Protein AF-A0A976IFB6-F1 (afdb_monomer)

Foldseek 3Di:
DVVVVVVVVVVVVVVVPPPDDDDDDDDDDDDDDDDDDDDDDDDDDDDDDPDDPPVVVVVVVLVVLVVVLCVQQDVPDDQDPLNVVLSVLLVPPPDQLLVCLQDVSLVVSVVSQVVSCVVVVVRRDQSLVSNCVSHFPVSNVVSLLVDVVPDDCPPSSVSNVVSVCVVLVVLLVVLLVLCVVLVVLVCQLCCLVVCVLVVSLVVSCVVPVGCSLVSSLSSLCVSQVHQLSSLLSLLVNCVVDNDVVSLSNLLSSLQVLLSVLPALVNLCCSQVNDDDDDLVSLQSSLVSSLSRLLSNLQDDPDPPDLRRLDDPVLLVSLVCSCPVNVRVSSQLSQLLSLCVSLDDPPPPCSNPQTSNRDDPLVVLLVLLVVVVVVVVVVPDCPNDPPPADVVNVCVSRHVDLLRVLVSLQVSCVPDPVRVVSSVVVLVSSVVVCVVVVPDLVNSQVVNDDPPDQWGQHDDPSDTDTDRNDPPPPPPDDDD

Nearest PDB structures (foldseek):
  7qik-assembly1_B  TM=2.278E-01  e=1.852E+00  Homo sapiens
  6qzr-assembly3_E-4  TM=2.730E-01  e=4.409E+00  Homo sapiens
  5lu1-assembly1_B  TM=2.322E-01  e=4.060E+00  Homo sapiens
  6yr5-assembly1_B  TM=2.218E-01  e=3.441E+00  Homo sapiens
  6gkf-assembly1_A  TM=2.293E-01  e=4.789E+00  Homo sapiens

Structure (mmCIF, N/CA/C/O backbone):
data_AF-A0A976IFB6-F1
#
_entry.id   AF-A0A976IFB6-F1
#
loop_
_atom_site.group_PDB
_atom_site.id
_atom_site.type_symbol
_atom_site.label_atom_id
_atom_site.label_alt_id
_atom_site.label_comp_id
_atom_site.label_asym_id
_atom_site.label_entity_id
_atom_site.label_seq_id
_atom_site.pdbx_PDB_ins_code
_atom_site.Cartn_x
_atom_site.Cartn_y
_atom_site.Cartn_z
_atom_site.occupancy
_atom_site.B_iso_or_equiv
_atom_site.auth_seq_id
_atom_site.auth_comp_id
_atom_site.auth_asym_id
_atom_site.auth_atom_id
_atom_site.pdbx_PDB_model_num
ATOM 1 N N . MET A 1 1 ? -36.088 15.760 51.140 1.00 42.53 1 MET A N 1
ATOM 2 C CA . MET A 1 1 ? -35.574 15.556 49.765 1.00 42.53 1 MET A CA 1
ATOM 3 C C . MET A 1 1 ? -36.512 16.046 48.660 1.00 42.53 1 MET A C 1
ATOM 5 O O . MET A 1 1 ? -36.001 16.527 47.666 1.00 42.53 1 MET A O 1
ATOM 9 N N . VAL A 1 2 ? -37.844 16.038 48.811 1.00 33.06 2 VAL A N 1
ATOM 10 C CA . VAL A 1 2 ? -38.776 16.482 47.741 1.00 33.06 2 VAL A CA 1
ATOM 11 C C . VAL A 1 2 ? -38.714 17.994 47.432 1.00 33.06 2 VAL A C 1
ATOM 13 O O . VAL A 1 2 ? -38.959 18.407 46.305 1.00 33.06 2 VAL A O 1
ATOM 16 N N . ARG A 1 3 ? -38.305 18.843 48.387 1.00 28.97 3 ARG A N 1
ATOM 17 C CA . ARG A 1 3 ? -38.267 20.309 48.194 1.00 28.97 3 ARG A CA 1
ATOM 18 C C . ARG A 1 3 ? -37.104 20.835 47.337 1.00 28.97 3 ARG A C 1
ATOM 20 O O . ARG A 1 3 ? -37.205 21.955 46.863 1.00 28.97 3 ARG A O 1
ATOM 27 N N . VAL A 1 4 ? -36.047 20.047 47.106 1.00 41.69 4 VAL A N 1
ATOM 28 C CA . VAL A 1 4 ? -34.905 20.453 46.251 1.00 41.69 4 VAL A CA 1
ATOM 29 C C . VAL A 1 4 ? -35.185 20.164 44.767 1.00 41.69 4 VAL A C 1
ATOM 31 O O . VAL A 1 4 ? -34.719 20.886 43.891 1.00 41.69 4 VAL A O 1
ATOM 34 N N . TYR A 1 5 ? -36.026 19.165 44.477 1.00 36.25 5 TYR A N 1
ATOM 35 C CA . TYR A 1 5 ? -36.411 18.805 43.108 1.00 36.25 5 TYR A CA 1
ATOM 36 C C . TYR A 1 5 ? -37.370 19.815 42.466 1.00 36.25 5 TYR A C 1
ATOM 38 O O . TYR A 1 5 ? -37.297 20.051 41.263 1.00 36.25 5 TYR A O 1
ATOM 46 N N . VAL A 1 6 ? -38.232 20.462 43.258 1.00 38.59 6 VAL A N 1
ATOM 47 C CA . VAL A 1 6 ? -39.182 21.455 42.732 1.00 38.59 6 VAL A CA 1
ATOM 48 C C . VAL A 1 6 ? -38.465 22.754 42.355 1.00 38.59 6 VAL A C 1
ATOM 50 O O . VAL A 1 6 ? -38.747 23.317 41.302 1.00 38.59 6 VAL A O 1
ATOM 53 N N . THR A 1 7 ? -37.474 23.208 43.127 1.00 36.41 7 THR A N 1
ATOM 54 C CA . THR A 1 7 ? -36.717 24.433 42.811 1.00 36.41 7 THR A CA 1
ATOM 55 C C . THR A 1 7 ? -35.820 24.284 41.580 1.00 36.41 7 THR A C 1
ATOM 57 O O . THR A 1 7 ? -35.762 25.210 40.774 1.00 36.41 7 THR A O 1
ATOM 60 N N . ALA A 1 8 ? -35.196 23.120 41.368 1.00 38.75 8 ALA A N 1
ATOM 61 C CA . ALA A 1 8 ? -34.388 22.866 40.170 1.00 38.75 8 ALA A CA 1
ATOM 62 C C . ALA A 1 8 ? -35.241 22.758 38.888 1.00 38.75 8 ALA A C 1
ATOM 64 O O . ALA A 1 8 ? -34.876 23.319 37.855 1.00 38.75 8 ALA A O 1
ATOM 65 N N . LEU A 1 9 ? -36.415 22.116 38.959 1.00 35.81 9 LEU A N 1
ATOM 66 C CA . LEU A 1 9 ? -37.335 22.006 37.819 1.00 35.81 9 LEU A CA 1
ATOM 67 C C . LEU A 1 9 ? -37.980 23.358 37.460 1.00 35.81 9 LEU A C 1
ATOM 69 O O . LEU A 1 9 ? -38.169 23.667 36.285 1.00 35.81 9 LEU A O 1
ATOM 73 N N . THR A 1 10 ? -38.250 24.202 38.462 1.00 38.94 10 THR A N 1
ATOM 74 C CA . THR A 1 10 ? -38.805 25.550 38.245 1.00 38.94 10 THR A CA 1
ATOM 75 C C . THR A 1 10 ? -37.765 26.497 37.630 1.00 38.94 10 THR A C 1
ATOM 77 O O . THR A 1 10 ? -38.111 27.308 36.775 1.00 38.94 10 THR A O 1
ATOM 80 N N . ALA A 1 11 ? -36.479 26.356 37.979 1.00 38.81 11 ALA A N 1
ATOM 81 C CA . ALA A 1 11 ? -35.391 27.116 37.355 1.00 38.81 11 ALA A CA 1
ATOM 82 C C . ALA A 1 11 ? -35.159 26.719 35.882 1.00 38.81 11 ALA A C 1
ATOM 84 O O . ALA A 1 11 ? -34.910 27.584 35.044 1.00 38.81 11 ALA A O 1
ATOM 85 N N . PHE A 1 12 ? -35.312 25.432 35.546 1.00 38.12 12 PHE A N 1
ATOM 86 C CA . PHE A 1 12 ? -35.162 24.932 34.175 1.00 38.12 12 PHE A CA 1
ATOM 87 C C . PHE A 1 12 ? -36.312 25.376 33.248 1.00 38.12 12 PHE A C 1
ATOM 89 O O . PHE A 1 12 ? -36.083 25.720 32.087 1.00 38.12 12 PHE A O 1
ATOM 96 N N . LEU A 1 13 ? -37.543 25.452 33.771 1.00 41.00 13 LEU A N 1
ATOM 97 C CA . LEU A 1 13 ? -38.708 25.959 33.029 1.00 41.00 13 LEU A CA 1
ATOM 98 C C . LEU A 1 13 ? -38.727 27.495 32.914 1.00 41.00 13 LEU A C 1
ATOM 100 O O . LEU A 1 13 ? -39.184 28.031 31.906 1.00 41.00 13 LEU A O 1
ATOM 104 N N . ALA A 1 14 ? -38.171 28.220 33.890 1.00 36.41 14 ALA A N 1
ATOM 105 C CA . ALA A 1 14 ? -38.028 29.676 33.804 1.00 36.41 14 ALA A CA 1
ATOM 106 C C . ALA A 1 14 ? -36.994 30.111 32.744 1.00 36.41 14 ALA A C 1
ATOM 108 O O . ALA A 1 14 ? -37.174 31.141 32.096 1.00 36.41 14 ALA A O 1
ATOM 109 N N . PHE A 1 15 ? -35.948 29.309 32.505 1.00 35.94 15 PHE A N 1
ATOM 110 C CA . PHE A 1 15 ? -34.928 29.606 31.490 1.00 35.94 15 PHE A CA 1
ATOM 111 C C . PHE A 1 15 ? -35.408 29.352 30.050 1.00 35.94 15 PHE A C 1
ATOM 113 O O . PHE A 1 15 ? -34.950 30.008 29.118 1.00 35.94 15 PHE A O 1
ATOM 120 N N . SER A 1 16 ? -36.375 28.449 29.864 1.00 37.53 16 SER A N 1
ATOM 121 C CA . SER A 1 16 ? -36.956 28.121 28.553 1.00 37.53 16 SER A CA 1
ATOM 122 C C . SER A 1 16 ? -38.122 29.040 28.149 1.00 37.53 16 SER A C 1
ATOM 124 O O . SER A 1 16 ? -38.458 29.111 26.970 1.00 37.53 16 SER A O 1
ATOM 126 N N . ALA A 1 17 ? -38.679 29.817 29.085 1.00 35.81 17 ALA A N 1
ATOM 127 C CA . ALA A 1 17 ? -39.719 30.816 28.814 1.00 35.81 17 ALA A CA 1
ATOM 128 C C . ALA A 1 17 ? -39.186 32.254 28.619 1.00 35.81 17 ALA A C 1
ATOM 130 O O . ALA A 1 17 ? -39.946 33.135 28.220 1.00 35.81 17 ALA A O 1
ATOM 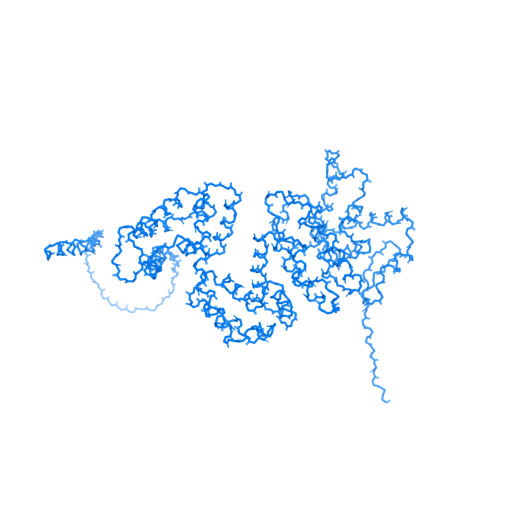131 N N . SER A 1 18 ? -37.893 32.517 28.860 1.00 33.25 18 SER A N 1
ATOM 132 C CA . SER A 1 18 ? -37.331 33.881 28.855 1.00 33.25 18 SER A CA 1
ATOM 133 C C . SER A 1 18 ? -36.704 34.341 27.526 1.00 33.25 18 SER A C 1
ATOM 135 O O . SER A 1 18 ? -36.013 35.359 27.494 1.00 33.25 18 SER A O 1
ATOM 137 N N . VAL A 1 19 ? -36.979 33.664 26.408 1.00 36.88 19 VAL A N 1
ATOM 138 C CA . VAL A 1 19 ? -36.621 34.156 25.062 1.00 36.88 19 VAL A CA 1
ATOM 139 C C . VAL A 1 19 ? -37.887 34.300 24.218 1.00 36.88 19 VAL A C 1
ATOM 141 O O . VAL A 1 19 ? -38.101 33.643 23.206 1.00 36.88 19 VAL A O 1
ATOM 144 N N . SER A 1 20 ? -38.787 35.162 24.679 1.00 38.91 20 SER A N 1
ATOM 145 C CA . SER A 1 20 ? -39.872 35.712 23.866 1.00 38.91 20 SER A CA 1
ATOM 146 C C . SER A 1 20 ? -40.223 37.099 24.369 1.00 38.91 20 SER A C 1
ATOM 148 O O . SER A 1 20 ? -41.057 37.252 25.253 1.00 38.91 20 SER A O 1
ATOM 150 N N . SER A 1 21 ? -39.522 38.101 23.836 1.00 27.42 21 SER A N 1
ATOM 151 C CA . SER A 1 21 ? -39.947 39.499 23.620 1.00 27.42 21 SER A CA 1
ATOM 152 C C . SER A 1 21 ? -38.680 40.339 23.413 1.00 27.42 21 SER A C 1
ATOM 154 O O . SER A 1 21 ? -37.838 40.473 24.289 1.00 27.42 21 SER A O 1
ATOM 156 N N . THR A 1 22 ? -38.425 40.873 22.223 1.00 26.55 22 THR A N 1
ATOM 157 C CA . THR A 1 22 ? -38.910 42.215 21.882 1.00 26.55 22 THR A CA 1
ATOM 158 C C . THR A 1 22 ? -38.734 42.460 20.378 1.00 26.55 22 THR A C 1
ATOM 160 O O . THR A 1 22 ? -37.699 42.940 19.926 1.00 26.55 22 THR A O 1
ATOM 163 N N . SER A 1 23 ? -39.764 42.191 19.576 1.00 28.64 23 SER A N 1
ATOM 164 C CA . SER A 1 23 ? -39.932 42.889 18.301 1.00 28.64 23 SER A CA 1
ATOM 165 C C . SER A 1 23 ? -40.700 44.180 18.585 1.00 28.64 23 SER A C 1
ATOM 167 O O . SER A 1 23 ? -41.852 44.174 19.019 1.00 28.64 23 SER A O 1
ATOM 169 N N . LYS A 1 24 ?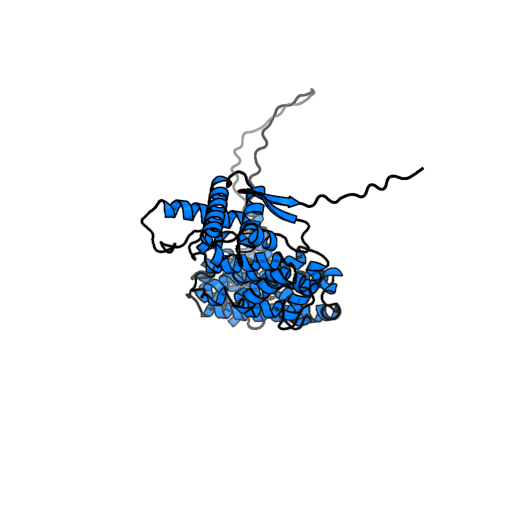 -40.032 45.323 18.405 1.00 28.17 24 LYS A N 1
ATOM 170 C CA . LYS A 1 24 ? -40.681 46.636 18.429 1.00 28.17 24 LYS A CA 1
ATOM 171 C C . LYS A 1 24 ? -41.631 46.718 17.235 1.00 28.17 24 LYS A C 1
ATOM 173 O O . LYS A 1 24 ? -41.197 46.953 16.112 1.00 28.17 24 LYS A O 1
ATOM 178 N N . LEU A 1 25 ? -42.922 46.531 17.485 1.00 26.83 25 LEU A N 1
ATOM 179 C CA . LEU A 1 25 ? -43.979 46.891 16.549 1.00 26.83 25 LEU A CA 1
ATOM 180 C C . LEU A 1 25 ? -44.234 48.400 16.682 1.00 26.83 25 LEU A C 1
ATOM 182 O O . LEU A 1 25 ? -44.786 48.859 17.683 1.00 26.83 25 LEU A O 1
ATOM 186 N N . ALA A 1 26 ? -43.819 49.180 15.683 1.00 29.62 26 ALA A N 1
ATOM 187 C CA . ALA A 1 26 ? -44.329 50.531 15.492 1.00 29.62 26 ALA A CA 1
ATOM 188 C C . ALA A 1 26 ? -45.685 50.437 14.780 1.00 29.62 26 ALA A C 1
ATOM 190 O O . ALA A 1 26 ? -45.819 49.849 13.710 1.00 29.62 26 ALA A O 1
ATOM 191 N N . ARG A 1 27 ? -46.694 50.993 15.442 1.00 26.94 27 ARG A N 1
ATOM 192 C CA . ARG A 1 27 ? -48.101 51.034 15.058 1.00 26.94 27 ARG A CA 1
ATOM 193 C C . ARG A 1 27 ? -48.339 52.262 14.175 1.00 26.94 27 ARG A C 1
ATOM 195 O O . ARG A 1 27 ? -48.081 53.374 14.622 1.00 26.94 27 ARG A O 1
ATOM 202 N N . ALA A 1 28 ? -48.909 52.079 12.989 1.00 28.14 28 ALA A N 1
ATOM 203 C CA . ALA A 1 28 ? -49.728 53.101 12.344 1.00 28.14 28 ALA A CA 1
ATOM 204 C C . ALA A 1 28 ? -50.971 52.432 11.749 1.00 28.14 28 ALA A C 1
ATOM 206 O O . ALA A 1 28 ? -50.927 51.314 11.247 1.00 28.14 28 ALA A O 1
ATOM 207 N N . ASN A 1 29 ? -52.089 53.105 11.968 1.00 30.70 29 ASN A N 1
ATOM 208 C CA . ASN A 1 29 ? -53.445 52.586 12.015 1.00 30.70 29 ASN A CA 1
ATOM 209 C C . ASN A 1 29 ? -54.105 52.426 10.622 1.00 30.70 29 ASN A C 1
ATOM 211 O O . ASN A 1 29 ? -53.551 52.866 9.618 1.00 30.70 29 ASN A O 1
ATOM 215 N N . PRO A 1 30 ? -55.298 51.802 10.576 1.00 43.72 30 PRO A N 1
ATOM 216 C CA . PRO A 1 30 ? -55.919 51.212 9.390 1.00 43.72 30 PRO A CA 1
ATOM 217 C C . PRO A 1 30 ? -56.962 52.128 8.731 1.00 43.72 30 PRO A C 1
ATOM 219 O O . PRO A 1 30 ? -57.479 53.024 9.396 1.00 43.72 30 PRO A O 1
ATOM 222 N N . ARG A 1 31 ? -57.376 51.813 7.490 1.00 30.66 31 ARG A N 1
ATOM 223 C CA . ARG A 1 31 ? -58.761 51.414 7.118 1.00 30.66 31 ARG A CA 1
ATOM 224 C C . ARG A 1 31 ? -58.976 51.287 5.586 1.00 30.66 31 ARG A C 1
ATOM 226 O O . ARG A 1 31 ? -58.107 51.709 4.833 1.00 30.66 31 ARG A O 1
ATOM 233 N N . PRO A 1 32 ? -60.067 50.614 5.152 1.00 49.56 32 PRO A N 1
ATOM 234 C CA . PRO A 1 32 ? -60.131 49.748 3.967 1.00 49.56 32 PRO A CA 1
ATOM 235 C C . PRO A 1 32 ? -60.956 50.353 2.824 1.00 49.56 32 PRO A C 1
ATOM 237 O O . PRO A 1 32 ? -61.786 51.202 3.116 1.00 49.56 32 PRO A O 1
ATOM 240 N N . VAL A 1 33 ? -60.847 49.837 1.591 1.00 32.41 33 VAL A N 1
ATOM 241 C CA . VAL A 1 33 ? -61.953 49.815 0.606 1.00 32.41 33 VAL A CA 1
ATOM 242 C C . VAL A 1 33 ? -61.776 48.655 -0.394 1.00 32.41 33 VAL A C 1
ATOM 244 O O . VAL A 1 33 ? -60.669 48.261 -0.743 1.00 32.41 33 VAL A O 1
ATOM 247 N N . ASN A 1 34 ? -62.944 48.138 -0.763 1.00 30.53 34 ASN A N 1
ATOM 248 C CA . ASN A 1 34 ? -63.387 47.063 -1.643 1.00 30.53 34 ASN A CA 1
ATOM 249 C C . ASN A 1 34 ? -62.916 47.017 -3.119 1.00 30.53 34 ASN A C 1
ATOM 251 O O . ASN A 1 34 ? -62.605 48.036 -3.726 1.00 30.53 34 ASN A O 1
ATOM 255 N N . THR A 1 35 ? -63.103 45.799 -3.660 1.00 35.88 35 THR A N 1
ATOM 256 C CA . THR A 1 35 ? -63.635 45.383 -4.987 1.00 35.88 35 THR A CA 1
ATOM 257 C C . THR A 1 35 ? -62.837 45.534 -6.291 1.00 35.88 35 THR A C 1
ATOM 259 O O . THR A 1 35 ? -62.394 46.611 -6.664 1.00 35.88 35 THR A O 1
ATOM 262 N N . ASP A 1 36 ? -62.890 44.404 -7.010 1.00 32.69 36 ASP A N 1
ATOM 263 C CA . ASP A 1 36 ? -63.059 44.188 -8.454 1.00 32.69 36 ASP A CA 1
ATOM 264 C C . ASP A 1 36 ? -61.875 44.178 -9.437 1.00 32.69 36 ASP A C 1
ATOM 266 O O . ASP A 1 36 ? -61.057 45.084 -9.523 1.00 32.69 36 ASP A O 1
ATOM 270 N N . HIS A 1 37 ? -61.890 43.076 -10.205 1.00 33.59 37 HIS A N 1
ATOM 271 C CA . HIS A 1 37 ? -61.460 42.834 -11.586 1.00 33.59 37 HIS A CA 1
ATOM 272 C C . HIS A 1 37 ? -60.273 43.616 -12.176 1.00 33.59 37 HIS A C 1
ATOM 274 O O . HIS A 1 37 ? -60.355 44.815 -12.416 1.00 33.59 37 HIS A O 1
ATOM 280 N N . SER A 1 38 ? -59.244 42.888 -12.629 1.00 35.12 38 SER A N 1
ATOM 281 C CA . SER A 1 38 ? -58.833 42.844 -14.051 1.00 35.12 38 SER A CA 1
ATOM 282 C C . SER A 1 38 ? -57.491 42.128 -14.260 1.00 35.12 38 SER A C 1
ATOM 284 O O . SER A 1 38 ? -56.666 41.993 -13.357 1.00 35.12 38 SER A O 1
ATOM 286 N N . ASP A 1 39 ? -57.347 41.624 -15.480 1.00 35.66 39 ASP A N 1
ATOM 287 C CA . ASP A 1 39 ? -56.282 40.805 -16.042 1.00 35.66 39 ASP A CA 1
ATOM 288 C C . ASP A 1 39 ? -54.895 41.475 -16.123 1.00 35.66 39 ASP A C 1
ATOM 290 O O . ASP A 1 39 ? -54.797 42.570 -16.658 1.00 35.66 39 ASP A O 1
ATOM 294 N N . ALA A 1 40 ? -53.854 40.723 -15.708 1.00 32.50 40 ALA A N 1
ATOM 295 C CA . ALA A 1 40 ? -52.455 40.633 -16.211 1.00 32.50 40 ALA A CA 1
ATOM 296 C C . ALA A 1 40 ? -51.633 41.933 -16.520 1.00 32.50 40 ALA A C 1
ATOM 298 O O . ALA A 1 40 ? -52.178 43.025 -16.555 1.00 32.50 40 ALA A O 1
ATOM 299 N N . PRO A 1 41 ? -50.303 41.891 -16.813 1.00 39.84 41 PRO A N 1
ATOM 300 C CA . PRO A 1 41 ? -49.307 40.815 -16.738 1.00 39.84 41 PRO A CA 1
ATOM 301 C C . PRO A 1 41 ? -48.018 41.159 -15.931 1.00 39.84 41 PRO A C 1
ATOM 303 O O . PRO A 1 41 ? -47.751 42.287 -15.531 1.00 39.84 41 PRO A O 1
ATOM 306 N N . ALA A 1 42 ? -47.211 40.108 -15.736 1.00 34.44 42 ALA A N 1
ATOM 307 C CA . ALA A 1 42 ? -45.803 40.003 -15.327 1.00 34.44 42 ALA A CA 1
ATOM 308 C C . ALA A 1 42 ? -44.969 41.276 -15.041 1.00 34.44 42 ALA A C 1
ATOM 310 O O . ALA A 1 42 ? -44.641 42.043 -15.945 1.00 34.44 42 ALA A O 1
ATOM 311 N N . GLN A 1 43 ? -44.414 41.351 -13.821 1.00 31.91 43 GLN A N 1
ATOM 312 C CA . GLN A 1 43 ? -43.145 42.039 -13.559 1.00 31.91 43 GLN A CA 1
ATOM 313 C C . GLN A 1 43 ? -42.228 41.235 -12.628 1.00 31.91 43 GLN A C 1
ATOM 315 O O . GLN A 1 43 ? -42.634 40.715 -11.588 1.00 31.91 43 GLN A O 1
ATOM 320 N N . LEU A 1 44 ? -40.967 41.158 -13.059 1.00 33.53 44 LEU A N 1
ATOM 321 C CA . LEU A 1 44 ? -39.810 40.570 -12.398 1.00 33.53 44 LEU A CA 1
ATOM 322 C C . LEU A 1 44 ? -39.690 40.967 -10.921 1.00 33.53 44 LEU A C 1
ATOM 324 O O . LEU A 1 44 ? -39.634 42.152 -10.591 1.00 33.53 44 LEU A O 1
ATOM 328 N N . ARG A 1 45 ? -39.479 39.978 -10.047 1.00 30.38 45 ARG A N 1
ATOM 329 C CA . ARG A 1 45 ? -38.807 40.195 -8.762 1.00 30.38 45 ARG A CA 1
ATOM 330 C C . ARG A 1 45 ? -37.673 39.197 -8.575 1.00 30.38 45 ARG A C 1
ATOM 332 O O . ARG A 1 45 ? -37.854 37.989 -8.703 1.00 30.38 45 ARG A O 1
ATOM 339 N N . LEU A 1 46 ? -36.501 39.770 -8.308 1.00 29.00 46 LEU A N 1
ATOM 340 C CA . LEU A 1 46 ? -35.242 39.120 -7.984 1.00 29.00 46 LEU A CA 1
ATOM 341 C C . LEU A 1 46 ? -35.441 37.998 -6.954 1.00 29.00 46 LEU A C 1
ATOM 343 O O . LEU A 1 46 ? -35.980 38.234 -5.872 1.00 29.00 46 LEU A O 1
ATOM 347 N N . ARG A 1 47 ? -34.922 36.802 -7.256 1.00 30.92 47 ARG A N 1
ATOM 348 C CA . ARG A 1 47 ? -34.624 35.797 -6.230 1.00 30.92 47 ARG A CA 1
ATOM 349 C C . ARG A 1 47 ? -33.472 36.329 -5.380 1.00 30.92 47 ARG A C 1
ATOM 351 O O . ARG A 1 47 ? -32.322 36.309 -5.809 1.00 30.92 47 ARG A O 1
ATOM 358 N N . GLY A 1 48 ? -33.796 36.823 -4.190 1.00 29.11 48 GLY A N 1
ATOM 359 C CA . GLY A 1 48 ? -32.822 36.971 -3.118 1.00 29.11 48 GLY A CA 1
ATOM 360 C C . GLY A 1 48 ? -32.323 35.588 -2.713 1.00 29.11 48 GLY A C 1
ATOM 361 O O . GLY A 1 48 ? -33.124 34.682 -2.485 1.00 29.11 48 GLY A O 1
ATOM 362 N N . TYR A 1 49 ? -31.004 35.426 -2.670 1.00 27.36 49 TYR A N 1
ATOM 363 C CA . TYR A 1 49 ? -30.351 34.256 -2.105 1.00 27.36 49 TYR A CA 1
ATOM 364 C C . TYR A 1 49 ? -30.823 34.071 -0.660 1.00 27.36 49 TYR A C 1
ATOM 366 O O . TYR A 1 49 ? -30.660 34.956 0.179 1.00 27.36 49 TYR A O 1
ATOM 374 N N . THR A 1 50 ? -31.427 32.919 -0.382 1.00 32.28 50 THR A N 1
ATOM 375 C CA . THR A 1 50 ? -31.630 32.411 0.971 1.00 32.28 50 THR A CA 1
ATOM 376 C C . THR A 1 50 ? -30.272 32.299 1.647 1.00 32.28 50 THR A C 1
ATOM 378 O O . THR A 1 50 ? -29.439 31.493 1.234 1.00 32.28 50 THR A O 1
ATOM 381 N N . ALA A 1 51 ? -30.055 33.118 2.674 1.00 30.77 51 ALA A N 1
ATOM 382 C CA . ALA A 1 51 ? -29.004 32.896 3.649 1.00 30.77 51 ALA A CA 1
ATOM 383 C C . ALA A 1 51 ? -29.201 31.493 4.239 1.00 30.77 51 ALA A C 1
ATOM 385 O O . ALA A 1 51 ? -30.240 31.199 4.831 1.00 30.77 51 ALA A O 1
ATOM 386 N N . THR A 1 52 ? -28.232 30.609 4.022 1.00 33.56 52 THR A N 1
ATOM 387 C CA . THR A 1 52 ? -28.141 29.331 4.721 1.00 33.56 52 THR A CA 1
ATOM 388 C C . THR A 1 52 ? -27.966 29.626 6.206 1.00 33.56 52 THR A C 1
ATOM 390 O O . THR A 1 52 ? -26.964 30.215 6.613 1.00 33.56 52 THR A O 1
ATOM 393 N N . ASN A 1 53 ? -28.973 29.264 7.002 1.00 38.53 53 ASN A N 1
ATOM 394 C CA . ASN A 1 53 ? -28.903 29.275 8.457 1.00 38.53 53 ASN A CA 1
ATOM 395 C C . ASN A 1 53 ? -27.758 28.358 8.903 1.00 38.53 53 ASN A C 1
ATOM 397 O O . ASN A 1 53 ? -27.888 27.138 8.897 1.00 38.53 53 ASN A O 1
ATOM 401 N N . VAL A 1 54 ? -26.647 28.956 9.326 1.00 41.91 54 VAL A N 1
ATOM 402 C CA . VAL A 1 54 ? -25.523 28.262 9.979 1.00 41.91 54 VAL A CA 1
ATOM 403 C C . VAL A 1 54 ? -25.981 27.587 11.286 1.00 41.91 54 VAL A C 1
ATOM 405 O O . VAL A 1 54 ? -25.446 26.561 11.688 1.00 41.91 54 VAL A O 1
ATOM 408 N N . GLU A 1 55 ? -27.055 28.086 11.908 1.00 41.81 55 GLU A N 1
ATOM 409 C CA . GLU A 1 55 ? -27.594 27.539 13.160 1.00 41.81 55 GLU A CA 1
ATOM 410 C C . GLU A 1 55 ? -28.272 26.165 13.027 1.00 41.81 55 GLU A C 1
ATOM 412 O O . GLU A 1 55 ? -28.423 25.466 14.031 1.00 41.81 55 GLU A O 1
ATOM 417 N N . THR A 1 56 ? -28.705 25.755 11.827 1.00 45.56 56 THR A N 1
ATOM 418 C CA . THR A 1 56 ? -29.350 24.442 11.645 1.00 45.56 56 THR A CA 1
ATOM 419 C C . THR A 1 56 ? -28.345 23.295 11.574 1.00 45.56 56 THR A C 1
ATOM 421 O O . THR A 1 56 ? -28.621 22.244 12.148 1.00 45.56 56 THR A O 1
ATOM 424 N N . ASP A 1 57 ? -27.164 23.507 10.990 1.00 45.44 57 ASP A N 1
ATOM 425 C CA . ASP A 1 57 ? -26.126 22.468 10.900 1.00 45.44 57 ASP A CA 1
ATOM 426 C C . ASP A 1 57 ? -25.467 22.200 12.261 1.00 45.44 57 ASP A C 1
ATOM 428 O O . ASP A 1 57 ? -25.253 21.047 12.639 1.00 45.44 57 ASP A O 1
ATOM 432 N N . GLU A 1 58 ? -25.237 23.237 13.073 1.00 42.84 58 GLU A N 1
ATOM 433 C CA . GLU A 1 58 ? -24.642 23.061 14.405 1.00 42.84 58 GLU A CA 1
ATOM 434 C C . GLU A 1 58 ? -25.545 22.272 15.367 1.00 42.84 58 GLU A C 1
ATOM 436 O O . GLU A 1 58 ? -25.053 21.535 16.226 1.00 42.84 58 GLU A O 1
ATOM 441 N N . ARG A 1 59 ? -26.874 22.387 15.224 1.00 47.78 59 ARG A N 1
ATOM 442 C CA . ARG A 1 59 ? -27.838 21.634 16.044 1.00 47.78 59 ARG A CA 1
ATOM 443 C C . ARG A 1 59 ? -27.878 20.155 15.674 1.00 47.78 59 ARG A C 1
ATOM 445 O O . ARG A 1 59 ? -28.015 19.328 16.574 1.00 47.78 59 ARG A O 1
ATOM 452 N N . VAL A 1 60 ? -27.731 19.817 14.394 1.00 49.12 60 VAL A N 1
ATOM 453 C CA . VAL A 1 60 ? -27.667 18.419 13.935 1.00 49.12 60 VAL A CA 1
ATOM 454 C C . VAL A 1 60 ? -26.407 17.751 14.486 1.00 49.12 60 VAL A C 1
ATOM 456 O O . VAL A 1 60 ? -26.511 16.734 15.170 1.00 49.12 60 VAL A O 1
ATOM 459 N N . VAL A 1 61 ? -25.251 18.405 14.346 1.00 48.88 61 VAL A N 1
ATOM 460 C CA . VAL A 1 61 ? -23.964 17.910 14.866 1.00 48.88 61 VAL A CA 1
ATOM 461 C C . VAL A 1 61 ? -23.983 17.752 16.391 1.00 48.88 61 VAL A C 1
ATOM 463 O O . VAL A 1 61 ? -23.504 16.752 16.918 1.00 48.88 61 VAL A O 1
ATOM 466 N N . LEU A 1 62 ? -24.583 18.695 17.130 1.00 51.16 62 LEU A N 1
ATOM 467 C CA . LEU A 1 62 ? -24.749 18.569 18.583 1.00 51.16 62 LEU A CA 1
ATOM 468 C C . LEU A 1 62 ? -25.613 17.365 18.957 1.00 51.16 62 LEU A C 1
ATOM 470 O O . LEU A 1 62 ? -25.285 16.645 19.896 1.00 51.16 62 LEU A O 1
ATOM 474 N N . THR A 1 63 ? -26.705 17.136 18.231 1.00 56.53 63 THR A N 1
ATOM 475 C CA . THR A 1 63 ? -27.625 16.028 18.514 1.00 56.53 63 THR A CA 1
ATOM 476 C C . THR A 1 63 ? -26.951 14.680 18.256 1.00 56.53 63 THR A C 1
ATOM 478 O O . THR A 1 63 ? -27.104 13.763 19.061 1.00 56.53 63 THR A O 1
ATOM 481 N N . GLU A 1 64 ? -26.139 14.580 17.203 1.00 58.41 64 GLU A N 1
ATOM 482 C CA . GLU A 1 64 ? -25.338 13.394 16.886 1.00 58.41 64 GLU A CA 1
ATOM 483 C C . GLU A 1 64 ? -24.209 13.165 17.898 1.00 58.41 64 GLU A C 1
ATOM 485 O O . GLU A 1 64 ? -24.044 12.041 18.370 1.00 58.41 64 GLU A O 1
ATOM 490 N N . ILE A 1 65 ? -23.501 14.220 18.324 1.00 53.78 65 ILE A N 1
ATOM 491 C CA . ILE A 1 65 ? -22.483 14.137 19.386 1.00 53.78 65 ILE A CA 1
ATOM 492 C C . ILE A 1 65 ? -23.121 13.698 20.706 1.00 53.78 65 ILE A C 1
ATOM 494 O O . ILE A 1 65 ? -22.593 12.813 21.374 1.00 53.78 65 ILE A O 1
ATOM 498 N N . TYR A 1 66 ? -24.263 14.272 21.095 1.00 59.00 66 TYR A N 1
ATOM 499 C CA . TYR A 1 66 ? -24.963 13.877 22.320 1.00 59.00 66 TYR A CA 1
ATOM 500 C C . TYR A 1 66 ? -25.493 12.443 22.239 1.00 59.00 66 TYR A C 1
ATOM 502 O O . TYR A 1 66 ? -25.405 11.713 23.225 1.00 59.00 66 TYR A O 1
ATOM 510 N N . ALA A 1 67 ? -26.015 12.016 21.087 1.00 60.97 67 ALA A N 1
ATOM 511 C CA . ALA A 1 67 ? -26.467 10.645 20.873 1.00 60.97 67 ALA A CA 1
ATOM 512 C C . ALA A 1 67 ? -25.300 9.646 20.922 1.00 60.97 67 ALA A C 1
ATOM 514 O O . ALA A 1 67 ? -25.407 8.614 21.584 1.00 60.97 67 ALA A O 1
ATOM 515 N N . PHE A 1 68 ? -24.168 9.981 20.299 1.00 59.09 68 PHE A N 1
ATOM 516 C CA . PHE A 1 68 ? -22.938 9.194 20.334 1.00 59.09 68 PHE A CA 1
ATOM 517 C C . PHE A 1 68 ? -22.375 9.105 21.756 1.00 59.09 68 PHE A C 1
ATOM 519 O O . PHE A 1 68 ? -22.172 8.017 22.286 1.00 59.09 68 PHE A O 1
ATOM 526 N N . VAL A 1 69 ? -22.220 10.234 22.443 1.00 56.62 69 VAL A N 1
ATOM 527 C CA . VAL A 1 69 ? -21.701 10.281 23.816 1.00 56.62 69 VAL A CA 1
ATOM 528 C C . VAL A 1 69 ? -22.611 9.528 24.784 1.00 56.62 69 VAL A C 1
ATOM 530 O O . VAL A 1 69 ? -22.119 8.831 25.665 1.00 56.62 69 VAL A O 1
ATOM 533 N N . ARG A 1 70 ? -23.931 9.571 24.586 1.00 59.19 70 ARG A N 1
ATOM 534 C CA . ARG A 1 70 ? -24.890 8.769 25.358 1.00 59.19 70 ARG A CA 1
ATOM 535 C C . ARG A 1 70 ? -24.802 7.270 25.045 1.00 59.19 70 ARG A C 1
ATOM 537 O O . ARG A 1 70 ? -25.009 6.463 25.946 1.00 59.19 70 ARG A O 1
ATOM 544 N N . LYS A 1 71 ? -24.477 6.898 23.800 1.00 59.44 71 LYS A N 1
ATOM 545 C CA . LYS A 1 71 ? -24.238 5.506 23.376 1.00 59.44 71 LYS A CA 1
ATOM 546 C C . LYS A 1 71 ? -22.973 4.927 24.026 1.00 59.44 71 LYS A C 1
ATOM 548 O O . LYS A 1 71 ? -22.965 3.750 24.362 1.00 59.44 71 LYS A O 1
ATOM 553 N N . PHE A 1 72 ? -21.945 5.751 24.246 1.00 52.97 72 PHE A N 1
ATOM 554 C CA . PHE A 1 72 ? -20.645 5.318 24.779 1.00 52.97 72 PHE A CA 1
ATOM 555 C C . PHE A 1 72 ? -20.433 5.565 26.283 1.00 52.97 72 PHE A C 1
ATOM 557 O O . PHE A 1 72 ? -19.626 4.872 26.891 1.00 52.97 72 PHE A O 1
ATOM 564 N N . MET A 1 73 ? -21.145 6.510 26.910 1.00 58.66 73 MET A N 1
ATOM 565 C CA . MET A 1 73 ? -20.927 6.910 28.313 1.00 58.66 73 MET A CA 1
ATOM 566 C C . MET A 1 73 ? -22.076 6.540 29.270 1.00 58.66 73 MET A C 1
ATOM 568 O O . MET A 1 73 ? -22.356 7.262 30.225 1.00 58.66 73 MET A O 1
ATOM 572 N N . ASN A 1 74 ? -22.678 5.365 29.059 1.00 49.31 74 ASN A N 1
ATOM 573 C CA . ASN A 1 74 ? -23.753 4.762 29.861 1.00 49.31 74 ASN A CA 1
ATOM 574 C C . ASN A 1 74 ? -25.167 5.347 29.582 1.00 49.31 74 ASN A C 1
ATOM 576 O O . ASN A 1 74 ? -25.401 6.540 29.793 1.00 49.31 74 ASN A O 1
ATOM 580 N N . PRO A 1 75 ? -26.158 4.529 29.169 1.00 48.06 75 PRO A N 1
ATOM 581 C CA . PRO A 1 75 ? -27.496 5.006 28.790 1.00 48.06 75 PRO A CA 1
ATOM 582 C C . PRO A 1 75 ? -28.393 5.486 29.950 1.00 48.06 75 PRO A C 1
ATOM 584 O O . PRO A 1 75 ? -29.482 6.000 29.692 1.00 48.06 75 PRO A O 1
ATOM 587 N N . LEU A 1 76 ? -27.979 5.331 31.214 1.00 42.44 76 LEU A N 1
ATOM 588 C CA . LEU A 1 76 ? -28.871 5.451 32.381 1.00 42.44 76 LEU A CA 1
ATOM 589 C C . LEU A 1 76 ? -28.591 6.642 33.322 1.00 42.44 76 LEU A C 1
ATOM 591 O O . LEU A 1 76 ? -29.348 6.846 34.272 1.00 42.44 76 LEU A O 1
ATOM 595 N N . SER A 1 77 ? -27.575 7.469 33.056 1.00 53.84 77 SER A N 1
ATOM 596 C CA . SER A 1 77 ? -27.208 8.609 33.919 1.00 53.84 77 SER A CA 1
ATOM 597 C C . SER A 1 77 ? -27.564 9.954 33.276 1.00 53.84 77 SER A C 1
ATOM 599 O O . SER A 1 77 ? -27.326 10.166 32.087 1.00 53.84 77 SER A O 1
ATOM 601 N N . LEU A 1 78 ? -28.092 10.903 34.058 1.00 55.62 78 LEU A N 1
ATOM 602 C CA . LEU A 1 78 ? -28.163 12.315 33.649 1.00 55.62 78 LEU A CA 1
ATOM 603 C C . LEU A 1 78 ? -26.750 12.832 33.302 1.00 55.62 78 LEU A C 1
ATOM 605 O O . LEU A 1 78 ? -25.795 12.402 33.956 1.00 55.62 78 LEU A O 1
ATOM 609 N N . PRO A 1 79 ? -26.595 13.753 32.325 1.00 61.00 79 PRO A N 1
ATOM 610 C CA . PRO A 1 79 ? -25.290 14.305 31.975 1.00 61.00 79 PRO A CA 1
ATOM 611 C C . PRO A 1 79 ? -24.630 14.914 33.213 1.00 61.00 79 PRO A C 1
ATOM 613 O O . PRO A 1 79 ? -25.171 15.844 33.813 1.00 61.00 79 PRO A O 1
ATOM 616 N N . THR A 1 80 ? -23.477 14.384 33.619 1.00 71.69 80 THR A N 1
ATOM 617 C CA . THR A 1 80 ? -22.686 15.008 34.682 1.00 71.69 80 THR A CA 1
ATOM 618 C C . THR A 1 80 ? -22.002 16.260 34.136 1.00 71.69 80 THR A C 1
ATOM 620 O O . THR A 1 80 ? -21.764 16.379 32.933 1.00 71.69 80 THR A O 1
ATOM 623 N N . GLU A 1 81 ? -21.645 17.195 35.016 1.00 78.88 81 GLU A N 1
ATOM 624 C CA . GLU A 1 81 ? -20.887 18.400 34.645 1.00 78.88 81 GLU A CA 1
ATOM 625 C C . GLU A 1 81 ? -19.597 18.051 33.873 1.00 78.88 81 GLU A C 1
ATOM 627 O O . GLU A 1 81 ? -19.238 18.719 32.906 1.00 78.88 81 GLU A O 1
ATOM 632 N N . GLU A 1 82 ? -18.961 16.926 34.217 1.00 78.25 82 GLU A N 1
ATOM 633 C CA . GLU A 1 82 ? -17.787 16.396 33.515 1.00 78.25 82 GLU A CA 1
ATOM 634 C C . GLU A 1 82 ? -18.101 15.896 32.100 1.00 78.25 82 GLU A C 1
ATOM 636 O O . GLU A 1 82 ? -17.315 16.150 31.191 1.00 78.25 82 GLU A O 1
ATOM 641 N N . MET A 1 83 ? -19.240 15.225 31.877 1.00 77.12 83 MET A N 1
ATOM 642 C CA . MET A 1 83 ? -19.645 14.833 30.520 1.00 77.12 83 MET A CA 1
ATOM 643 C C . MET A 1 83 ? -19.863 16.059 29.638 1.00 77.12 83 MET A C 1
ATOM 645 O O . MET A 1 83 ? -19.423 16.076 28.492 1.00 77.12 83 MET A O 1
ATOM 649 N N . VAL A 1 84 ? -20.522 17.090 30.173 1.00 80.94 84 VAL A N 1
ATOM 650 C CA . VAL A 1 84 ? -20.748 18.347 29.450 1.00 80.94 84 VAL A CA 1
ATOM 651 C C . VAL A 1 84 ? -19.412 19.014 29.115 1.00 80.94 84 VAL A C 1
ATOM 653 O O . VAL A 1 84 ? -19.223 19.459 27.985 1.00 80.94 84 VAL A O 1
ATOM 656 N N . ALA A 1 85 ? -18.459 19.016 30.051 1.00 85.44 85 ALA A N 1
ATOM 657 C CA . ALA A 1 85 ? -17.117 19.540 29.813 1.00 85.44 85 ALA A CA 1
ATOM 658 C C . ALA A 1 85 ? -16.363 18.761 28.717 1.00 85.44 85 ALA A C 1
ATOM 660 O O . ALA A 1 85 ? -15.764 19.379 27.839 1.00 85.44 85 ALA A O 1
ATOM 661 N N . ILE A 1 86 ? -16.434 17.423 28.722 1.00 86.50 86 ILE A N 1
ATOM 662 C CA . ILE A 1 86 ? -15.834 16.567 27.683 1.00 86.50 86 ILE A CA 1
ATOM 663 C C . ILE A 1 86 ? -16.451 16.871 26.313 1.00 86.50 86 ILE A C 1
ATOM 665 O O . ILE A 1 86 ? -15.717 17.094 25.353 1.00 86.50 86 ILE A O 1
ATOM 669 N N . VAL A 1 87 ? -17.784 16.919 26.222 1.00 82.31 87 VAL A N 1
ATOM 670 C CA . VAL A 1 87 ? -18.509 17.194 24.969 1.00 82.31 87 VAL A CA 1
ATOM 671 C C . VAL A 1 87 ? -18.131 18.555 24.396 1.00 82.31 87 VAL A C 1
ATOM 673 O O . VAL A 1 87 ? -17.811 18.652 23.212 1.00 82.31 87 VAL A O 1
ATOM 676 N N . ASN A 1 88 ? -18.131 19.596 25.231 1.00 84.62 88 ASN A N 1
ATOM 677 C CA . ASN A 1 88 ? -17.763 20.942 24.801 1.00 84.62 88 ASN A CA 1
ATOM 678 C C . ASN A 1 88 ? -16.303 20.990 24.348 1.00 84.62 88 ASN A C 1
ATOM 680 O O . ASN A 1 88 ? -16.015 21.523 23.284 1.00 84.62 88 ASN A O 1
ATOM 684 N N . CYS A 1 89 ? -15.397 20.341 25.085 1.00 85.62 89 CYS A N 1
ATOM 685 C CA . CYS A 1 89 ? -13.995 20.274 24.698 1.00 85.62 89 CYS A CA 1
ATOM 686 C C . CYS A 1 89 ? -13.823 19.600 23.325 1.00 85.62 89 CYS A C 1
ATOM 688 O O . CYS A 1 89 ? -13.183 20.179 22.457 1.00 85.62 89 CYS A O 1
ATOM 690 N N . VAL A 1 90 ? -14.458 18.446 23.075 1.00 85.06 90 VAL A N 1
ATOM 691 C CA . VAL A 1 90 ? -14.412 17.762 21.763 1.00 85.06 90 VAL A CA 1
ATOM 692 C C . VAL A 1 90 ? -15.035 18.609 20.648 1.00 85.06 90 VAL A C 1
ATOM 694 O O . VAL A 1 90 ? -14.524 18.633 19.526 1.00 85.06 90 VAL A O 1
ATOM 697 N N . LYS A 1 91 ? -16.126 19.327 20.938 1.00 80.75 91 LYS A N 1
ATOM 698 C CA . LYS A 1 91 ? -16.752 20.249 19.985 1.00 80.75 91 LYS A CA 1
ATOM 699 C C . LYS A 1 91 ? -15.780 21.355 19.577 1.00 80.75 91 LYS A C 1
ATOM 701 O O . LYS A 1 91 ? -15.622 21.583 18.378 1.00 80.75 91 LYS A O 1
ATOM 706 N N . ASP A 1 92 ? -15.125 21.972 20.555 1.00 83.69 92 ASP A N 1
ATOM 707 C CA . ASP A 1 92 ? -14.272 23.150 20.384 1.00 83.69 92 ASP A CA 1
ATOM 708 C C . ASP A 1 92 ? -12.905 22.831 19.755 1.00 83.69 92 ASP A C 1
ATOM 710 O O . ASP A 1 92 ? -12.189 23.740 19.328 1.00 83.69 92 ASP A O 1
ATOM 714 N N . LEU A 1 93 ? -12.558 21.545 19.615 1.00 84.50 93 LEU A N 1
ATOM 715 C CA . LEU A 1 93 ? -11.421 21.083 18.819 1.00 84.50 93 LEU A CA 1
ATOM 716 C C . LEU A 1 93 ? -11.667 21.330 17.313 1.00 84.50 93 LEU A C 1
ATOM 718 O O . LEU A 1 93 ? -11.983 20.425 16.545 1.00 84.50 93 LEU A O 1
ATOM 722 N N . ASN A 1 94 ? -11.535 22.579 16.871 1.00 78.69 94 ASN A N 1
ATOM 723 C CA . ASN A 1 94 ? -11.720 22.983 15.469 1.00 78.69 94 ASN A CA 1
ATOM 724 C C . ASN A 1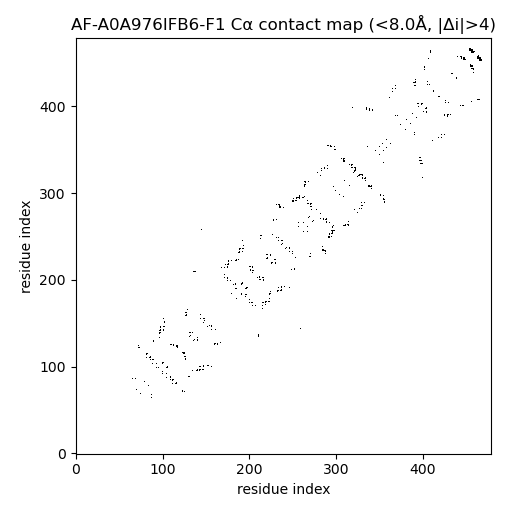 94 ? -10.415 23.026 14.663 1.00 78.69 94 ASN A C 1
ATOM 726 O O . ASN A 1 94 ? -10.423 23.334 13.472 1.00 78.69 94 ASN A O 1
ATOM 730 N N . THR A 1 95 ? -9.286 22.713 15.293 1.00 81.88 95 THR A N 1
ATOM 731 C CA . THR A 1 95 ? -7.985 22.625 14.630 1.00 81.88 95 THR A CA 1
ATOM 732 C C . THR A 1 95 ? -7.792 21.270 13.939 1.00 81.88 95 THR A C 1
ATOM 734 O O . THR A 1 95 ? -8.403 20.269 14.335 1.00 81.88 95 THR A O 1
ATOM 737 N N . PRO A 1 96 ? -6.943 21.197 12.895 1.00 84.44 96 PRO A N 1
ATOM 738 C CA . PRO A 1 96 ? -6.588 19.934 12.258 1.00 84.44 96 PRO A CA 1
ATOM 739 C C . PRO A 1 96 ? -6.009 18.936 13.267 1.00 84.44 96 PRO A C 1
ATOM 741 O O . PRO A 1 96 ? -5.173 19.295 14.097 1.00 84.44 96 PRO A O 1
ATOM 744 N N . VAL A 1 97 ? -6.367 17.654 13.143 1.00 84.19 97 VAL A N 1
ATOM 745 C CA . VAL A 1 97 ? -5.959 16.586 14.080 1.00 84.19 97 VAL A CA 1
ATOM 746 C C . VAL A 1 97 ? -4.445 16.543 14.353 1.00 84.19 97 VAL A C 1
ATOM 748 O O . VAL A 1 97 ? -4.013 16.292 15.474 1.00 84.19 97 VAL A O 1
ATOM 751 N N . LYS A 1 98 ? -3.604 16.875 13.364 1.00 81.56 98 LYS A N 1
ATOM 752 C CA . LYS A 1 98 ? -2.137 16.917 13.522 1.00 81.56 98 LYS A CA 1
ATOM 753 C C . LYS A 1 98 ? -1.662 17.983 14.513 1.00 81.56 98 LYS A C 1
ATOM 755 O O . LYS A 1 98 ? -0.636 17.779 15.163 1.00 81.56 98 LYS A O 1
ATOM 760 N N . GLU A 1 99 ? -2.383 19.095 14.606 1.00 84.00 99 GLU A N 1
ATOM 761 C CA . GLU A 1 99 ? -2.115 20.195 15.535 1.00 84.00 99 GLU A CA 1
ATOM 762 C C . GLU A 1 99 ? -2.697 19.880 16.913 1.00 84.00 99 GLU A C 1
ATOM 764 O O . GLU A 1 99 ? -2.011 20.032 17.921 1.00 84.00 99 GLU A O 1
ATOM 769 N N . VAL A 1 100 ? -3.906 19.312 16.947 1.00 84.94 100 VAL A N 1
ATOM 770 C CA . VAL A 1 100 ? -4.580 18.858 18.175 1.00 84.94 100 VAL A CA 1
ATOM 771 C C . VAL A 1 100 ? -3.721 17.856 18.929 1.00 84.94 100 VAL A C 1
ATOM 773 O O . VAL A 1 100 ? -3.549 17.975 20.140 1.00 84.94 100 VAL A O 1
ATOM 776 N N . LEU A 1 101 ? -3.090 16.915 18.221 1.00 84.12 101 LEU A N 1
ATOM 777 C CA . LEU A 1 101 ? -2.219 15.915 18.839 1.00 84.12 101 LEU A CA 1
ATOM 778 C C . LEU A 1 101 ? -0.963 16.488 19.521 1.00 84.12 101 LEU A C 1
ATOM 780 O O . LEU A 1 101 ? -0.263 15.767 20.234 1.00 84.12 101 LEU A O 1
ATOM 784 N N . ARG A 1 102 ? -0.677 17.778 19.320 1.00 78.81 102 ARG A N 1
ATOM 785 C CA . ARG A 1 102 ? 0.441 18.523 19.926 1.00 78.81 102 ARG A CA 1
ATOM 786 C C . ARG A 1 102 ? -0.024 19.593 20.910 1.00 78.81 102 ARG A C 1
ATOM 788 O O . ARG A 1 102 ? 0.806 20.272 21.506 1.00 78.81 102 ARG A O 1
ATOM 795 N N . SER A 1 103 ? -1.331 19.759 21.029 1.00 81.88 103 SER A N 1
ATOM 796 C CA . SER A 1 103 ? -1.972 20.866 21.718 1.00 81.88 103 SER A CA 1
ATOM 797 C C . SER A 1 103 ? -2.093 20.599 23.224 1.00 81.88 103 SER A C 1
ATOM 799 O O . SER A 1 103 ? -2.086 19.445 23.674 1.00 81.88 103 SER A O 1
ATOM 801 N N . ALA A 1 104 ? -2.206 21.664 24.019 1.00 83.50 104 ALA A N 1
ATOM 802 C CA . ALA A 1 104 ? -2.510 21.542 25.446 1.00 83.50 104 ALA A CA 1
ATOM 803 C C . ALA A 1 104 ? -3.969 21.098 25.664 1.00 83.50 104 ALA A C 1
ATOM 805 O O . ALA A 1 104 ? -4.305 20.494 26.681 1.00 83.50 104 ALA A O 1
ATOM 806 N N . GLU A 1 105 ? -4.814 21.338 24.669 1.00 86.00 105 GLU A N 1
ATOM 807 C CA . GLU A 1 105 ? -6.225 21.003 24.594 1.00 86.00 105 GLU A CA 1
ATOM 808 C C . GLU A 1 105 ? -6.428 19.484 24.608 1.00 86.00 105 GLU A C 1
ATOM 810 O O . GLU A 1 105 ? -7.281 18.988 25.342 1.00 86.00 105 GLU A O 1
ATOM 815 N N . LEU A 1 106 ? -5.580 18.717 23.907 1.00 87.88 106 LEU A N 1
ATOM 816 C CA . LEU A 1 106 ? -5.602 17.254 24.007 1.00 87.88 106 LEU A CA 1
ATOM 817 C C . LEU A 1 106 ? -5.249 16.775 25.421 1.00 87.88 106 LEU A C 1
ATOM 819 O O . LEU A 1 106 ? -5.861 15.832 25.924 1.00 87.88 106 LEU A O 1
ATOM 823 N N . GLN A 1 107 ? -4.253 17.394 26.061 1.00 87.19 107 GLN A N 1
ATOM 824 C CA . GLN A 1 107 ? -3.871 17.033 27.427 1.00 87.19 107 GLN A CA 1
ATOM 825 C C . GLN A 1 107 ? -5.028 17.309 28.393 1.00 87.19 107 GLN A C 1
ATOM 827 O O . GLN A 1 107 ? -5.371 16.442 29.196 1.00 87.19 107 GLN A O 1
ATOM 832 N N . HIS A 1 108 ? -5.673 18.467 28.247 1.00 89.44 108 HIS A N 1
ATOM 833 C CA . HIS A 1 108 ? -6.850 18.834 29.020 1.00 89.44 108 HIS A CA 1
ATOM 834 C C . HIS A 1 108 ? -8.002 17.839 28.820 1.00 89.44 108 HIS A C 1
ATOM 836 O O . HIS A 1 108 ? -8.544 17.332 29.802 1.00 89.44 108 HIS A O 1
ATOM 842 N N . LEU A 1 109 ? -8.313 17.475 27.572 1.00 90.38 109 LEU A N 1
ATOM 843 C CA . LEU A 1 109 ? -9.326 16.465 27.263 1.00 90.38 109 LEU A CA 1
ATOM 844 C C . LEU A 1 109 ? -8.977 15.096 27.869 1.00 90.38 109 LEU A C 1
ATOM 846 O O . LEU A 1 109 ? -9.830 14.456 28.480 1.00 90.38 109 LEU A O 1
ATOM 850 N N . SER A 1 110 ? -7.717 14.661 27.762 1.00 90.62 110 SER A N 1
ATOM 851 C CA . SER A 1 110 ? -7.217 13.438 28.410 1.00 90.62 110 SER A CA 1
ATOM 852 C C . SER A 1 110 ? -7.474 13.459 29.919 1.00 90.62 110 SER A C 1
ATOM 854 O O . SER A 1 110 ? -7.882 12.451 30.499 1.00 90.62 110 SER A O 1
ATOM 856 N N . ASP A 1 111 ? -7.225 14.594 30.570 1.00 90.31 111 ASP A N 1
ATOM 857 C CA . ASP A 1 111 ? -7.365 14.724 32.018 1.00 90.31 111 ASP A CA 1
ATOM 858 C C . ASP A 1 111 ? -8.838 14.764 32.449 1.00 90.31 111 ASP A C 1
ATOM 860 O O . ASP A 1 111 ? -9.192 14.138 33.454 1.00 90.31 111 ASP A O 1
ATOM 864 N N . LEU A 1 112 ? -9.713 15.383 31.647 1.00 90.31 112 LEU A N 1
ATOM 865 C CA . LEU A 1 112 ? -11.167 15.308 31.822 1.00 90.31 112 LEU A CA 1
ATOM 866 C C . LEU A 1 112 ? -11.673 13.864 31.707 1.00 90.31 112 LEU A C 1
ATOM 868 O O . LEU A 1 112 ? -12.361 13.388 32.611 1.00 90.31 112 LEU A O 1
ATOM 872 N N . VAL A 1 113 ? -11.273 13.136 30.657 1.00 89.00 113 VAL A N 1
ATOM 873 C CA . VAL A 1 113 ? -11.631 11.718 30.467 1.00 89.00 113 VAL A CA 1
ATOM 874 C C . VAL A 1 113 ? -11.129 10.866 31.637 1.00 89.00 113 VAL A C 1
ATOM 876 O O . VAL A 1 113 ? -11.866 10.036 32.167 1.00 89.00 113 VAL A O 1
ATOM 879 N N . LYS A 1 114 ? -9.904 11.099 32.125 1.00 90.06 114 LYS A N 1
ATOM 880 C CA . LYS A 1 114 ? -9.375 10.398 33.309 1.00 90.06 114 LYS A CA 1
ATOM 881 C C . LYS A 1 114 ? -10.172 10.704 34.577 1.00 90.06 114 LYS A C 1
ATOM 883 O O . LYS A 1 114 ? -10.400 9.786 35.367 1.00 90.06 114 LYS A O 1
ATOM 888 N N . SER A 1 115 ? -10.572 11.960 34.800 1.00 87.94 115 SER A N 1
ATOM 889 C CA . SER A 1 115 ? -11.412 12.335 35.949 1.00 87.94 115 SER A CA 1
ATOM 890 C C . SER A 1 115 ? -12.762 11.626 35.887 1.00 87.94 115 SER A C 1
ATOM 892 O O . SER A 1 115 ? -13.164 10.984 36.862 1.00 87.94 115 SER A O 1
ATOM 894 N N . TYR A 1 116 ? -13.393 11.643 34.711 1.00 87.12 116 TYR A N 1
ATOM 895 C CA . TYR A 1 116 ? -14.653 10.958 34.460 1.00 87.12 116 TYR A CA 1
ATOM 896 C C . TYR A 1 116 ? -14.534 9.441 34.702 1.00 87.12 116 TYR A C 1
ATOM 898 O O . TYR A 1 116 ? -15.302 8.884 35.488 1.00 87.12 116 TYR A O 1
ATOM 906 N N . ASN A 1 117 ? -13.517 8.777 34.142 1.00 88.06 117 ASN A N 1
ATOM 907 C CA . ASN A 1 117 ? -13.314 7.325 34.274 1.00 88.06 117 ASN A CA 1
ATOM 908 C C . ASN A 1 117 ? -13.006 6.882 35.710 1.00 88.06 117 ASN A C 1
ATOM 910 O O . ASN A 1 117 ? -13.359 5.775 36.113 1.00 88.06 117 ASN A O 1
ATOM 914 N N . ARG A 1 118 ? -12.367 7.736 36.524 1.00 87.75 118 ARG A N 1
ATOM 915 C CA . ARG A 1 118 ? -12.141 7.440 37.953 1.00 87.75 118 ARG A CA 1
ATOM 916 C C . ARG A 1 118 ? -13.450 7.308 38.725 1.00 87.75 118 ARG A C 1
ATOM 918 O O . ARG A 1 118 ? -13.502 6.515 39.667 1.00 87.75 118 ARG A O 1
ATOM 925 N N . ARG A 1 119 ? -14.466 8.086 38.342 1.00 84.81 119 ARG A N 1
ATOM 926 C CA . ARG A 1 119 ? -15.796 8.105 38.968 1.00 84.81 119 ARG A CA 1
ATOM 927 C C . ARG A 1 119 ? -16.762 7.120 38.308 1.00 84.81 119 ARG A C 1
ATOM 929 O O . ARG A 1 119 ? -17.663 6.635 38.979 1.00 84.81 119 ARG A O 1
ATOM 936 N N . ASN A 1 120 ? -16.530 6.775 37.042 1.00 81.31 120 ASN A N 1
ATOM 937 C CA . ASN A 1 120 ? -17.372 5.892 36.234 1.00 81.31 120 ASN A CA 1
ATOM 938 C C . ASN A 1 120 ? -16.576 4.658 35.786 1.00 81.31 120 ASN A C 1
ATOM 940 O O . ASN A 1 120 ? -16.240 4.504 34.617 1.00 81.31 120 ASN A O 1
ATOM 944 N N . ARG A 1 121 ? -16.237 3.780 36.740 1.00 81.56 121 ARG A N 1
ATOM 945 C CA . ARG A 1 121 ? -15.414 2.586 36.461 1.00 81.56 121 ARG A CA 1
ATOM 946 C C . ARG A 1 121 ? -16.125 1.515 35.640 1.00 81.56 121 ARG A C 1
ATOM 948 O O . ARG A 1 121 ? -15.456 0.720 34.997 1.00 81.56 121 ARG A O 1
ATOM 955 N N . GLU A 1 122 ? -17.450 1.471 35.721 1.00 75.50 122 GLU A N 1
ATOM 956 C CA . GLU A 1 122 ? -18.269 0.461 35.047 1.00 75.50 122 GLU A CA 1
ATOM 957 C C . GLU A 1 122 ? -18.366 0.724 33.536 1.00 75.50 122 GLU A C 1
ATOM 959 O O . GLU A 1 122 ? -18.375 -0.218 32.753 1.00 75.50 122 GLU A O 1
ATOM 964 N N . TYR A 1 123 ? -18.343 2.000 33.129 1.00 73.25 123 TYR A N 1
ATOM 965 C CA . TYR A 1 123 ? -18.427 2.432 31.730 1.00 73.25 123 TYR A CA 1
ATOM 966 C C . TYR A 1 123 ? -17.422 3.563 31.473 1.00 73.25 123 TYR A C 1
ATOM 968 O O . TYR A 1 123 ? -17.797 4.740 31.447 1.00 73.25 123 TYR A O 1
ATOM 976 N N . PRO A 1 124 ? -16.125 3.240 31.359 1.00 81.81 124 PRO A N 1
ATOM 977 C CA . PRO A 1 124 ? -15.109 4.241 31.090 1.00 81.81 124 PRO A CA 1
ATOM 978 C C . PRO A 1 124 ? -15.273 4.808 29.674 1.00 81.81 124 PRO A C 1
ATOM 980 O O . PRO A 1 124 ? -15.485 4.081 28.708 1.00 81.81 124 PRO A O 1
ATOM 983 N N . ALA A 1 125 ? -15.107 6.116 29.544 1.00 83.44 125 ALA A N 1
ATOM 984 C CA . ALA A 1 125 ? -14.980 6.794 28.268 1.00 83.44 125 ALA A CA 1
ATOM 985 C C . ALA A 1 125 ? -13.610 6.517 27.633 1.00 83.44 125 ALA A C 1
ATOM 987 O O . ALA A 1 125 ? -12.583 6.523 28.318 1.00 83.44 125 ALA A O 1
ATOM 988 N N . SER A 1 126 ? -13.585 6.346 26.312 1.00 86.69 126 SER A N 1
ATOM 989 C CA . SER A 1 126 ? -12.347 6.281 25.534 1.00 86.69 126 SER A CA 1
ATOM 990 C C . SER A 1 126 ? -12.026 7.650 24.938 1.00 86.69 126 SER A C 1
ATOM 992 O O . SER A 1 126 ? -12.838 8.243 24.229 1.00 86.69 126 SER A O 1
ATOM 994 N N . LEU A 1 127 ? -10.814 8.137 25.200 1.00 89.44 127 LEU A N 1
ATOM 995 C CA . LEU A 1 127 ? -10.261 9.309 24.533 1.00 89.44 127 LEU A CA 1
ATOM 996 C C . LEU A 1 127 ? -10.111 9.060 23.025 1.00 89.44 127 LEU A C 1
ATOM 998 O O . LEU A 1 127 ? -10.373 9.964 22.236 1.00 89.44 127 LEU A O 1
ATOM 1002 N N . TYR A 1 128 ? -9.713 7.846 22.629 1.00 86.94 128 TYR A N 1
ATOM 1003 C CA . TYR A 1 128 ? -9.614 7.463 21.221 1.00 86.94 128 TYR A CA 1
ATOM 1004 C C . TYR A 1 128 ? -10.967 7.555 20.508 1.00 86.94 128 TYR A C 1
ATOM 1006 O O . TYR A 1 128 ? -11.064 8.291 19.530 1.00 86.94 128 TYR A O 1
ATOM 1014 N N . ALA A 1 129 ? -12.012 6.913 21.040 1.00 80.25 129 ALA A N 1
ATOM 1015 C CA . ALA A 1 129 ? -13.341 6.913 20.421 1.00 80.25 129 ALA A CA 1
ATOM 1016 C C . ALA A 1 129 ? -13.918 8.336 20.252 1.00 80.25 129 ALA A C 1
ATOM 1018 O O . ALA A 1 129 ? -14.557 8.646 19.248 1.00 80.25 129 ALA A O 1
ATOM 1019 N N . LEU A 1 130 ? -13.654 9.238 21.208 1.00 85.94 130 LEU A N 1
ATOM 1020 C CA . LEU A 1 130 ? -14.069 10.645 21.120 1.00 85.94 130 LEU A CA 1
ATOM 1021 C C . LEU A 1 130 ? -13.367 11.400 19.979 1.00 85.94 130 LEU A C 1
ATOM 1023 O O . LEU A 1 130 ? -14.002 12.180 19.268 1.00 85.94 130 LEU A O 1
ATOM 1027 N N . LEU A 1 131 ? -12.060 11.188 19.798 1.00 86.56 131 LEU A N 1
ATOM 1028 C CA . LEU A 1 131 ? -11.296 11.827 18.721 1.00 86.56 131 LEU A CA 1
ATOM 1029 C C . LEU A 1 131 ? -11.592 11.203 17.357 1.00 86.56 131 LEU A C 1
ATOM 1031 O O . LEU A 1 131 ? -11.637 11.919 16.359 1.00 86.56 131 LEU A O 1
ATOM 1035 N N . GLU A 1 132 ? -11.794 9.889 17.314 1.00 78.75 132 GLU A N 1
ATOM 1036 C CA . GLU A 1 132 ? -12.186 9.156 16.114 1.00 78.75 132 GLU A CA 1
ATOM 1037 C C . GLU A 1 132 ? -13.520 9.678 15.583 1.00 78.75 132 GLU A C 1
ATOM 1039 O O . GLU A 1 132 ? -13.627 9.964 14.393 1.00 78.75 132 GLU A O 1
ATOM 1044 N N . PHE A 1 133 ? -14.494 9.909 16.464 1.00 76.44 133 PHE A N 1
ATOM 1045 C CA . PHE A 1 133 ? -15.768 10.516 16.089 1.00 76.44 133 PHE A CA 1
ATOM 1046 C C . PHE A 1 133 ? -15.598 11.905 15.453 1.00 76.44 133 PHE A C 1
ATOM 1048 O O . PHE A 1 133 ? -16.256 12.229 14.469 1.00 76.44 133 PHE A O 1
ATOM 1055 N N . LYS A 1 134 ? -14.701 12.737 15.999 1.00 81.62 134 LYS A N 1
ATOM 1056 C CA . LYS A 1 134 ? -14.493 14.114 15.523 1.00 81.62 134 LYS A CA 1
ATOM 1057 C C . LYS A 1 134 ? -13.712 14.186 14.207 1.00 81.62 134 LYS A C 1
ATOM 1059 O O . LYS A 1 134 ? -14.008 15.042 13.377 1.00 81.62 134 LYS A O 1
ATOM 1064 N N . TYR A 1 135 ? -12.687 13.351 14.039 1.00 77.75 135 TYR A N 1
ATOM 1065 C CA . TYR A 1 135 ? -11.707 13.485 12.952 1.00 77.75 135 TYR A CA 1
ATOM 1066 C C . TYR A 1 135 ? -11.743 12.361 11.915 1.00 77.75 135 TYR A C 1
ATOM 1068 O O . TYR A 1 135 ? -11.164 12.515 10.836 1.00 77.75 135 TYR A O 1
ATOM 1076 N N . GLY A 1 136 ? -12.406 11.251 12.226 1.00 68.94 136 GLY A N 1
ATOM 1077 C CA . GLY A 1 136 ? -12.329 10.004 11.475 1.00 68.94 136 GLY A CA 1
ATOM 1078 C C . GLY A 1 136 ? -11.075 9.191 11.815 1.00 68.94 136 GLY A C 1
ATOM 1079 O O . GLY A 1 136 ? -9.999 9.741 12.076 1.00 68.94 136 GLY A O 1
ATOM 1080 N N . ALA A 1 137 ? -11.214 7.864 11.774 1.00 66.12 137 ALA A N 1
ATOM 1081 C CA . ALA A 1 137 ? -10.169 6.903 12.133 1.00 66.12 137 ALA A CA 1
ATOM 1082 C C . ALA A 1 137 ? -8.878 7.072 11.315 1.00 66.12 137 ALA A C 1
ATOM 1084 O O . ALA A 1 137 ? -7.798 7.184 11.898 1.00 66.12 137 ALA A O 1
ATOM 1085 N N . ILE A 1 138 ? -8.998 7.180 9.985 1.00 59.31 138 ILE A N 1
ATOM 1086 C CA . ILE A 1 138 ? -7.863 7.295 9.052 1.00 59.31 138 ILE A CA 1
ATOM 1087 C C . ILE A 1 138 ? -7.028 8.544 9.364 1.00 59.31 138 ILE A C 1
ATOM 1089 O O . ILE A 1 138 ? -5.817 8.468 9.589 1.00 59.31 138 ILE A O 1
ATOM 1093 N N . ASN A 1 139 ? -7.683 9.709 9.434 1.00 72.44 139 ASN A N 1
ATOM 1094 C CA . ASN A 1 139 ? -7.010 10.980 9.707 1.00 72.44 139 ASN A CA 1
ATOM 1095 C C . ASN A 1 139 ? -6.325 10.967 11.080 1.00 72.44 139 ASN A C 1
ATOM 1097 O O . ASN A 1 139 ? -5.212 11.481 11.227 1.00 72.44 139 ASN A O 1
ATOM 1101 N N . LEU A 1 140 ? -6.980 10.374 12.083 1.00 80.31 140 LEU A N 1
ATOM 1102 C CA . LEU A 1 140 ? -6.443 10.240 13.431 1.00 80.31 140 LEU A CA 1
ATOM 1103 C C . LEU A 1 140 ? -5.230 9.299 13.472 1.00 80.31 140 LEU A C 1
ATOM 1105 O O . LEU A 1 140 ? -4.212 9.663 14.062 1.00 80.31 140 LEU A O 1
ATOM 1109 N N . ALA A 1 141 ? -5.282 8.149 12.797 1.00 70.88 141 ALA A N 1
ATOM 1110 C CA . ALA A 1 141 ? -4.184 7.186 12.734 1.00 70.88 141 ALA A CA 1
ATOM 1111 C C . ALA A 1 141 ? -2.930 7.776 12.061 1.00 70.88 141 ALA A C 1
ATOM 1113 O O . ALA A 1 141 ? -1.827 7.701 12.616 1.00 70.88 141 ALA A O 1
ATOM 1114 N N . GLU A 1 142 ? -3.083 8.448 10.913 1.00 68.00 142 GLU A N 1
ATOM 1115 C CA . GLU A 1 142 ? -1.966 9.129 10.242 1.00 68.00 142 GLU A CA 1
ATOM 1116 C C . GLU A 1 142 ? -1.338 10.222 11.120 1.00 68.00 142 GLU A C 1
ATOM 1118 O O . GLU A 1 142 ? -0.111 10.411 11.160 1.00 68.00 142 GLU A O 1
ATOM 1123 N N . ALA A 1 143 ? -2.182 10.977 11.823 1.00 81.25 143 ALA A N 1
ATOM 1124 C CA . ALA A 1 143 ? -1.744 12.047 12.700 1.00 81.25 143 ALA A CA 1
ATOM 1125 C C . ALA A 1 143 ? -1.023 11.503 13.941 1.00 81.25 143 ALA A C 1
ATOM 1127 O O . ALA A 1 143 ? 0.016 12.051 14.319 1.00 81.25 143 ALA A O 1
ATOM 1128 N N . MET A 1 144 ? -1.510 10.405 14.527 1.00 81.19 144 MET A N 1
ATOM 1129 C CA . MET A 1 144 ? -0.882 9.717 15.657 1.00 81.19 144 MET A CA 1
ATOM 1130 C C . MET A 1 144 ? 0.505 9.179 15.297 1.00 81.19 144 MET A C 1
ATOM 1132 O O . MET A 1 144 ? 1.442 9.362 16.078 1.00 81.19 144 MET A O 1
ATOM 1136 N N . GLU A 1 145 ? 0.689 8.606 14.103 1.00 72.31 145 GLU A N 1
ATOM 1137 C CA . GLU A 1 145 ? 2.015 8.155 13.658 1.00 72.31 145 GLU A CA 1
ATOM 1138 C C . GLU A 1 145 ? 2.964 9.341 13.424 1.00 72.31 145 GLU A C 1
ATOM 1140 O O . GLU A 1 145 ? 4.123 9.320 13.844 1.00 72.31 145 GLU A O 1
ATOM 1145 N N . THR A 1 146 ? 2.466 10.431 12.833 1.00 71.56 146 THR A N 1
ATOM 1146 C CA . THR A 1 146 ? 3.258 11.661 12.672 1.00 71.56 146 THR A CA 1
ATOM 1147 C C . THR A 1 146 ? 3.684 12.224 14.036 1.00 71.56 146 THR A C 1
ATOM 1149 O O . THR A 1 146 ? 4.841 12.599 14.229 1.00 71.56 146 THR A O 1
ATOM 1152 N N . ALA A 1 147 ? 2.772 12.251 15.012 1.00 74.44 147 ALA A N 1
ATOM 1153 C CA . ALA A 1 147 ? 3.034 12.748 16.363 1.00 74.44 147 ALA A CA 1
ATOM 1154 C C . ALA A 1 147 ? 4.035 11.866 17.133 1.00 74.44 147 ALA A C 1
ATOM 1156 O O . ALA A 1 147 ? 4.921 12.382 17.819 1.00 74.44 147 ALA A O 1
ATOM 1157 N N . LYS A 1 148 ? 3.958 10.541 16.964 1.00 71.25 148 LYS A N 1
ATOM 1158 C CA . LYS A 1 148 ? 4.912 9.565 17.520 1.00 71.25 148 LYS A CA 1
ATOM 1159 C C . LYS A 1 148 ? 6.347 9.803 17.032 1.00 71.25 148 LYS A C 1
ATOM 1161 O O . LYS A 1 148 ? 7.296 9.553 17.772 1.00 71.25 148 LYS A O 1
ATOM 1166 N N . ILE A 1 149 ? 6.513 10.303 15.807 1.00 61.03 149 ILE A N 1
ATOM 1167 C CA . ILE A 1 149 ? 7.811 10.545 15.162 1.00 61.03 149 ILE A CA 1
ATOM 1168 C C . ILE A 1 149 ? 8.466 11.865 15.612 1.00 61.03 149 ILE A C 1
ATOM 1170 O O . ILE A 1 149 ? 9.703 11.940 15.599 1.00 61.03 149 ILE A O 1
ATOM 1174 N N . GLU A 1 150 ? 7.675 12.879 15.979 1.00 61.47 150 GLU A N 1
ATOM 1175 C CA . GLU A 1 150 ? 8.127 14.274 16.164 1.00 61.47 150 GLU A CA 1
ATOM 1176 C C . GLU A 1 150 ? 8.241 14.735 17.643 1.00 61.47 150 GLU A C 1
ATOM 1178 O O . GLU A 1 150 ? 8.975 15.679 17.906 1.00 61.47 150 GLU A O 1
ATOM 1183 N N . ILE A 1 151 ? 7.642 14.001 18.596 1.00 54.66 151 ILE A N 1
ATOM 1184 C CA . ILE A 1 151 ? 7.609 14.207 20.070 1.00 54.66 151 ILE A CA 1
ATOM 1185 C C . ILE A 1 151 ? 6.930 15.504 20.563 1.00 54.66 151 ILE A C 1
ATOM 1187 O O . ILE A 1 151 ? 7.237 16.614 20.147 1.00 54.66 151 ILE A O 1
ATOM 1191 N N . GLY A 1 152 ? 6.069 15.321 21.576 1.00 50.72 152 GLY A N 1
ATOM 1192 C CA . GLY A 1 152 ? 5.605 16.350 22.517 1.00 50.72 152 GLY A CA 1
ATOM 1193 C C . GLY A 1 152 ? 4.840 15.748 23.705 1.00 50.72 152 GLY A C 1
ATOM 1194 O O . GLY A 1 152 ? 5.094 16.101 24.849 1.00 50.72 152 GLY A O 1
ATOM 1195 N N . ASN A 1 153 ? 3.989 14.740 23.465 1.00 60.12 153 ASN A N 1
ATOM 1196 C CA . ASN A 1 153 ? 3.173 14.126 24.519 1.00 60.12 153 ASN A CA 1
ATOM 1197 C C . ASN A 1 153 ? 3.113 12.589 24.406 1.00 60.12 153 ASN A C 1
ATOM 1199 O O . ASN A 1 153 ? 2.101 11.993 24.039 1.00 60.12 153 ASN A O 1
ATOM 1203 N N . ILE A 1 154 ? 4.241 11.925 24.695 1.00 71.06 154 ILE A N 1
ATOM 1204 C CA . ILE A 1 154 ? 4.393 10.460 24.560 1.00 71.06 154 ILE A CA 1
ATOM 1205 C C . ILE A 1 154 ? 3.332 9.700 25.375 1.00 71.06 154 ILE A C 1
ATOM 1207 O O . ILE A 1 154 ? 2.908 8.621 24.967 1.00 71.06 154 ILE A O 1
ATOM 1211 N N . GLY A 1 155 ? 2.900 10.249 26.516 1.00 78.75 155 GLY A N 1
ATOM 1212 C CA . GLY A 1 155 ? 1.918 9.618 27.397 1.00 78.75 155 GLY A CA 1
ATOM 1213 C C . GLY A 1 155 ? 0.537 9.495 26.757 1.00 78.75 155 GLY A C 1
ATOM 1214 O O . GLY A 1 155 ? 0.005 8.389 26.675 1.00 78.75 155 GLY A O 1
ATOM 1215 N N . VAL A 1 156 ? -0.017 10.605 26.258 1.00 81.88 156 VAL A N 1
ATOM 1216 C CA . VAL A 1 156 ? -1.360 10.610 25.655 1.00 81.88 156 VAL A CA 1
ATOM 1217 C C . VAL A 1 156 ? -1.377 9.855 24.327 1.00 81.88 156 VAL A C 1
ATOM 1219 O O . VAL A 1 156 ? -2.289 9.072 24.088 1.00 81.88 156 VAL A O 1
ATOM 1222 N N . ILE A 1 157 ? -0.334 9.978 23.497 1.00 82.88 157 ILE A N 1
ATOM 1223 C CA . ILE A 1 157 ? -0.248 9.204 22.246 1.00 82.88 157 ILE A CA 1
ATOM 1224 C C . ILE A 1 157 ? -0.185 7.693 22.523 1.00 82.88 157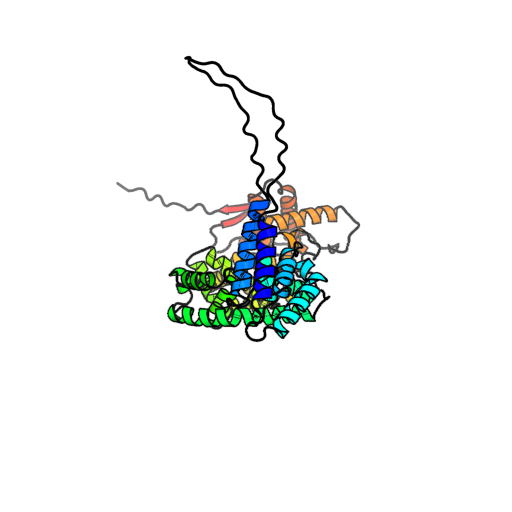 ILE A C 1
ATOM 1226 O O . ILE A 1 157 ? -0.841 6.915 21.835 1.00 82.88 157 ILE A O 1
ATOM 1230 N N . LYS A 1 158 ? 0.553 7.251 23.553 1.00 82.31 158 LYS A N 1
ATOM 1231 C CA . LYS A 1 158 ? 0.554 5.836 23.968 1.00 82.31 158 LYS A CA 1
ATOM 1232 C C . LYS A 1 158 ? -0.815 5.376 24.467 1.00 82.31 158 LYS A C 1
ATOM 1234 O O . LYS A 1 158 ? -1.195 4.246 24.177 1.00 82.31 158 LYS A O 1
ATOM 1239 N N . GLN A 1 159 ? -1.528 6.226 25.208 1.00 87.06 159 GLN A N 1
ATOM 1240 C CA . GLN A 1 159 ? -2.895 5.946 25.647 1.00 87.06 159 GLN A CA 1
ATOM 1241 C C . GLN A 1 159 ? -3.825 5.771 24.440 1.00 87.06 159 GLN A C 1
ATOM 1243 O O . GLN A 1 159 ? -4.481 4.743 24.349 1.00 87.06 159 GLN A O 1
ATOM 1248 N N . LEU A 1 160 ? -3.805 6.703 23.483 1.00 87.44 160 LEU A N 1
ATOM 1249 C CA . LEU A 1 160 ? -4.607 6.625 22.260 1.00 87.44 160 LEU A CA 1
ATOM 1250 C C . LEU A 1 160 ? -4.325 5.349 21.461 1.00 87.44 160 LEU A C 1
ATOM 1252 O O . LEU A 1 160 ? -5.254 4.660 21.066 1.00 87.44 160 LEU A O 1
ATOM 1256 N N . LEU A 1 161 ? -3.050 4.990 21.276 1.00 81.69 161 LEU A N 1
ATOM 1257 C CA . LEU A 1 161 ? -2.665 3.754 20.579 1.00 81.69 161 LEU A CA 1
ATOM 1258 C C . LEU A 1 161 ? -3.127 2.487 21.311 1.00 81.69 161 LEU A C 1
ATOM 1260 O O . LEU A 1 161 ? -3.361 1.460 20.678 1.00 81.69 161 LEU A O 1
ATOM 1264 N N . LYS A 1 162 ? -3.195 2.526 22.644 1.00 83.56 162 LYS A N 1
ATOM 1265 C CA . LYS A 1 162 ? -3.692 1.408 23.447 1.00 83.56 162 LYS A CA 1
ATOM 1266 C C . LYS A 1 162 ? -5.211 1.296 23.322 1.00 83.56 162 LYS A C 1
ATOM 1268 O O . LYS A 1 162 ? -5.702 0.219 23.010 1.00 83.56 162 LYS A O 1
ATOM 1273 N N . GLU A 1 163 ? -5.917 2.403 23.529 1.00 85.44 163 GLU A N 1
ATOM 1274 C CA . GLU A 1 163 ? -7.376 2.454 23.447 1.00 85.44 163 GLU A CA 1
ATOM 1275 C C . GLU A 1 163 ? -7.875 2.098 22.048 1.00 85.44 163 GLU A C 1
ATOM 1277 O O . GLU A 1 163 ? -8.817 1.331 21.943 1.00 85.44 163 GLU A O 1
ATOM 1282 N N . GLN A 1 164 ? -7.199 2.544 20.985 1.00 81.62 164 GLN A N 1
ATOM 1283 C CA . GLN A 1 164 ? -7.488 2.123 19.610 1.00 81.62 164 GLN A CA 1
ATOM 1284 C C . GLN A 1 164 ? -7.494 0.597 19.465 1.00 81.62 164 GLN A C 1
ATOM 1286 O O . GLN A 1 164 ? -8.422 0.021 18.906 1.00 81.62 164 GLN A O 1
ATOM 1291 N N . LYS A 1 165 ? -6.457 -0.072 19.983 1.00 74.81 165 LYS A N 1
ATOM 1292 C CA . LYS A 1 165 ? -6.342 -1.534 19.898 1.00 74.81 165 LYS A CA 1
ATOM 1293 C C . LYS A 1 165 ? -7.440 -2.245 20.671 1.00 74.81 165 LYS A C 1
ATOM 1295 O O . LYS A 1 165 ? -7.922 -3.265 20.203 1.00 74.81 165 LYS A O 1
ATOM 1300 N N . GLU A 1 166 ? -7.786 -1.744 21.853 1.00 79.88 166 GLU A N 1
ATOM 1301 C CA . GLU A 1 166 ? -8.865 -2.307 22.670 1.00 79.88 166 GLU A CA 1
ATOM 1302 C C . GLU A 1 166 ? -10.222 -2.086 21.993 1.00 79.88 166 GLU A C 1
ATOM 1304 O O . GLU A 1 166 ? -10.998 -3.025 21.871 1.00 79.88 166 GLU A O 1
ATOM 1309 N N . HIS A 1 167 ? -10.457 -0.883 21.466 1.00 74.31 167 HIS A N 1
ATOM 1310 C CA . HIS A 1 167 ? -11.695 -0.498 20.795 1.00 74.31 167 HIS A CA 1
ATOM 1311 C C . HIS A 1 167 ? -11.992 -1.356 19.565 1.00 74.31 167 HIS A C 1
ATOM 1313 O O . HIS A 1 167 ? -13.116 -1.800 19.367 1.00 74.31 167 HIS A O 1
ATOM 1319 N N . TRP A 1 168 ? -10.970 -1.632 18.757 1.00 75.06 168 TRP A N 1
ATOM 1320 C CA . TRP A 1 168 ? -11.131 -2.414 17.534 1.00 75.06 168 TRP A CA 1
ATOM 1321 C C . TRP A 1 168 ? -11.151 -3.923 17.769 1.00 75.06 168 TRP A C 1
ATOM 1323 O O . TRP A 1 168 ? -11.568 -4.666 16.880 1.00 75.06 168 TRP A O 1
ATOM 1333 N N . LYS A 1 169 ? -10.698 -4.395 18.935 1.00 78.31 169 LYS A N 1
ATOM 1334 C CA . LYS A 1 169 ? -10.564 -5.826 19.215 1.00 78.31 169 LYS A CA 1
ATOM 1335 C C . LYS A 1 169 ? -11.917 -6.534 19.189 1.00 78.31 169 LYS A C 1
ATOM 1337 O O . LYS A 1 169 ? -12.057 -7.499 18.445 1.00 78.31 169 LYS A O 1
ATOM 1342 N N . ASP A 1 170 ? -12.897 -6.027 19.931 1.00 77.38 170 ASP A N 1
ATOM 1343 C CA . ASP A 1 170 ? -14.212 -6.669 20.063 1.00 77.38 170 ASP A CA 1
ATOM 1344 C C . ASP A 1 170 ? -14.930 -6.752 18.703 1.00 77.38 170 ASP A C 1
ATOM 1346 O O . ASP A 1 170 ? -15.515 -7.769 18.344 1.00 77.38 170 ASP A O 1
ATOM 1350 N N . TRP A 1 171 ? -14.808 -5.706 17.883 1.00 79.75 171 TRP A N 1
ATOM 1351 C CA . TRP A 1 171 ? -15.398 -5.673 16.542 1.00 79.75 171 TRP A CA 1
ATOM 1352 C C . TRP A 1 171 ? -14.667 -6.557 15.537 1.00 79.75 171 TRP A C 1
ATOM 1354 O O . TRP A 1 171 ? -15.288 -7.100 14.626 1.00 79.75 171 TRP A O 1
ATOM 1364 N N . THR A 1 172 ? -13.353 -6.706 15.701 1.00 83.44 172 THR A N 1
ATOM 1365 C CA . THR A 1 172 ? -12.568 -7.635 14.888 1.00 83.44 172 THR A CA 1
ATOM 1366 C C . THR A 1 172 ? -12.939 -9.075 15.228 1.00 83.44 172 THR A C 1
ATOM 1368 O O . THR A 1 172 ? -13.102 -9.868 14.311 1.00 83.44 172 THR A O 1
ATOM 1371 N N . GLU A 1 173 ? -13.111 -9.418 16.509 1.00 87.62 173 GLU A N 1
ATOM 1372 C CA . GLU A 1 173 ? -13.534 -10.763 16.931 1.00 87.62 173 GLU A CA 1
ATOM 1373 C C . GLU A 1 173 ? -14.920 -11.112 16.366 1.00 87.62 173 GLU A C 1
ATOM 1375 O O . GLU A 1 173 ? -15.052 -12.113 15.659 1.00 87.62 173 GLU A O 1
ATOM 1380 N N . ASP A 1 174 ? -15.909 -10.230 16.546 1.00 84.12 174 ASP A N 1
ATOM 1381 C CA . ASP A 1 174 ? -17.245 -10.385 15.954 1.00 84.12 174 ASP A CA 1
ATOM 1382 C C . ASP A 1 174 ? -17.198 -10.507 14.420 1.00 84.12 174 ASP A C 1
ATOM 1384 O O . ASP A 1 174 ? -17.911 -11.313 13.820 1.00 84.12 174 ASP A O 1
ATOM 1388 N N . GLY A 1 175 ? -16.382 -9.674 13.768 1.00 88.38 175 GLY A N 1
ATOM 1389 C CA . GLY A 1 175 ? -16.221 -9.680 12.317 1.00 88.38 175 GLY A CA 1
ATOM 1390 C C . GLY A 1 175 ? -15.564 -10.960 11.805 1.00 88.38 175 GLY A C 1
ATOM 1391 O O . GLY A 1 175 ? -15.963 -11.467 10.761 1.00 88.38 175 GLY A O 1
ATOM 1392 N N . VAL A 1 176 ? -14.595 -11.510 12.540 1.00 91.25 176 VAL A N 1
ATOM 1393 C CA . VAL A 1 176 ? -13.948 -12.791 12.225 1.00 91.25 176 VAL A CA 1
ATOM 1394 C C . VAL A 1 176 ? -14.945 -13.938 12.316 1.00 91.25 176 VAL A C 1
ATOM 1396 O O . VAL A 1 176 ? -14.991 -14.771 11.414 1.00 91.25 176 VAL A O 1
ATOM 1399 N N . ASP A 1 177 ? -15.774 -13.986 13.354 1.00 88.75 177 ASP A N 1
ATOM 1400 C CA . ASP A 1 177 ? -16.769 -15.051 13.468 1.00 88.75 177 ASP A CA 1
ATOM 1401 C C . ASP A 1 177 ? -17.826 -14.963 12.358 1.00 88.75 177 ASP A C 1
ATOM 1403 O O . ASP A 1 177 ? -18.107 -15.973 11.710 1.00 88.75 177 ASP A O 1
ATOM 1407 N N . PHE A 1 178 ? -18.294 -13.756 12.020 1.00 89.19 178 PHE A N 1
ATOM 1408 C CA . PHE A 1 178 ? -19.182 -13.557 10.871 1.00 89.19 178 PHE A CA 1
ATOM 1409 C C . PHE A 1 178 ? -18.510 -13.921 9.533 1.00 89.19 178 PHE A C 1
ATOM 1411 O O . PHE A 1 178 ? -19.122 -14.528 8.654 1.00 89.19 178 PHE A O 1
ATOM 1418 N N . ALA A 1 179 ? -17.220 -13.622 9.369 1.00 92.25 179 ALA A N 1
ATOM 1419 C CA . ALA A 1 179 ? -16.478 -13.975 8.162 1.00 92.25 179 ALA A CA 1
ATOM 1420 C C . ALA A 1 179 ? -16.330 -15.497 7.972 1.00 92.25 179 ALA A C 1
ATOM 1422 O O . ALA A 1 179 ? -16.408 -15.982 6.836 1.00 92.25 179 ALA A O 1
ATOM 1423 N N . LYS A 1 180 ? -16.180 -16.254 9.068 1.00 91.75 180 LYS A N 1
ATOM 1424 C CA . LYS A 1 180 ? -16.186 -17.726 9.046 1.00 91.75 180 LYS A CA 1
ATOM 1425 C C . LYS A 1 180 ? -17.551 -18.286 8.669 1.00 91.75 180 LYS A C 1
ATOM 1427 O O . LYS A 1 180 ? -17.598 -19.259 7.919 1.00 91.75 180 LYS A O 1
ATOM 1432 N N . GLU A 1 181 ? -18.640 -17.689 9.157 1.00 88.62 181 GLU A N 1
ATOM 1433 C CA . GLU A 1 181 ? -20.009 -18.064 8.768 1.00 88.62 181 GLU A CA 1
ATOM 1434 C C . GLU A 1 181 ? -20.238 -17.858 7.268 1.00 88.62 181 GLU A C 1
ATOM 1436 O O . GLU A 1 181 ? -20.811 -18.718 6.600 1.00 88.62 181 GLU A O 1
ATOM 1441 N N . LEU A 1 182 ? -19.704 -16.764 6.717 1.00 89.81 182 LEU A N 1
ATOM 1442 C CA . LEU A 1 182 ? -19.687 -16.515 5.277 1.00 89.81 182 LEU A CA 1
ATOM 1443 C C . LEU A 1 182 ? -18.694 -17.410 4.521 1.00 89.81 182 LEU A C 1
ATOM 1445 O O . LEU A 1 182 ? -18.680 -17.396 3.295 1.00 89.81 182 LEU A O 1
ATOM 1449 N N . GLU A 1 183 ? -17.869 -18.204 5.200 1.00 93.31 183 GLU A N 1
ATOM 1450 C CA . GLU A 1 183 ? -16.831 -19.052 4.605 1.00 93.31 183 GLU A CA 1
ATOM 1451 C C . GLU A 1 183 ? -15.810 -18.277 3.748 1.00 93.31 183 GLU A C 1
ATOM 1453 O O . GLU A 1 183 ? -15.301 -18.798 2.751 1.00 93.31 183 GLU A O 1
ATOM 1458 N N . ILE A 1 184 ? -15.486 -17.034 4.129 1.00 92.25 184 ILE A N 1
ATOM 1459 C CA . ILE A 1 184 ? -14.592 -16.154 3.357 1.00 92.25 184 ILE A CA 1
ATOM 1460 C C . ILE A 1 184 ? -13.225 -16.804 3.116 1.00 92.25 184 ILE A C 1
ATOM 1462 O O . ILE A 1 184 ? -12.763 -16.844 1.975 1.00 92.25 184 ILE A O 1
ATOM 1466 N N . GLY A 1 185 ? -12.602 -17.373 4.154 1.00 89.44 185 GLY A N 1
ATOM 1467 C CA . GLY A 1 185 ? -11.306 -18.041 4.012 1.00 89.44 185 GLY A CA 1
ATOM 1468 C C . GLY A 1 185 ? -11.336 -19.273 3.093 1.00 89.44 185 GLY A C 1
ATOM 1469 O O . GLY A 1 185 ? -10.355 -19.548 2.402 1.00 89.44 185 GLY A O 1
ATOM 1470 N N . LYS A 1 186 ? -12.463 -20.004 3.025 1.00 91.44 186 LYS A N 1
ATOM 1471 C CA . LYS A 1 186 ? -12.599 -21.191 2.153 1.00 91.44 186 LYS A CA 1
ATOM 1472 C C . LYS A 1 186 ? -12.755 -20.815 0.681 1.00 91.44 186 LYS A C 1
ATOM 1474 O O . LYS A 1 186 ? -12.288 -21.550 -0.189 1.00 91.44 186 LYS A O 1
ATOM 1479 N N . ASP A 1 187 ? -13.398 -19.684 0.411 1.00 91.50 187 ASP A N 1
ATOM 1480 C CA . ASP A 1 187 ? -13.643 -19.191 -0.945 1.00 91.50 187 ASP A CA 1
ATOM 1481 C C . ASP A 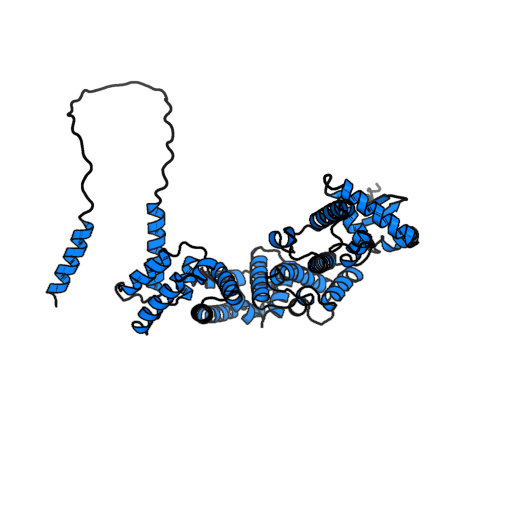1 187 ? -12.407 -18.549 -1.599 1.00 91.50 187 ASP A C 1
ATOM 1483 O O . ASP A 1 187 ? -12.403 -18.326 -2.816 1.00 91.50 187 ASP A O 1
ATOM 1487 N N . ASP A 1 188 ? -11.352 -18.272 -0.824 1.00 92.31 188 ASP A N 1
ATOM 1488 C CA . ASP A 1 188 ? -10.125 -17.611 -1.285 1.00 92.31 188 ASP A CA 1
ATOM 1489 C C . ASP A 1 188 ? -10.472 -16.311 -2.054 1.00 92.31 188 ASP A C 1
ATOM 1491 O O . ASP A 1 188 ? -11.355 -15.540 -1.668 1.00 92.31 188 ASP A O 1
ATOM 1495 N N . TYR A 1 189 ? -9.822 -16.054 -3.190 1.00 92.38 189 TYR A N 1
ATOM 1496 C CA . TYR A 1 189 ? -10.062 -14.874 -4.013 1.00 92.38 189 TYR A CA 1
ATOM 1497 C C . TYR A 1 189 ? -11.506 -14.751 -4.540 1.00 92.38 189 TYR A C 1
ATOM 1499 O O . TYR A 1 189 ? -11.918 -13.656 -4.930 1.00 92.38 189 TYR A O 1
ATOM 1507 N N . LYS A 1 190 ? -12.294 -15.839 -4.567 1.00 93.88 190 LYS A N 1
ATOM 1508 C CA . LYS A 1 190 ? -13.684 -15.806 -5.055 1.00 93.88 190 LYS A CA 1
ATOM 1509 C C . LYS A 1 190 ? -14.611 -15.071 -4.091 1.00 93.88 190 LYS A C 1
ATOM 1511 O O . LYS A 1 190 ? -15.621 -14.529 -4.543 1.00 93.88 190 LYS A O 1
ATOM 1516 N N . ALA A 1 191 ? -14.244 -14.969 -2.811 1.00 93.25 191 ALA A N 1
ATOM 1517 C CA . ALA A 1 191 ? -14.999 -14.210 -1.816 1.00 93.25 191 ALA A CA 1
ATOM 1518 C C . ALA A 1 191 ? -15.171 -12.732 -2.228 1.00 93.25 191 ALA A C 1
ATOM 1520 O O . ALA A 1 191 ? -16.213 -12.116 -2.003 1.00 93.25 191 ALA A O 1
ATOM 1521 N N . PHE A 1 192 ? -14.170 -12.164 -2.913 1.00 92.62 192 PHE A N 1
ATOM 1522 C CA . PHE A 1 192 ? -14.205 -10.789 -3.431 1.00 92.62 192 PHE A CA 1
ATOM 1523 C C . PHE A 1 192 ? -15.152 -10.609 -4.627 1.00 92.62 192 PHE A C 1
ATOM 1525 O O . PHE A 1 192 ? -15.481 -9.480 -4.989 1.00 92.62 192 PHE A O 1
ATOM 1532 N N . GLN A 1 193 ? -15.587 -11.706 -5.252 1.00 89.31 193 GLN A N 1
ATOM 1533 C CA . GLN A 1 193 ? -16.407 -11.700 -6.465 1.00 89.31 193 GLN A CA 1
ATOM 1534 C C . GLN A 1 193 ? -17.860 -12.078 -6.191 1.00 89.31 193 GLN A C 1
ATOM 1536 O O . GLN A 1 193 ? -18.763 -11.568 -6.848 1.00 89.31 193 GLN A O 1
ATOM 1541 N N . ASN A 1 194 ? -18.095 -12.949 -5.211 1.00 88.81 194 ASN A N 1
ATOM 1542 C CA . ASN A 1 194 ? -19.424 -13.459 -4.884 1.00 88.81 194 ASN A CA 1
ATOM 1543 C C . ASN A 1 194 ? -20.207 -12.579 -3.891 1.00 88.81 194 ASN A C 1
ATOM 1545 O O . ASN A 1 194 ? -21.295 -12.958 -3.472 1.00 88.81 194 ASN A O 1
ATOM 1549 N N . GLY A 1 195 ? -19.678 -11.403 -3.534 1.00 86.44 195 GLY A N 1
ATOM 1550 C CA . GLY A 1 195 ? -20.358 -10.416 -2.691 1.00 86.44 195 GLY A CA 1
ATOM 1551 C C . GLY A 1 195 ? -20.144 -10.585 -1.185 1.00 86.44 195 GLY A C 1
ATOM 1552 O O . GLY A 1 195 ? -20.463 -9.660 -0.445 1.00 86.44 195 GLY A O 1
ATOM 1553 N N . LYS A 1 196 ? -19.523 -11.679 -0.727 1.00 90.25 196 LYS A N 1
ATOM 1554 C CA . LYS A 1 196 ? -19.344 -11.970 0.706 1.00 90.25 196 LYS A CA 1
ATOM 1555 C C . LYS A 1 196 ? -18.525 -10.918 1.453 1.00 90.25 196 LYS A C 1
ATOM 1557 O O . LYS A 1 196 ? -18.885 -10.539 2.560 1.00 90.25 196 LYS A O 1
ATOM 1562 N N . ILE A 1 197 ? -17.461 -10.378 0.848 1.00 93.00 197 ILE A N 1
ATOM 1563 C CA . ILE A 1 197 ? -16.672 -9.322 1.517 1.00 93.00 197 ILE A CA 1
ATOM 1564 C C . ILE A 1 197 ? -17.500 -8.028 1.668 1.00 93.00 197 ILE A C 1
ATOM 1566 O O . ILE A 1 197 ? -17.360 -7.326 2.666 1.00 93.00 197 ILE A O 1
ATOM 1570 N N . LYS A 1 198 ? -18.426 -7.734 0.738 1.00 90.06 198 LYS A N 1
ATOM 1571 C CA . LYS A 1 198 ? -19.343 -6.585 0.870 1.00 90.06 198 LYS A CA 1
ATOM 1572 C C . LYS A 1 198 ? -20.355 -6.793 1.991 1.00 90.06 198 LYS A C 1
ATOM 1574 O O . LYS A 1 198 ? -20.673 -5.847 2.699 1.00 90.06 198 LYS A O 1
ATOM 1579 N N . GLU A 1 199 ? -20.846 -8.017 2.151 1.00 87.69 199 GLU A N 1
ATOM 1580 C CA . GLU A 1 199 ? -21.737 -8.381 3.252 1.00 87.69 199 GLU A CA 1
ATOM 1581 C C . GLU A 1 199 ? -21.027 -8.258 4.608 1.00 87.69 199 GLU A C 1
ATOM 1583 O O . GLU A 1 199 ? -21.551 -7.620 5.518 1.00 87.69 199 GLU A O 1
ATOM 1588 N N . LEU A 1 200 ? -19.785 -8.746 4.711 1.00 91.69 200 LEU A N 1
ATOM 1589 C CA . LEU A 1 200 ? -18.932 -8.526 5.882 1.00 91.69 200 LEU A CA 1
ATOM 1590 C C . LEU A 1 200 ? -18.700 -7.030 6.152 1.00 91.69 200 LEU A C 1
ATOM 1592 O O . LEU A 1 200 ? -18.794 -6.585 7.294 1.00 91.69 200 LEU A O 1
ATOM 1596 N N . GLN A 1 201 ? -18.411 -6.241 5.115 1.00 90.62 201 GLN A N 1
ATOM 1597 C CA . GLN A 1 201 ? -18.216 -4.801 5.267 1.00 90.62 201 GLN A CA 1
ATOM 1598 C C . GLN A 1 201 ? -19.488 -4.113 5.778 1.00 90.62 201 GLN A C 1
ATOM 1600 O O . GLN A 1 201 ? -19.394 -3.298 6.690 1.00 90.62 201 GLN A O 1
ATOM 1605 N N . ALA A 1 202 ? -20.663 -4.460 5.245 1.00 85.06 202 ALA A N 1
ATOM 1606 C CA . ALA A 1 202 ? -21.941 -3.922 5.709 1.00 85.06 202 ALA A CA 1
ATOM 1607 C C . ALA A 1 202 ? -22.199 -4.273 7.184 1.00 85.06 202 ALA A C 1
ATOM 1609 O O . ALA A 1 202 ? -22.551 -3.398 7.969 1.00 85.06 202 ALA A O 1
ATOM 1610 N N . PHE A 1 203 ? -21.922 -5.516 7.590 1.00 84.81 203 PHE A N 1
ATOM 1611 C CA . PHE A 1 203 ? -22.016 -5.941 8.990 1.00 84.81 203 PHE A CA 1
ATOM 1612 C C . PHE A 1 203 ? -21.113 -5.118 9.924 1.00 84.81 203 PHE A C 1
ATOM 1614 O O . PHE A 1 203 ? -21.534 -4.716 11.010 1.00 84.81 203 PHE A O 1
ATOM 1621 N N . ILE A 1 204 ? -19.875 -4.838 9.505 1.00 86.94 204 ILE A N 1
ATOM 1622 C CA . ILE A 1 204 ? -18.948 -3.991 10.271 1.00 86.94 204 ILE A CA 1
ATOM 1623 C C . ILE A 1 204 ? -19.466 -2.545 10.318 1.00 86.94 204 ILE A C 1
ATOM 1625 O O . ILE A 1 204 ? -19.477 -1.934 11.389 1.00 86.94 204 ILE A O 1
ATOM 1629 N N . GLN A 1 205 ? -19.938 -2.012 9.187 1.00 83.69 205 GLN A N 1
ATOM 1630 C CA . GLN A 1 205 ? -20.439 -0.639 9.061 1.00 83.69 205 GLN A CA 1
ATOM 1631 C C . GLN A 1 205 ? -21.700 -0.371 9.890 1.00 83.69 205 GLN A C 1
ATOM 1633 O O . GLN A 1 205 ? -21.836 0.717 10.454 1.00 83.69 205 GLN A O 1
ATOM 1638 N N . ASP A 1 206 ? -22.583 -1.362 10.027 1.00 73.81 206 ASP A N 1
ATOM 1639 C CA . ASP A 1 206 ? -23.771 -1.282 10.885 1.00 73.81 206 ASP A CA 1
ATOM 1640 C C . ASP A 1 206 ? -23.403 -1.101 12.368 1.00 73.81 206 ASP A C 1
ATOM 1642 O O . ASP A 1 206 ? -24.144 -0.483 13.142 1.00 73.81 206 ASP A O 1
ATOM 1646 N N . LYS A 1 207 ? -22.236 -1.609 12.778 1.00 70.75 207 LYS A N 1
ATOM 1647 C CA . LYS A 1 207 ? -21.728 -1.486 14.151 1.00 70.75 207 LYS A CA 1
ATOM 1648 C C . LYS A 1 207 ? -20.903 -0.215 14.348 1.00 70.75 207 LYS A C 1
ATOM 1650 O O . LYS A 1 207 ? -21.069 0.460 15.371 1.00 70.75 207 LYS A O 1
ATOM 1655 N N . THR A 1 208 ? -20.055 0.128 13.379 1.00 68.81 208 THR A N 1
ATOM 1656 C CA . THR A 1 208 ? -19.227 1.337 13.391 1.00 68.81 208 THR A CA 1
ATOM 1657 C C . THR A 1 208 ? -18.976 1.872 11.981 1.00 68.81 208 THR A C 1
ATOM 1659 O O . THR A 1 208 ? -18.480 1.168 11.108 1.00 68.81 208 THR A O 1
ATOM 1662 N N . GLN A 1 209 ? -19.273 3.154 11.753 1.00 64.31 209 GLN A N 1
ATOM 1663 C CA . GLN A 1 209 ? -18.932 3.818 10.489 1.00 64.31 209 GLN A CA 1
ATOM 1664 C C . GLN A 1 209 ? -17.456 4.236 10.439 1.00 64.31 209 GLN A C 1
ATOM 1666 O O . GLN A 1 209 ? -16.823 4.143 9.387 1.00 64.31 209 GLN A O 1
ATOM 1671 N N . ALA A 1 210 ? -16.891 4.669 11.569 1.00 58.44 210 ALA A N 1
ATOM 1672 C CA . ALA A 1 210 ? -15.484 5.041 11.668 1.00 58.44 210 ALA A CA 1
ATOM 1673 C C . ALA A 1 210 ? -14.612 3.794 11.896 1.00 58.44 210 ALA A C 1
ATOM 1675 O O . ALA A 1 210 ? -14.994 2.894 12.643 1.00 58.44 210 ALA A O 1
ATOM 1676 N N . GLY A 1 211 ? -13.472 3.716 11.202 1.00 67.56 211 GLY A N 1
ATOM 1677 C CA . GLY A 1 211 ? -12.522 2.605 11.340 1.00 67.56 211 GLY A CA 1
ATOM 1678 C C . GLY A 1 211 ? -12.958 1.296 10.670 1.00 67.56 211 GLY A C 1
ATOM 1679 O O . GLY A 1 211 ? -12.298 0.270 10.835 1.00 67.56 211 GLY A O 1
ATOM 1680 N N . SER A 1 212 ? -14.077 1.307 9.934 1.00 79.62 212 SER A N 1
ATOM 1681 C CA . SER A 1 212 ? -14.647 0.104 9.315 1.00 79.62 212 SER A CA 1
ATOM 1682 C C . SER A 1 212 ? -13.689 -0.565 8.328 1.00 79.62 212 SER A C 1
ATOM 1684 O O . SER A 1 212 ? -13.630 -1.793 8.290 1.00 79.62 212 SER A O 1
ATOM 1686 N N . ASP A 1 213 ? -12.877 0.208 7.604 1.00 85.00 213 ASP A N 1
ATOM 1687 C CA . ASP A 1 213 ? -11.889 -0.322 6.663 1.00 85.00 213 ASP A CA 1
ATOM 1688 C C . ASP A 1 213 ? -10.699 -0.987 7.375 1.00 85.00 213 ASP A C 1
ATOM 1690 O O . ASP A 1 213 ? -10.219 -2.033 6.935 1.00 85.00 213 ASP A O 1
ATOM 1694 N N . GLU A 1 214 ? -10.230 -0.442 8.502 1.00 83.44 214 GLU A N 1
ATOM 1695 C CA . GLU A 1 214 ? -9.160 -1.049 9.301 1.00 83.44 214 GLU A CA 1
ATOM 1696 C C . GLU A 1 214 ? -9.614 -2.320 10.024 1.00 83.44 214 GLU A C 1
ATOM 1698 O O . GLU A 1 214 ? -8.852 -3.290 10.111 1.00 83.44 214 GLU A O 1
ATOM 1703 N N . ILE A 1 215 ? -10.855 -2.339 10.515 1.00 87.12 215 ILE A N 1
ATOM 1704 C CA . ILE A 1 215 ? -11.463 -3.537 11.106 1.00 87.12 215 ILE A CA 1
ATOM 1705 C C . ILE A 1 215 ? -11.656 -4.588 10.017 1.00 87.12 215 ILE A C 1
ATOM 1707 O O . ILE A 1 215 ? -11.228 -5.725 10.200 1.00 87.12 215 ILE A O 1
ATOM 1711 N N . LEU A 1 216 ? -12.204 -4.208 8.857 1.00 93.31 216 LEU A N 1
ATOM 1712 C CA . LEU A 1 216 ? -12.347 -5.104 7.710 1.00 93.31 216 LEU A CA 1
ATOM 1713 C C . LEU A 1 216 ? -10.994 -5.695 7.311 1.00 93.31 216 LEU A C 1
ATOM 1715 O O . LEU A 1 216 ? -10.875 -6.911 7.178 1.00 93.31 216 LEU A O 1
ATOM 1719 N N . LEU A 1 217 ? -9.953 -4.867 7.179 1.00 94.06 217 LEU A N 1
ATOM 1720 C CA . LEU A 1 217 ? -8.608 -5.355 6.890 1.00 94.06 217 LEU A CA 1
ATOM 1721 C C . LEU A 1 217 ? -8.123 -6.329 7.973 1.00 94.06 217 LEU A C 1
ATOM 1723 O O . LEU A 1 217 ? -7.548 -7.360 7.640 1.00 94.06 217 LEU A O 1
ATOM 1727 N N . SER A 1 218 ? -8.356 -6.035 9.252 1.00 92.12 218 SER A N 1
ATOM 1728 C CA . SER A 1 218 ? -7.940 -6.898 10.366 1.00 92.12 218 SER A CA 1
ATOM 1729 C C . SER A 1 218 ? -8.648 -8.256 10.343 1.00 92.12 218 SER A C 1
ATOM 1731 O O . SER A 1 218 ? -7.996 -9.286 10.520 1.00 92.12 218 SER A O 1
ATOM 1733 N N . VAL A 1 219 ? -9.949 -8.271 10.043 1.00 94.62 219 VAL A N 1
ATOM 1734 C CA . VAL A 1 219 ? -10.737 -9.496 9.851 1.00 94.62 219 VAL A CA 1
ATOM 1735 C C . VAL A 1 219 ? -10.196 -10.301 8.669 1.00 94.62 219 VAL A C 1
ATOM 1737 O O . VAL A 1 219 ? -9.905 -11.486 8.811 1.00 94.62 219 VAL A O 1
ATOM 1740 N N . LEU A 1 220 ? -9.969 -9.657 7.520 1.00 96.38 220 LEU A N 1
ATOM 1741 C CA . LEU A 1 220 ? -9.421 -10.320 6.333 1.00 96.38 220 LEU A CA 1
ATOM 1742 C C . LEU A 1 220 ? -8.008 -10.859 6.570 1.00 96.38 220 LEU A C 1
ATOM 1744 O O . LEU A 1 220 ? -7.668 -11.941 6.102 1.00 96.38 220 LEU A O 1
ATOM 1748 N N . LEU A 1 221 ? -7.174 -10.145 7.323 1.00 95.44 221 LEU A N 1
ATOM 1749 C CA . LEU A 1 221 ? -5.855 -10.639 7.706 1.00 95.44 221 LEU A CA 1
ATOM 1750 C C . LEU A 1 221 ? -5.941 -11.885 8.591 1.00 95.44 221 LEU A C 1
ATOM 1752 O O . LEU A 1 221 ? -5.069 -12.740 8.477 1.00 95.44 221 LEU A O 1
ATOM 1756 N N . SER A 1 222 ? -6.962 -12.010 9.439 1.00 94.31 222 SER A N 1
ATOM 1757 C CA . SER A 1 222 ? -7.206 -13.241 10.195 1.00 94.31 222 SER A CA 1
ATOM 1758 C C . SER A 1 222 ? -7.667 -14.373 9.275 1.00 94.31 222 SER A C 1
ATOM 1760 O O . SER A 1 222 ? -7.050 -15.433 9.264 1.00 94.31 222 SER A O 1
ATOM 1762 N N . GLU A 1 223 ? -8.689 -14.137 8.449 1.00 94.88 223 GLU A N 1
ATOM 1763 C CA . GLU A 1 223 ? -9.292 -15.171 7.591 1.00 94.88 223 GLU A CA 1
ATOM 1764 C C . GLU A 1 223 ? -8.348 -15.716 6.515 1.00 94.88 223 GLU A C 1
ATOM 1766 O O . GLU A 1 223 ? -8.435 -16.881 6.132 1.00 94.88 223 GLU A O 1
ATOM 1771 N N . PHE A 1 224 ? -7.428 -14.885 6.027 1.00 94.69 224 PHE A N 1
ATOM 1772 C CA . PHE A 1 224 ? -6.442 -15.286 5.030 1.00 94.69 224 PHE A CA 1
ATOM 1773 C C . PHE A 1 224 ? -5.102 -15.714 5.650 1.00 94.69 224 PHE A C 1
ATOM 1775 O O . PHE A 1 224 ? -4.148 -15.921 4.912 1.00 94.69 224 PHE A O 1
ATOM 1782 N N . ASP A 1 225 ? -4.979 -15.868 6.973 1.00 93.12 225 ASP A N 1
ATOM 1783 C CA . ASP A 1 225 ? -3.716 -16.172 7.675 1.00 93.12 225 ASP A CA 1
ATOM 1784 C C . ASP A 1 225 ? -2.565 -15.1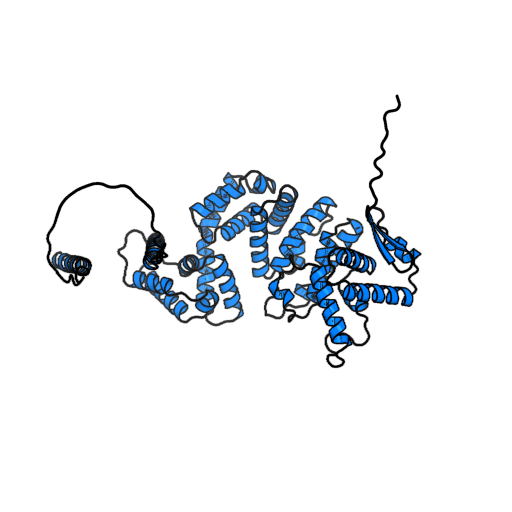86 7.356 1.00 93.12 225 ASP A C 1
ATOM 1786 O O . ASP A 1 225 ? -1.397 -15.557 7.166 1.00 93.12 225 ASP A O 1
ATOM 1790 N N . GLY A 1 226 ? -2.892 -13.899 7.295 1.00 92.25 226 GLY A N 1
ATOM 1791 C CA . GLY A 1 226 ? -1.951 -12.788 7.252 1.00 92.25 226 GLY A CA 1
ATOM 1792 C C . GLY A 1 226 ? -1.687 -12.191 5.870 1.00 92.25 226 GLY A C 1
ATOM 1793 O O . GLY A 1 226 ? -2.197 -12.613 4.832 1.00 92.25 226 GLY A O 1
ATOM 1794 N N . ASP A 1 227 ? -0.832 -11.163 5.869 1.00 92.75 227 ASP A N 1
ATOM 1795 C CA . ASP A 1 227 ? -0.665 -10.242 4.740 1.00 92.75 227 ASP A CA 1
ATOM 1796 C C . ASP A 1 227 ? -0.315 -10.915 3.403 1.00 92.75 227 ASP A C 1
ATOM 1798 O O . ASP A 1 227 ? -0.722 -10.432 2.353 1.00 92.75 227 ASP A O 1
ATOM 1802 N N . ALA A 1 228 ? 0.496 -11.979 3.418 1.00 91.25 228 ALA A N 1
ATOM 1803 C CA . ALA A 1 228 ? 1.015 -12.574 2.185 1.00 91.25 228 ALA A CA 1
ATOM 1804 C C . ALA A 1 228 ? -0.086 -13.293 1.398 1.00 91.25 228 ALA A C 1
ATOM 1806 O O . ALA A 1 228 ? -0.267 -13.065 0.204 1.00 91.25 228 ALA A O 1
ATOM 1807 N N . LYS A 1 229 ? -0.856 -14.137 2.083 1.00 92.50 229 LYS A N 1
ATOM 1808 C CA . LYS A 1 229 ? -1.979 -14.862 1.487 1.00 92.50 229 LYS A CA 1
ATOM 1809 C C . LYS A 1 229 ? -3.103 -13.906 1.090 1.00 92.50 229 LYS A C 1
ATOM 1811 O O . LYS A 1 229 ? -3.609 -14.034 -0.021 1.00 92.50 229 LYS A O 1
ATOM 1816 N N . LEU A 1 230 ? -3.402 -12.894 1.914 1.00 95.00 230 LEU A N 1
ATOM 1817 C CA . LEU A 1 230 ? -4.362 -11.848 1.549 1.00 95.00 230 LEU A CA 1
ATOM 1818 C C . LEU A 1 230 ? -3.930 -11.097 0.279 1.00 95.00 230 LEU A C 1
ATOM 1820 O O . LEU A 1 230 ? -4.726 -10.938 -0.641 1.00 95.00 230 LEU A O 1
ATOM 1824 N N . ALA A 1 231 ? -2.663 -10.678 0.181 1.00 92.81 231 ALA A N 1
ATOM 1825 C CA . ALA A 1 231 ? -2.157 -9.982 -1.004 1.00 92.81 231 ALA A CA 1
ATOM 1826 C C . ALA A 1 231 ? -2.247 -10.845 -2.275 1.00 92.81 231 ALA A C 1
ATOM 1828 O O . ALA A 1 231 ? -2.583 -10.337 -3.345 1.00 92.81 231 ALA A O 1
ATOM 1829 N N . ILE A 1 232 ? -1.982 -12.152 -2.166 1.00 89.69 232 ILE A N 1
ATOM 1830 C CA . ILE A 1 232 ? -2.126 -13.102 -3.278 1.00 89.69 232 ILE A CA 1
ATOM 1831 C C . ILE A 1 232 ? -3.597 -13.246 -3.689 1.00 89.69 232 ILE A C 1
ATOM 1833 O O . ILE A 1 232 ? -3.896 -13.219 -4.884 1.00 89.69 232 ILE A O 1
ATOM 1837 N N . ALA A 1 233 ? -4.513 -13.372 -2.725 1.00 92.69 233 ALA A N 1
ATOM 1838 C CA . ALA A 1 233 ? -5.945 -13.464 -2.995 1.00 92.69 233 ALA A CA 1
ATOM 1839 C C . ALA A 1 233 ? -6.469 -12.193 -3.679 1.00 92.69 233 ALA A C 1
ATOM 1841 O O . ALA A 1 233 ? -7.135 -12.278 -4.710 1.00 92.69 233 ALA A O 1
ATOM 1842 N N . LEU A 1 234 ? -6.083 -11.013 -3.184 1.00 93.25 234 LEU A N 1
ATOM 1843 C CA . LEU A 1 234 ? -6.418 -9.729 -3.803 1.00 93.25 234 LEU A CA 1
ATOM 1844 C C . LEU A 1 234 ? -5.856 -9.616 -5.229 1.00 93.25 234 LEU A C 1
ATOM 1846 O O . LEU A 1 234 ? -6.531 -9.081 -6.105 1.00 93.25 234 LEU A O 1
ATOM 1850 N N . ALA A 1 235 ? -4.649 -10.138 -5.493 1.00 89.62 235 ALA A N 1
ATOM 1851 C CA . ALA A 1 235 ? -4.033 -10.088 -6.822 1.00 89.62 235 ALA A CA 1
ATOM 1852 C C . ALA A 1 235 ? -4.856 -10.886 -7.834 1.00 89.62 235 ALA A C 1
ATOM 1854 O O . ALA A 1 235 ? -5.200 -10.376 -8.901 1.00 89.62 235 ALA A O 1
ATOM 1855 N N . LYS A 1 236 ? -5.246 -12.107 -7.452 1.00 90.50 236 LYS A N 1
ATOM 1856 C CA . LYS A 1 236 ? -6.128 -12.958 -8.256 1.00 90.50 236 LYS A CA 1
ATOM 1857 C C . LYS A 1 236 ? -7.507 -12.330 -8.436 1.00 90.50 236 LYS A C 1
ATOM 1859 O O . LYS A 1 236 ? -8.031 -12.327 -9.548 1.00 90.50 236 LYS A O 1
ATOM 1864 N N . ALA A 1 237 ? -8.098 -11.794 -7.368 1.00 91.38 237 ALA A N 1
ATOM 1865 C CA . ALA A 1 237 ? -9.411 -11.159 -7.425 1.00 91.38 237 ALA A CA 1
ATOM 1866 C C . ALA A 1 237 ? -9.410 -9.974 -8.400 1.00 91.38 237 ALA A C 1
ATOM 1868 O O . ALA A 1 237 ? -10.266 -9.901 -9.279 1.00 91.38 237 ALA A O 1
ATOM 1869 N N . TYR A 1 238 ? -8.402 -9.104 -8.302 1.00 88.31 238 TYR A N 1
ATOM 1870 C CA . TYR A 1 238 ? -8.250 -7.935 -9.162 1.00 88.31 238 TYR A CA 1
ATOM 1871 C C . TYR A 1 238 ? -8.023 -8.304 -10.636 1.00 88.31 238 TYR A C 1
ATOM 1873 O O . TYR A 1 238 ? -8.601 -7.675 -11.523 1.00 88.31 238 TYR A O 1
ATOM 1881 N N . ALA A 1 239 ? -7.229 -9.346 -10.905 1.00 86.44 239 ALA A N 1
ATOM 1882 C CA . ALA A 1 239 ? -7.003 -9.856 -12.258 1.00 86.44 239 ALA A CA 1
ATOM 1883 C C . ALA A 1 239 ? -8.285 -10.417 -12.898 1.00 86.44 239 ALA A C 1
ATOM 1885 O O . ALA A 1 239 ? -8.534 -10.201 -14.083 1.00 86.44 239 ALA A O 1
ATOM 1886 N N . ASN A 1 240 ? -9.128 -11.082 -12.104 1.00 85.69 240 ASN A N 1
ATOM 1887 C CA . ASN A 1 240 ? -10.380 -11.684 -12.569 1.00 85.69 240 ASN A CA 1
ATOM 1888 C C . ASN A 1 240 ? -11.587 -10.725 -12.533 1.00 85.69 240 ASN A C 1
ATOM 1890 O O . ASN A 1 240 ? -12.677 -11.095 -12.963 1.00 85.69 240 ASN A O 1
ATOM 1894 N N . GLY A 1 241 ? -11.428 -9.507 -12.017 1.00 82.88 241 GLY A N 1
ATOM 1895 C CA . GLY A 1 241 ? -12.503 -8.522 -11.949 1.00 82.88 241 GLY A CA 1
ATOM 1896 C C . GLY A 1 241 ? -12.055 -7.250 -11.247 1.00 82.88 241 GLY A C 1
ATOM 1897 O O . GLY A 1 241 ? -11.959 -7.204 -10.023 1.00 82.88 241 GLY A O 1
ATOM 1898 N N . LYS A 1 242 ? -11.812 -6.187 -12.020 1.00 77.50 242 LYS A N 1
ATOM 1899 C CA . LYS A 1 242 ? -11.467 -4.880 -11.454 1.00 77.50 242 LYS A CA 1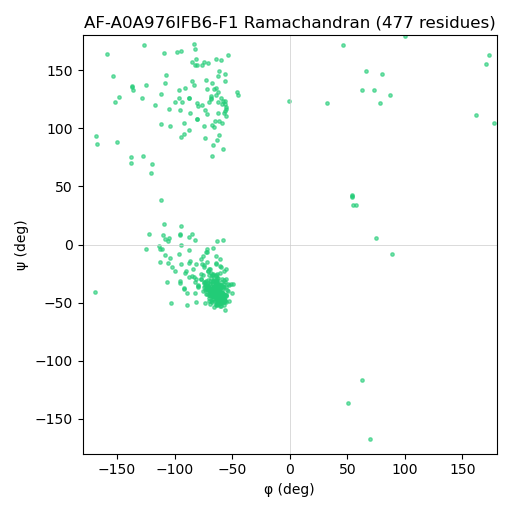
ATOM 1900 C C . LYS A 1 242 ? -12.689 -4.280 -10.772 1.00 77.50 242 LYS A C 1
ATOM 1902 O O . LYS A 1 242 ? -13.718 -4.059 -11.405 1.00 77.50 242 LYS A O 1
ATOM 1907 N N . SER A 1 243 ? -12.549 -3.982 -9.490 1.00 84.19 243 SER A N 1
ATOM 1908 C CA . SER A 1 243 ? -13.565 -3.316 -8.685 1.00 84.19 243 SER A CA 1
ATOM 1909 C C . SER A 1 243 ? -12.879 -2.262 -7.831 1.00 84.19 243 SER A C 1
ATOM 1911 O O . SER A 1 243 ? -11.844 -2.558 -7.234 1.00 84.19 243 SER A O 1
ATOM 1913 N N . GLN A 1 244 ? -13.455 -1.058 -7.760 1.00 84.06 244 GLN A N 1
ATOM 1914 C CA . GLN A 1 244 ? -12.944 0.015 -6.898 1.00 84.06 244 GLN A CA 1
ATOM 1915 C C . GLN A 1 244 ? -12.797 -0.474 -5.454 1.00 84.06 244 GLN A C 1
ATOM 1917 O O . GLN A 1 244 ? -11.768 -0.282 -4.831 1.00 84.06 244 GLN A O 1
ATOM 1922 N N . TYR A 1 245 ? -13.761 -1.266 -5.003 1.00 87.25 245 TYR A N 1
ATOM 1923 C CA . TYR A 1 245 ? -13.741 -1.902 -3.696 1.00 87.25 245 TYR A CA 1
ATOM 1924 C C . TYR A 1 245 ? -12.478 -2.738 -3.404 1.00 87.25 245 TYR A C 1
ATOM 1926 O O . TYR A 1 245 ? -11.957 -2.732 -2.294 1.00 87.25 245 TYR A O 1
ATOM 1934 N N . ILE A 1 246 ? -11.969 -3.472 -4.399 1.00 90.00 246 ILE A N 1
ATOM 1935 C CA . ILE A 1 246 ? -10.738 -4.258 -4.234 1.00 90.00 246 ILE A CA 1
ATOM 1936 C C . ILE A 1 246 ? -9.535 -3.314 -4.121 1.00 90.00 246 ILE A C 1
ATOM 1938 O O . ILE A 1 246 ? -8.631 -3.580 -3.334 1.00 90.00 246 ILE A O 1
ATOM 1942 N N . LEU A 1 247 ? -9.533 -2.210 -4.879 1.00 87.56 247 LEU A N 1
ATOM 1943 C CA . LEU A 1 247 ? -8.500 -1.178 -4.777 1.00 87.56 247 LEU A CA 1
ATOM 1944 C C . LEU A 1 247 ? -8.491 -0.538 -3.390 1.00 87.56 247 LEU A C 1
ATOM 1946 O O . LEU A 1 247 ? -7.416 -0.422 -2.818 1.00 87.56 247 LEU A O 1
ATOM 1950 N N . ASP A 1 248 ? -9.653 -0.233 -2.817 1.00 88.00 248 ASP A N 1
ATOM 1951 C CA . ASP A 1 248 ? -9.747 0.368 -1.483 1.00 88.00 248 ASP A CA 1
ATOM 1952 C C . ASP A 1 248 ? -9.096 -0.547 -0.419 1.00 88.00 248 ASP A C 1
ATOM 1954 O O . ASP A 1 248 ? -8.282 -0.100 0.388 1.00 88.00 248 ASP A O 1
ATOM 1958 N N . ILE A 1 249 ? -9.328 -1.867 -0.484 1.00 91.62 249 ILE A N 1
ATOM 1959 C CA . ILE A 1 249 ? -8.665 -2.839 0.411 1.00 91.62 249 ILE A CA 1
ATOM 1960 C C . ILE A 1 249 ? -7.146 -2.890 0.167 1.00 91.62 249 ILE A C 1
ATOM 1962 O O . ILE A 1 249 ? -6.362 -2.979 1.119 1.00 91.62 249 ILE A O 1
ATOM 1966 N N . ILE A 1 250 ? -6.708 -2.837 -1.097 1.00 90.31 250 ILE A N 1
ATOM 1967 C CA . ILE A 1 250 ? -5.281 -2.785 -1.458 1.00 90.31 250 ILE A CA 1
ATOM 1968 C C . ILE A 1 250 ? -4.631 -1.520 -0.885 1.00 90.31 250 ILE A C 1
ATOM 1970 O O . ILE A 1 250 ? -3.516 -1.590 -0.361 1.00 90.31 250 ILE A O 1
ATOM 1974 N N . GLU A 1 251 ? -5.313 -0.377 -0.947 1.00 86.94 251 GLU A N 1
ATOM 1975 C CA . GLU A 1 251 ? -4.835 0.888 -0.395 1.00 86.94 251 GLU A CA 1
ATOM 1976 C C . GLU A 1 251 ? -4.671 0.806 1.125 1.00 86.94 251 GLU A C 1
ATOM 1978 O O . GLU A 1 251 ? -3.590 1.121 1.636 1.00 86.94 251 GLU A O 1
ATOM 1983 N N . THR A 1 252 ? -5.670 0.280 1.840 1.00 89.00 252 THR A N 1
ATOM 1984 C CA . THR A 1 252 ? -5.611 0.079 3.298 1.00 89.00 252 THR A CA 1
ATOM 1985 C C . THR A 1 252 ? -4.476 -0.873 3.690 1.00 89.00 252 THR A C 1
ATOM 1987 O O . THR A 1 252 ? -3.714 -0.593 4.623 1.00 89.00 252 THR A O 1
ATOM 1990 N N . LEU A 1 253 ? -4.267 -1.964 2.939 1.00 91.44 253 LEU A N 1
ATOM 1991 C CA . LEU A 1 253 ? -3.131 -2.872 3.148 1.00 91.44 253 LEU A CA 1
ATOM 1992 C C . LEU A 1 253 ? -1.782 -2.170 2.907 1.00 91.44 253 LEU A C 1
ATOM 1994 O O . LEU A 1 253 ? -0.840 -2.336 3.687 1.00 91.44 253 LEU A O 1
ATOM 1998 N N . GLY A 1 254 ? -1.685 -1.354 1.855 1.00 87.81 254 GLY A N 1
ATOM 1999 C CA . GLY A 1 254 ? -0.499 -0.557 1.545 1.00 87.81 254 GLY A CA 1
ATOM 2000 C C . GLY A 1 254 ? -0.169 0.465 2.637 1.00 87.81 254 GLY A C 1
ATOM 2001 O O . GLY A 1 254 ? 1.001 0.621 3.005 1.00 87.81 254 GLY A O 1
ATOM 2002 N N . LEU A 1 255 ? -1.188 1.123 3.200 1.00 82.88 255 LEU A N 1
ATOM 2003 C CA . LEU A 1 255 ? -1.048 2.033 4.339 1.00 82.88 255 LEU A CA 1
ATOM 2004 C C . LEU A 1 255 ? -0.559 1.293 5.584 1.00 82.88 255 LEU A C 1
ATOM 2006 O O . LEU A 1 255 ? 0.399 1.747 6.213 1.00 82.88 255 LEU A O 1
ATOM 2010 N N . LYS A 1 256 ? -1.119 0.118 5.896 1.00 86.56 256 LYS A N 1
ATOM 2011 C CA . LYS A 1 256 ? -0.618 -0.731 6.985 1.00 86.56 256 LYS A CA 1
ATOM 2012 C C . LYS A 1 256 ? 0.867 -1.052 6.806 1.00 86.56 256 LYS A C 1
ATOM 2014 O O . LYS A 1 256 ? 1.653 -0.847 7.726 1.00 86.56 256 LYS A O 1
ATOM 2019 N N . TRP A 1 257 ? 1.288 -1.506 5.624 1.00 87.81 257 TRP A N 1
ATOM 2020 C CA . TRP A 1 257 ? 2.700 -1.832 5.365 1.00 87.81 257 TRP A CA 1
ATOM 2021 C C . TRP A 1 257 ? 3.624 -0.628 5.514 1.00 87.81 257 TRP A C 1
ATOM 2023 O O . TRP A 1 257 ? 4.751 -0.766 5.993 1.00 87.81 257 TRP A O 1
ATOM 2033 N N . ARG A 1 258 ? 3.142 0.560 5.144 1.00 80.88 258 ARG A N 1
ATOM 2034 C CA . ARG A 1 258 ? 3.856 1.814 5.376 1.00 80.88 258 ARG A CA 1
ATOM 2035 C C . ARG A 1 258 ? 4.042 2.088 6.868 1.00 80.88 258 ARG A C 1
ATOM 2037 O O . ARG A 1 258 ? 5.149 2.422 7.287 1.00 80.88 258 ARG A O 1
ATOM 2044 N N . LEU A 1 259 ? 2.972 1.958 7.654 1.00 77.62 259 LEU A N 1
ATOM 2045 C CA . LEU A 1 259 ? 2.989 2.165 9.107 1.00 77.62 259 LEU A CA 1
ATOM 2046 C C . LEU A 1 259 ? 3.904 1.151 9.808 1.00 77.62 259 LEU A C 1
ATOM 2048 O O . LEU A 1 259 ? 4.658 1.519 10.709 1.00 77.62 259 LEU A O 1
ATOM 2052 N N . ASP A 1 260 ? 3.921 -0.089 9.321 1.00 81.50 260 ASP A N 1
ATOM 2053 C CA . ASP A 1 260 ? 4.819 -1.157 9.773 1.00 81.50 260 ASP A CA 1
ATOM 2054 C C . ASP A 1 260 ? 6.282 -0.957 9.323 1.00 81.50 260 ASP A C 1
ATOM 2056 O O . ASP A 1 260 ? 7.156 -1.747 9.687 1.00 81.50 260 ASP A O 1
ATOM 2060 N N . GLN A 1 261 ? 6.567 0.087 8.531 1.00 78.56 261 GLN A N 1
ATOM 2061 C CA . GLN A 1 261 ? 7.884 0.387 7.953 1.00 78.56 261 GLN A CA 1
ATOM 2062 C C . GLN A 1 261 ? 8.456 -0.806 7.180 1.00 78.56 261 GLN A C 1
ATOM 2064 O O . GLN A 1 261 ? 9.632 -1.175 7.296 1.00 78.56 261 GLN A O 1
ATOM 2069 N N . LEU A 1 262 ? 7.592 -1.453 6.403 1.00 82.88 262 LEU A N 1
ATOM 2070 C CA . LEU A 1 262 ? 7.953 -2.632 5.646 1.00 82.88 262 LEU A CA 1
ATOM 2071 C C . LEU A 1 262 ? 8.935 -2.262 4.523 1.00 82.88 262 LEU A C 1
ATOM 2073 O O . LEU A 1 262 ? 8.681 -1.366 3.723 1.00 82.88 262 LEU A O 1
ATOM 2077 N N . THR A 1 263 ? 10.070 -2.962 4.449 1.00 82.62 263 THR A N 1
ATOM 2078 C CA . THR A 1 263 ? 11.045 -2.747 3.370 1.00 82.62 263 THR A CA 1
ATOM 2079 C C . THR A 1 263 ? 10.514 -3.274 2.037 1.00 82.62 263 THR A C 1
ATOM 2081 O O . THR A 1 263 ? 9.712 -4.211 2.009 1.00 82.62 263 THR A O 1
ATOM 2084 N N . LEU A 1 264 ? 11.029 -2.732 0.926 1.00 83.00 264 LEU A N 1
ATOM 2085 C CA . LEU A 1 264 ? 10.698 -3.172 -0.435 1.00 83.00 264 LEU A CA 1
ATOM 2086 C C . LEU A 1 264 ? 10.837 -4.698 -0.609 1.00 83.00 264 LEU A C 1
ATOM 2088 O O . LEU A 1 264 ? 9.956 -5.327 -1.185 1.00 83.00 264 LEU A O 1
ATOM 2092 N N . ASP A 1 265 ? 11.893 -5.304 -0.056 1.00 83.69 265 ASP A N 1
ATOM 2093 C CA . ASP A 1 265 ? 12.089 -6.762 -0.058 1.00 83.69 265 ASP A CA 1
ATOM 2094 C C . ASP A 1 265 ? 10.959 -7.519 0.623 1.00 83.69 265 ASP A C 1
ATOM 2096 O O . ASP A 1 265 ? 10.442 -8.502 0.101 1.00 83.69 265 ASP A O 1
ATOM 2100 N N . LYS A 1 266 ? 10.586 -7.080 1.826 1.00 86.94 266 LYS A N 1
ATOM 2101 C CA . LYS A 1 266 ? 9.549 -7.744 2.612 1.00 86.94 266 LYS A CA 1
ATOM 2102 C C . LYS A 1 266 ? 8.192 -7.610 1.927 1.00 86.94 266 LYS A C 1
ATOM 2104 O O . LYS A 1 266 ? 7.445 -8.584 1.906 1.00 86.94 266 LYS A O 1
ATOM 2109 N N . ALA A 1 267 ? 7.897 -6.446 1.347 1.00 88.31 267 ALA A N 1
ATOM 2110 C CA . ALA A 1 267 ? 6.703 -6.239 0.532 1.00 88.31 267 ALA A CA 1
ATOM 2111 C C . ALA A 1 267 ? 6.709 -7.160 -0.699 1.00 88.31 267 ALA A C 1
ATOM 2113 O O . ALA A 1 267 ? 5.732 -7.863 -0.941 1.00 88.31 267 ALA A O 1
ATOM 2114 N N . TRP A 1 268 ? 7.836 -7.239 -1.417 1.00 88.25 268 TRP A N 1
ATOM 2115 C CA . TRP A 1 268 ? 7.998 -8.147 -2.553 1.00 88.25 268 TRP A CA 1
ATOM 2116 C C . TRP A 1 268 ? 7.749 -9.598 -2.147 1.00 88.25 268 TRP A C 1
ATOM 2118 O O . TRP A 1 268 ? 6.951 -10.281 -2.777 1.00 88.25 268 TRP A O 1
ATOM 2128 N N . PHE A 1 269 ? 8.364 -10.071 -1.061 1.00 88.12 269 PHE A N 1
ATOM 2129 C CA . PHE A 1 269 ? 8.173 -11.444 -0.595 1.00 88.12 269 PHE A CA 1
ATOM 2130 C C . PHE A 1 269 ? 6.732 -11.745 -0.179 1.00 88.12 269 PHE A C 1
ATOM 2132 O O . PHE A 1 269 ? 6.288 -12.873 -0.380 1.00 88.12 269 PHE A O 1
ATOM 2139 N N . LYS A 1 270 ? 5.995 -10.774 0.375 1.00 89.69 270 LYS A N 1
ATOM 2140 C CA . LYS A 1 270 ? 4.576 -10.964 0.713 1.00 89.69 270 LYS A CA 1
ATOM 2141 C C . LYS A 1 270 ? 3.705 -11.147 -0.534 1.00 89.69 270 LYS A C 1
ATOM 2143 O O . LYS A 1 270 ? 2.797 -11.963 -0.493 1.00 89.69 270 LYS A O 1
ATOM 2148 N N . VAL A 1 271 ? 3.989 -10.438 -1.629 1.00 89.38 271 VAL A N 1
ATOM 2149 C CA . VAL A 1 271 ? 3.176 -10.505 -2.862 1.00 89.38 271 VAL A CA 1
ATOM 2150 C C . VAL A 1 271 ? 3.656 -11.614 -3.809 1.00 89.38 271 VAL A C 1
ATOM 2152 O O . VAL A 1 271 ? 2.891 -12.474 -4.251 1.00 89.38 271 VAL A O 1
ATOM 2155 N N . CYS A 1 272 ? 4.949 -11.618 -4.116 1.00 87.25 272 CYS A N 1
ATOM 2156 C CA . CYS A 1 272 ? 5.560 -12.463 -5.140 1.00 87.25 272 CYS A CA 1
ATOM 2157 C C . CYS A 1 272 ? 6.140 -13.773 -4.579 1.00 87.25 272 CYS A C 1
ATOM 2159 O O . CYS A 1 272 ? 6.357 -14.715 -5.330 1.00 87.25 272 CYS A O 1
ATOM 2161 N N . GLY A 1 273 ? 6.363 -13.884 -3.265 1.00 83.56 273 GLY A N 1
ATOM 2162 C CA . GLY A 1 273 ? 6.963 -15.079 -2.663 1.00 83.56 273 GLY A CA 1
ATOM 2163 C C . GLY A 1 273 ? 8.451 -15.272 -3.001 1.00 83.56 273 GLY A C 1
ATOM 2164 O O . GLY A 1 273 ? 9.130 -14.354 -3.461 1.00 83.56 273 GLY A O 1
ATOM 2165 N N . ARG A 1 274 ? 8.978 -16.471 -2.704 1.00 72.75 274 ARG A N 1
ATOM 2166 C CA . ARG A 1 274 ? 10.374 -16.893 -2.976 1.00 72.75 274 ARG A CA 1
ATOM 2167 C C . ARG A 1 274 ? 10.510 -17.926 -4.105 1.00 72.75 274 ARG A C 1
ATOM 2169 O O . ARG A 1 274 ? 11.636 -18.266 -4.449 1.00 72.75 274 ARG A O 1
ATOM 2176 N N . GLY A 1 275 ? 9.399 -18.467 -4.600 1.00 64.94 275 GLY A N 1
ATOM 2177 C CA . GLY A 1 275 ? 9.385 -19.566 -5.569 1.00 64.94 275 GLY A CA 1
ATOM 2178 C C . GLY A 1 275 ? 9.285 -19.093 -7.016 1.00 64.94 275 GLY A C 1
ATOM 2179 O O . GLY A 1 275 ? 8.956 -17.936 -7.277 1.00 64.94 275 GLY A O 1
ATOM 2180 N N . GLU A 1 276 ? 9.539 -20.014 -7.943 1.00 61.12 276 GLU A N 1
ATOM 2181 C CA . GLU A 1 276 ? 9.212 -19.828 -9.355 1.00 61.12 276 GLU A CA 1
ATOM 2182 C C . GLU A 1 276 ? 7.693 -19.672 -9.505 1.00 61.12 276 GLU A C 1
ATOM 2184 O O . GLU A 1 276 ? 6.914 -20.428 -8.923 1.00 61.12 276 GLU A O 1
ATOM 2189 N N . MET A 1 277 ? 7.276 -18.646 -10.242 1.00 70.00 277 MET A N 1
ATOM 2190 C CA . MET A 1 277 ? 5.875 -18.373 -10.555 1.00 70.00 277 MET A CA 1
ATOM 2191 C C . MET A 1 277 ? 5.642 -18.706 -12.022 1.00 70.00 277 MET A C 1
ATOM 2193 O O . MET A 1 277 ? 6.518 -18.452 -12.853 1.00 70.00 277 MET A O 1
ATOM 2197 N N . SER A 1 278 ? 4.452 -19.199 -12.360 1.00 74.06 278 SER A N 1
ATOM 2198 C CA . SER A 1 278 ? 4.046 -19.227 -13.767 1.00 74.06 278 SER A CA 1
ATOM 2199 C C . SER A 1 278 ? 4.036 -17.805 -14.354 1.00 74.06 278 SER A C 1
ATOM 2201 O O . SER A 1 278 ? 3.961 -16.812 -13.623 1.00 74.06 278 SER A O 1
ATOM 2203 N N . VAL A 1 279 ? 4.124 -17.690 -15.683 1.00 74.25 279 VAL A N 1
ATOM 2204 C CA . VAL A 1 279 ? 4.148 -16.391 -16.383 1.00 74.25 279 VAL A CA 1
ATOM 2205 C C . VAL A 1 279 ? 2.925 -15.537 -16.021 1.00 74.25 279 VAL A C 1
ATOM 2207 O O . VAL A 1 279 ? 3.075 -14.353 -15.711 1.00 74.25 279 VAL A O 1
ATOM 2210 N N . ASP A 1 280 ? 1.739 -16.147 -15.983 1.00 72.25 280 ASP A N 1
ATOM 2211 C CA . ASP A 1 280 ? 0.484 -15.455 -15.677 1.00 72.25 280 ASP A CA 1
ATOM 2212 C C . ASP A 1 280 ? 0.405 -15.032 -14.204 1.00 72.25 280 ASP A C 1
ATOM 2214 O O . ASP A 1 280 ? 0.137 -13.868 -13.903 1.00 72.25 280 ASP A O 1
ATOM 2218 N N . GLU A 1 281 ? 0.757 -15.920 -13.267 1.00 75.44 281 GLU A N 1
ATOM 2219 C CA . GLU A 1 281 ? 0.791 -15.573 -11.839 1.00 75.44 281 GLU A CA 1
ATOM 2220 C C . GLU A 1 281 ? 1.820 -14.481 -11.531 1.00 75.44 281 GLU A C 1
ATOM 2222 O O . GLU A 1 281 ? 1.587 -13.622 -10.676 1.00 75.44 281 GLU A O 1
ATOM 2227 N N . SER A 1 282 ? 2.955 -14.499 -12.233 1.00 81.75 282 SER A N 1
ATOM 2228 C CA . SER A 1 282 ? 3.981 -13.462 -12.141 1.00 81.75 282 SER A CA 1
ATOM 2229 C C . SER A 1 282 ? 3.423 -12.108 -12.574 1.00 81.75 282 SER A C 1
ATOM 2231 O O . SER A 1 282 ? 3.654 -11.098 -11.907 1.00 81.75 282 SER A O 1
ATOM 2233 N N . LYS A 1 283 ? 2.624 -12.073 -13.647 1.00 85.50 283 LYS A N 1
ATOM 2234 C CA . LYS A 1 283 ? 1.997 -10.844 -14.140 1.00 85.50 283 LYS A CA 1
ATOM 2235 C C . LYS A 1 283 ? 1.020 -10.250 -13.130 1.00 85.50 283 LYS A C 1
ATOM 2237 O O . LYS A 1 283 ? 1.147 -9.067 -12.807 1.00 85.50 283 LYS A O 1
ATOM 2242 N N . ASP A 1 284 ? 0.118 -11.059 -12.586 1.00 87.06 284 ASP A N 1
ATOM 2243 C CA . ASP A 1 284 ? -0.899 -10.601 -11.631 1.00 87.06 284 ASP A CA 1
ATOM 2244 C C . ASP A 1 284 ? -0.279 -10.109 -10.321 1.00 87.06 284 ASP A C 1
ATOM 2246 O O . ASP A 1 284 ? -0.633 -9.044 -9.808 1.00 87.06 284 ASP A O 1
ATOM 2250 N N . ARG A 1 285 ? 0.710 -10.842 -9.799 1.00 89.00 285 ARG A N 1
ATOM 2251 C CA . ARG A 1 285 ? 1.412 -10.472 -8.563 1.00 89.00 285 ARG A CA 1
ATOM 2252 C C . ARG A 1 285 ? 2.279 -9.235 -8.741 1.00 89.00 285 ARG A C 1
ATOM 2254 O O . ARG A 1 285 ? 2.295 -8.386 -7.858 1.00 89.00 285 ARG A O 1
ATOM 2261 N N . ILE A 1 286 ? 2.957 -9.076 -9.878 1.00 90.00 286 ILE A N 1
ATOM 2262 C CA . ILE A 1 286 ? 3.717 -7.852 -10.170 1.00 90.00 286 ILE A CA 1
ATOM 2263 C C . ILE A 1 286 ? 2.775 -6.658 -10.330 1.00 90.00 286 ILE A C 1
ATOM 2265 O O . ILE A 1 286 ? 3.083 -5.568 -9.849 1.00 90.00 286 ILE A O 1
ATOM 2269 N N . ASN A 1 287 ? 1.610 -6.856 -10.946 1.00 87.38 287 ASN A N 1
ATOM 2270 C CA . ASN A 1 287 ? 0.604 -5.810 -11.053 1.00 87.38 287 ASN A CA 1
ATOM 2271 C C . ASN A 1 287 ? 0.078 -5.397 -9.669 1.00 87.38 287 ASN A C 1
ATOM 2273 O O . ASN A 1 287 ? 0.050 -4.210 -9.351 1.00 87.38 287 ASN A O 1
ATOM 2277 N N . MET A 1 288 ? -0.226 -6.360 -8.795 1.00 87.06 288 MET A N 1
ATOM 2278 C CA . MET A 1 288 ? -0.562 -6.090 -7.393 1.00 87.06 288 MET A CA 1
ATOM 2279 C C . MET A 1 288 ? 0.571 -5.363 -6.660 1.00 87.06 288 MET A C 1
ATOM 2281 O O . MET A 1 288 ? 0.354 -4.351 -5.994 1.00 87.06 288 MET A O 1
ATOM 2285 N N . PHE A 1 289 ? 1.807 -5.839 -6.813 1.00 89.31 289 PHE A N 1
ATOM 2286 C CA . PHE A 1 289 ? 2.973 -5.205 -6.216 1.00 89.31 289 PHE A CA 1
ATOM 2287 C C . PHE A 1 289 ? 3.097 -3.749 -6.670 1.00 89.31 289 PHE A C 1
ATOM 2289 O O . PHE A 1 289 ? 3.416 -2.901 -5.840 1.00 89.31 289 PHE A O 1
ATOM 2296 N N . SER A 1 290 ? 2.762 -3.445 -7.932 1.00 86.25 290 SER A N 1
ATOM 2297 C CA . SER A 1 290 ? 2.746 -2.085 -8.480 1.00 86.25 290 SER A CA 1
ATOM 2298 C C . SER A 1 290 ? 1.765 -1.145 -7.744 1.00 86.25 290 SER A C 1
ATOM 2300 O O . SER A 1 290 ? 2.073 0.023 -7.486 1.00 86.25 290 SER A O 1
ATOM 2302 N N . HIS A 1 291 ? 0.626 -1.669 -7.292 1.00 83.19 291 HIS A N 1
ATOM 2303 C CA . HIS A 1 291 ? -0.343 -0.923 -6.487 1.00 83.19 291 HIS A CA 1
ATOM 2304 C C . HIS A 1 291 ? 0.088 -0.766 -5.019 1.00 83.19 291 HIS A C 1
ATOM 2306 O O . HIS A 1 291 ? -0.265 0.216 -4.370 1.00 83.19 291 HIS A O 1
ATOM 2312 N N . LEU A 1 292 ? 0.914 -1.667 -4.488 1.00 83.00 292 LEU A N 1
ATOM 2313 C CA . LEU A 1 292 ? 1.327 -1.619 -3.081 1.00 83.00 292 LEU A CA 1
ATOM 2314 C C . LEU A 1 292 ? 2.627 -0.837 -2.855 1.00 83.00 292 LEU A C 1
ATOM 2316 O O . LEU A 1 292 ? 2.742 -0.109 -1.863 1.00 83.00 292 LEU A O 1
ATOM 2320 N N . TYR A 1 293 ? 3.617 -0.941 -3.750 1.00 78.06 293 TYR A N 1
ATOM 2321 C CA . TYR A 1 293 ? 4.932 -0.315 -3.536 1.00 78.06 293 TYR A CA 1
ATOM 2322 C C . TYR A 1 293 ? 4.842 1.219 -3.498 1.00 78.06 293 TYR A C 1
ATOM 2324 O O . TYR A 1 293 ? 5.502 1.860 -2.685 1.00 78.06 293 TYR A O 1
ATOM 2332 N N . GLY A 1 294 ? 3.989 1.827 -4.329 1.00 71.62 294 GLY A N 1
ATOM 2333 C CA . GLY A 1 294 ? 3.845 3.284 -4.379 1.00 71.62 294 GLY A CA 1
ATOM 2334 C C . GLY A 1 294 ? 3.241 3.889 -3.108 1.00 71.62 294 GLY A C 1
ATOM 2335 O O . GLY A 1 294 ? 3.607 5.003 -2.727 1.00 71.62 294 GLY A O 1
ATOM 2336 N N . ILE A 1 295 ? 2.366 3.139 -2.433 1.00 71.56 295 ILE A N 1
ATOM 2337 C CA . ILE A 1 295 ? 1.727 3.530 -1.169 1.00 71.56 295 ILE A CA 1
ATOM 2338 C C . ILE A 1 295 ? 2.681 3.267 -0.002 1.00 71.56 295 ILE A C 1
ATOM 2340 O O . ILE A 1 295 ? 2.948 4.164 0.802 1.00 71.56 295 ILE A O 1
ATOM 2344 N N . SER A 1 296 ? 3.253 2.061 0.046 1.00 65.25 296 SER A N 1
ATOM 2345 C CA . SER A 1 296 ? 4.137 1.624 1.134 1.00 65.25 296 SER A CA 1
ATOM 2346 C C . SER A 1 296 ? 5.463 2.390 1.202 1.00 65.25 296 SER A C 1
ATOM 2348 O O . SER A 1 296 ? 6.015 2.547 2.288 1.00 65.25 296 SER A O 1
ATOM 2350 N N . LEU A 1 297 ? 5.953 2.933 0.081 1.00 64.06 297 LEU A N 1
ATOM 2351 C CA . LEU A 1 297 ? 7.289 3.542 -0.018 1.00 64.06 297 LEU A CA 1
ATOM 2352 C C . LEU A 1 297 ? 7.279 5.067 -0.156 1.00 64.06 297 LEU A C 1
ATOM 2354 O O . LEU A 1 297 ? 8.286 5.656 -0.562 1.00 64.06 297 LEU A O 1
ATOM 2358 N N . ARG A 1 298 ? 6.173 5.753 0.168 1.00 62.38 298 ARG A N 1
ATOM 2359 C CA . ARG A 1 298 ? 6.170 7.227 0.175 1.00 62.38 298 ARG A CA 1
ATOM 2360 C C . ARG A 1 298 ? 7.250 7.751 1.137 1.00 62.38 298 ARG A C 1
ATOM 2362 O O . ARG A 1 298 ? 7.185 7.426 2.328 1.00 62.38 298 ARG A O 1
ATOM 2369 N N . PRO A 1 299 ? 8.200 8.587 0.665 1.00 51.81 299 PRO A N 1
ATOM 2370 C CA . PRO A 1 299 ? 9.315 9.041 1.486 1.00 51.81 299 PRO A CA 1
ATOM 2371 C C . PRO A 1 299 ? 8.787 9.777 2.712 1.00 51.81 299 PRO A C 1
ATOM 2373 O O . PRO A 1 299 ? 8.075 10.775 2.605 1.00 51.81 299 PRO A O 1
ATOM 2376 N N . THR A 1 300 ? 9.124 9.283 3.902 1.00 51.50 300 THR A N 1
ATOM 2377 C CA . THR A 1 300 ? 8.906 10.051 5.129 1.00 51.50 300 THR A CA 1
ATOM 2378 C C . THR A 1 300 ? 9.979 11.139 5.230 1.00 51.50 300 THR A C 1
ATOM 2380 O O . THR A 1 300 ? 11.073 11.006 4.679 1.00 51.50 300 THR A O 1
ATOM 2383 N N . LYS A 1 301 ? 9.693 12.239 5.941 1.00 48.16 301 LYS A N 1
ATOM 2384 C CA . LYS A 1 301 ? 10.632 13.367 6.119 1.00 48.16 301 LYS A CA 1
ATOM 2385 C C . LYS A 1 301 ? 11.955 12.975 6.811 1.00 48.16 301 LYS A C 1
ATOM 2387 O O . LYS A 1 301 ? 12.896 13.767 6.809 1.00 48.16 301 LYS A O 1
ATOM 2392 N N . LYS A 1 302 ? 12.052 11.780 7.414 1.00 48.44 302 LYS A N 1
ATOM 2393 C CA . LYS A 1 302 ? 13.287 11.263 8.031 1.00 48.44 302 LYS A CA 1
ATOM 2394 C C . LYS A 1 302 ? 14.219 10.642 6.981 1.00 48.44 302 LYS A C 1
ATOM 2396 O O . LYS A 1 302 ? 13.866 10.486 5.817 1.00 48.44 302 LYS A O 1
ATOM 2401 N N . LYS A 1 303 ? 15.468 10.356 7.374 1.00 45.69 303 LYS A N 1
ATOM 2402 C CA . LYS A 1 303 ? 16.509 9.736 6.531 1.00 45.69 303 LYS A CA 1
ATOM 2403 C C . LYS A 1 303 ? 16.048 8.366 5.992 1.00 45.69 303 LYS A C 1
ATOM 2405 O O . LYS A 1 303 ? 16.446 7.341 6.513 1.00 45.69 303 LYS A O 1
ATOM 2410 N N . THR A 1 304 ? 15.280 8.373 4.909 1.00 49.78 304 THR A N 1
ATOM 2411 C CA . THR A 1 304 ? 15.108 7.243 3.990 1.00 49.78 304 THR A CA 1
ATOM 2412 C C . THR A 1 304 ? 16.495 6.857 3.494 1.00 49.78 304 THR A C 1
ATOM 2414 O O . THR A 1 304 ? 17.182 7.695 2.890 1.00 49.78 304 THR A O 1
ATOM 2417 N N . THR A 1 305 ? 16.943 5.660 3.852 1.00 50.09 305 THR A N 1
ATOM 2418 C CA . THR A 1 305 ? 18.226 5.084 3.431 1.00 50.09 305 THR A CA 1
ATOM 2419 C C . THR A 1 305 ? 18.099 4.473 2.033 1.00 50.09 305 THR A C 1
ATOM 2421 O O . THR A 1 305 ? 17.000 4.156 1.585 1.00 50.09 305 THR A O 1
ATOM 2424 N N . SER A 1 306 ? 19.209 4.283 1.310 1.00 50.56 306 SER A N 1
ATOM 2425 C CA . SER A 1 306 ? 19.194 3.604 -0.002 1.00 50.56 306 SER A CA 1
ATOM 2426 C C . SER A 1 306 ? 18.603 2.187 0.060 1.00 50.56 306 SER A C 1
ATOM 2428 O O . SER A 1 306 ? 18.097 1.703 -0.949 1.00 50.56 306 SER A O 1
ATOM 2430 N N . ALA A 1 307 ? 18.619 1.565 1.244 1.00 48.81 307 ALA A N 1
ATOM 2431 C CA . ALA A 1 307 ? 18.024 0.263 1.528 1.00 48.81 307 ALA A CA 1
ATOM 2432 C C . ALA A 1 307 ? 16.482 0.262 1.477 1.00 48.81 307 ALA A C 1
ATOM 2434 O O . ALA A 1 307 ? 15.888 -0.775 1.204 1.00 48.81 307 ALA A O 1
ATOM 2435 N N . GLU A 1 308 ? 15.820 1.405 1.693 1.00 53.56 308 GLU A N 1
ATOM 2436 C CA . GLU A 1 308 ? 14.349 1.503 1.655 1.00 53.56 308 GLU A CA 1
ATOM 2437 C C . GLU A 1 308 ? 13.791 1.519 0.223 1.00 53.56 308 GLU A C 1
ATOM 2439 O O . GLU A 1 308 ? 12.705 1.001 -0.015 1.00 53.56 308 GLU A O 1
ATOM 2444 N N . TYR A 1 309 ? 14.556 2.033 -0.747 1.00 54.12 309 TYR A N 1
ATOM 2445 C CA . TYR A 1 309 ? 14.147 2.143 -2.158 1.00 54.12 309 TYR A CA 1
ATOM 2446 C C . TYR A 1 309 ? 14.806 1.124 -3.080 1.00 54.12 309 TYR A C 1
ATOM 2448 O O . TYR A 1 309 ? 14.709 1.251 -4.296 1.00 54.12 309 TYR A O 1
ATOM 2456 N N . GLY A 1 310 ? 15.575 0.169 -2.571 1.00 57.19 310 GLY A N 1
ATOM 2457 C CA . GLY A 1 310 ? 16.455 -0.570 -3.462 1.00 57.19 310 GLY A CA 1
ATOM 2458 C C . GLY A 1 310 ? 17.048 -1.808 -2.873 1.00 57.19 310 GLY A C 1
ATOM 2459 O O . GLY A 1 310 ? 18.186 -1.790 -2.418 1.00 57.19 310 GLY A O 1
ATOM 2460 N N . SER A 1 311 ? 16.303 -2.894 -2.982 1.00 68.19 311 SER A N 1
ATOM 2461 C CA . SER A 1 311 ? 16.931 -4.194 -2.957 1.00 68.19 311 SER A CA 1
ATOM 2462 C C . SER A 1 311 ? 17.359 -4.587 -4.355 1.00 68.19 311 SER A C 1
ATOM 2464 O O . SER A 1 311 ? 16.537 -4.629 -5.274 1.00 68.19 311 SER A O 1
ATOM 2466 N N . THR A 1 312 ? 18.637 -4.933 -4.494 1.00 79.12 312 THR A N 1
ATOM 2467 C CA . THR A 1 312 ? 19.177 -5.588 -5.688 1.00 79.12 312 THR A CA 1
ATOM 2468 C C . THR A 1 312 ? 18.318 -6.789 -6.092 1.00 79.12 312 THR A C 1
ATOM 2470 O O . THR A 1 312 ? 18.127 -7.020 -7.280 1.00 79.12 312 THR A O 1
ATOM 2473 N N . LEU A 1 313 ? 17.731 -7.504 -5.124 1.00 85.12 313 LEU A N 1
ATOM 2474 C CA . LEU A 1 313 ? 16.866 -8.652 -5.384 1.00 85.12 313 LEU A CA 1
ATOM 2475 C C . LEU A 1 313 ? 15.589 -8.263 -6.136 1.00 85.12 313 LEU A C 1
ATOM 2477 O O . LEU A 1 313 ? 15.268 -8.869 -7.153 1.00 85.12 313 LEU A O 1
ATOM 2481 N N . VAL A 1 314 ? 14.862 -7.254 -5.648 1.00 87.12 314 VAL A N 1
ATOM 2482 C CA . VAL A 1 314 ? 13.595 -6.824 -6.262 1.00 87.12 314 VAL A CA 1
ATOM 2483 C C . VAL A 1 314 ? 13.837 -6.305 -7.673 1.00 87.12 314 VAL A C 1
ATOM 2485 O O . VAL A 1 314 ? 13.095 -6.644 -8.589 1.00 87.12 314 VAL A O 1
ATOM 2488 N N . GLU A 1 315 ? 14.913 -5.545 -7.877 1.00 88.38 315 GLU A N 1
ATOM 2489 C CA . GLU A 1 315 ? 15.274 -5.093 -9.218 1.00 88.38 315 GLU A CA 1
ATOM 2490 C C . GLU A 1 315 ? 15.638 -6.231 -10.162 1.00 88.38 315 GLU A C 1
ATOM 2492 O O . GLU A 1 315 ? 15.212 -6.211 -11.315 1.00 88.38 315 GLU A O 1
ATOM 2497 N N . MET A 1 316 ? 16.417 -7.211 -9.693 1.00 87.94 316 MET A N 1
ATOM 2498 C CA . MET A 1 316 ? 16.758 -8.383 -10.495 1.00 87.94 316 MET A CA 1
ATOM 2499 C C . MET A 1 316 ? 15.497 -9.146 -10.888 1.00 87.94 316 MET A C 1
ATOM 2501 O O . MET A 1 316 ? 15.316 -9.426 -12.066 1.00 87.94 316 MET A O 1
ATOM 2505 N N . ASN A 1 317 ? 14.583 -9.386 -9.948 1.00 89.25 317 ASN A N 1
ATOM 2506 C CA . ASN A 1 317 ? 13.342 -10.100 -10.232 1.00 89.25 317 ASN A CA 1
ATOM 2507 C C . ASN A 1 317 ? 12.437 -9.341 -11.215 1.00 89.25 317 ASN A C 1
ATOM 2509 O O . ASN A 1 317 ? 11.878 -9.950 -12.125 1.00 89.25 317 ASN A O 1
ATOM 2513 N N . LEU A 1 318 ? 12.311 -8.016 -11.076 1.00 90.31 318 LEU A N 1
ATOM 2514 C CA . LEU A 1 318 ? 11.560 -7.184 -12.023 1.00 90.31 318 LEU A CA 1
ATOM 2515 C C . LEU A 1 318 ? 12.206 -7.186 -13.416 1.00 90.31 318 LEU A C 1
ATOM 2517 O O . LEU A 1 318 ? 11.506 -7.256 -14.425 1.00 90.31 318 LEU A O 1
ATOM 2521 N N . LEU A 1 319 ? 13.540 -7.141 -13.479 1.00 89.25 319 LEU A N 1
ATOM 2522 C CA . LEU A 1 319 ? 14.283 -7.195 -14.734 1.00 89.25 319 LEU A CA 1
ATOM 2523 C C . LEU A 1 319 ? 14.128 -8.553 -15.427 1.00 89.25 319 LEU A C 1
ATOM 2525 O O . LEU A 1 319 ? 13.913 -8.587 -16.637 1.00 89.25 319 LEU A O 1
ATOM 2529 N N . THR A 1 320 ? 14.211 -9.647 -14.671 1.00 89.06 320 THR A N 1
ATOM 2530 C CA . THR A 1 320 ? 13.950 -11.011 -15.142 1.00 89.06 320 THR A CA 1
ATOM 2531 C C . THR A 1 320 ? 12.524 -11.120 -15.671 1.00 89.06 320 THR A C 1
ATOM 2533 O O . THR A 1 320 ? 12.333 -11.490 -16.824 1.00 89.06 320 THR A O 1
ATOM 2536 N N . ALA A 1 321 ? 11.523 -10.676 -14.905 1.00 88.50 321 ALA A N 1
ATOM 2537 C CA . ALA A 1 321 ? 10.129 -10.688 -15.347 1.00 88.50 321 ALA A CA 1
ATOM 2538 C C . ALA A 1 321 ? 9.903 -9.860 -16.626 1.00 88.50 321 ALA A C 1
ATOM 2540 O O . ALA A 1 321 ? 9.133 -10.252 -17.500 1.00 88.50 321 ALA A O 1
ATOM 2541 N N . TYR A 1 322 ? 10.589 -8.731 -16.786 1.00 88.38 322 TYR A N 1
ATOM 2542 C CA . TYR A 1 322 ? 10.523 -7.964 -18.027 1.00 88.38 322 TYR A CA 1
ATOM 2543 C C . TYR A 1 322 ? 11.182 -8.695 -19.211 1.00 88.38 322 TYR A C 1
ATOM 2545 O O . TYR A 1 322 ? 10.592 -8.781 -20.293 1.00 88.38 322 TYR A O 1
ATOM 2553 N N . LYS A 1 323 ? 12.403 -9.208 -19.022 1.00 85.38 323 LYS A N 1
ATOM 2554 C CA . LYS A 1 323 ? 13.207 -9.807 -20.098 1.00 85.38 323 LYS A CA 1
ATOM 2555 C C . LYS A 1 323 ? 12.682 -11.164 -20.546 1.00 85.38 323 LYS A C 1
ATOM 2557 O O . LYS A 1 323 ? 12.643 -11.417 -21.745 1.00 85.38 323 LYS A O 1
ATOM 2562 N N . GLU A 1 324 ? 12.286 -12.003 -19.600 1.00 85.19 324 GLU A N 1
ATOM 2563 C CA . GLU A 1 324 ? 11.888 -13.389 -19.853 1.00 85.19 324 GLU A CA 1
ATOM 2564 C C . GLU A 1 324 ? 10.383 -13.509 -20.103 1.00 85.19 324 GLU A C 1
ATOM 2566 O O . GLU A 1 324 ? 9.975 -14.236 -21.001 1.00 85.19 324 GLU A O 1
ATOM 2571 N N . ASN A 1 325 ? 9.561 -12.728 -19.389 1.00 82.12 325 ASN A N 1
ATOM 2572 C CA . ASN A 1 325 ? 8.097 -12.871 -19.425 1.00 82.12 325 ASN A CA 1
ATOM 2573 C C . ASN A 1 325 ? 7.379 -11.733 -20.158 1.00 82.12 325 ASN A C 1
ATOM 2575 O O . ASN A 1 325 ? 6.151 -11.669 -20.144 1.00 82.12 325 ASN A O 1
ATOM 2579 N N . ASN A 1 326 ? 8.120 -10.804 -20.767 1.00 83.06 326 ASN A N 1
ATOM 2580 C CA . ASN A 1 326 ? 7.547 -9.649 -21.455 1.00 83.06 326 ASN A CA 1
ATOM 2581 C C . ASN A 1 326 ? 6.578 -8.826 -20.572 1.00 83.06 326 ASN A C 1
ATOM 2583 O O . ASN A 1 326 ? 5.513 -8.383 -20.999 1.00 83.06 326 ASN A O 1
ATOM 2587 N N . ASN A 1 327 ? 6.935 -8.634 -19.301 1.00 86.00 327 ASN A N 1
ATOM 2588 C CA . ASN A 1 327 ? 6.099 -7.891 -18.367 1.00 86.00 327 ASN A CA 1
ATOM 2589 C C . ASN A 1 327 ? 6.479 -6.398 -18.347 1.00 86.00 327 ASN A C 1
ATOM 2591 O O . ASN A 1 327 ? 7.387 -5.985 -17.624 1.00 86.00 327 ASN A O 1
ATOM 2595 N N . ASP A 1 328 ? 5.777 -5.573 -19.128 1.00 84.94 328 ASP A N 1
ATOM 2596 C CA . ASP A 1 328 ? 6.014 -4.121 -19.160 1.00 84.94 328 ASP A CA 1
ATOM 2597 C C . ASP A 1 328 ? 5.649 -3.423 -17.832 1.00 84.94 328 ASP A C 1
ATOM 2599 O O . ASP A 1 328 ? 6.258 -2.411 -17.482 1.00 84.94 328 ASP A O 1
ATOM 2603 N N . VAL A 1 329 ? 4.734 -3.985 -17.026 1.00 86.38 329 VAL A N 1
ATOM 2604 C CA . VAL A 1 329 ? 4.460 -3.474 -15.668 1.00 86.38 329 VAL A CA 1
ATOM 2605 C C . VAL A 1 329 ? 5.698 -3.639 -14.788 1.00 86.38 329 VAL A C 1
ATOM 2607 O O . VAL A 1 329 ? 6.069 -2.708 -14.074 1.00 86.38 329 VAL A O 1
ATOM 2610 N N . ALA A 1 330 ? 6.389 -4.780 -14.885 1.00 88.94 330 ALA A N 1
ATOM 2611 C CA . ALA A 1 330 ? 7.631 -5.016 -14.150 1.00 88.94 330 ALA A CA 1
ATOM 2612 C C . ALA A 1 330 ? 8.701 -3.975 -14.501 1.00 88.94 330 ALA A C 1
ATOM 2614 O O . ALA A 1 330 ? 9.375 -3.441 -13.618 1.00 88.94 330 ALA A O 1
ATOM 2615 N N . LEU A 1 331 ? 8.814 -3.642 -15.789 1.00 87.81 331 LEU A N 1
ATOM 2616 C CA . LEU A 1 331 ? 9.726 -2.607 -16.245 1.00 87.81 331 LEU A CA 1
ATOM 2617 C C . LEU A 1 331 ? 9.362 -1.228 -15.679 1.00 87.81 331 LEU A C 1
ATOM 2619 O O . LEU A 1 331 ? 10.241 -0.526 -15.181 1.00 87.81 331 LEU A O 1
ATOM 2623 N N . ASN A 1 332 ? 8.087 -0.842 -15.740 1.00 84.62 332 ASN A N 1
ATOM 2624 C CA . ASN A 1 332 ? 7.636 0.453 -15.229 1.00 84.62 332 ASN A CA 1
ATOM 2625 C C . ASN A 1 332 ? 7.920 0.585 -13.728 1.00 84.62 332 ASN A C 1
ATOM 2627 O O . ASN A 1 332 ? 8.475 1.591 -13.283 1.00 84.62 332 ASN A O 1
ATOM 2631 N N . VAL A 1 333 ? 7.635 -0.466 -12.953 1.00 85.62 333 VAL A N 1
ATOM 2632 C CA . VAL A 1 333 ? 7.948 -0.512 -11.519 1.00 85.62 333 VAL A CA 1
ATOM 2633 C C . VAL A 1 333 ? 9.459 -0.404 -11.280 1.00 85.62 333 VAL A C 1
ATOM 2635 O O . VAL A 1 333 ? 9.883 0.382 -10.433 1.00 85.62 333 VAL A O 1
ATOM 2638 N N . LEU A 1 334 ? 10.287 -1.124 -12.047 1.00 87.69 334 LEU A N 1
ATOM 2639 C CA . LEU A 1 334 ? 11.751 -1.047 -11.956 1.00 87.69 334 LEU A CA 1
ATOM 2640 C C . LEU A 1 334 ? 12.265 0.377 -12.203 1.00 87.69 334 LEU A C 1
ATOM 2642 O O . LEU A 1 334 ? 13.069 0.894 -11.423 1.00 87.69 334 LEU A O 1
ATOM 2646 N N . ILE A 1 335 ? 11.783 1.020 -13.267 1.00 85.00 335 ILE A N 1
ATOM 2647 C CA . ILE A 1 335 ? 12.140 2.397 -13.614 1.00 85.00 335 ILE A CA 1
ATOM 2648 C C . ILE A 1 335 ? 11.728 3.347 -12.486 1.00 85.00 335 ILE A C 1
ATOM 2650 O O . ILE A 1 335 ? 12.541 4.159 -12.050 1.00 85.00 335 ILE A O 1
ATOM 2654 N N . HIS A 1 336 ? 10.512 3.218 -11.950 1.00 80.69 336 HIS A N 1
ATOM 2655 C CA . HIS A 1 336 ? 10.029 4.038 -10.835 1.00 80.69 336 HIS A CA 1
ATOM 2656 C C . HIS A 1 336 ? 10.877 3.881 -9.568 1.00 80.69 336 HIS A C 1
ATOM 2658 O O . HIS A 1 336 ? 11.216 4.877 -8.928 1.00 80.69 336 HIS A O 1
ATOM 2664 N N . ILE A 1 337 ? 11.270 2.652 -9.228 1.00 81.56 337 ILE A N 1
ATOM 2665 C CA . ILE A 1 337 ? 12.149 2.356 -8.089 1.00 81.56 337 ILE A CA 1
ATOM 2666 C C . ILE A 1 337 ? 13.525 3.013 -8.276 1.00 81.56 337 ILE A C 1
ATOM 2668 O O . ILE A 1 337 ? 14.049 3.651 -7.359 1.00 81.56 337 ILE A O 1
ATOM 2672 N N . ARG A 1 338 ? 14.116 2.914 -9.470 1.00 84.50 338 ARG A N 1
ATOM 2673 C CA . ARG A 1 338 ? 15.422 3.528 -9.752 1.00 84.50 338 ARG A CA 1
ATOM 2674 C C . ARG A 1 338 ? 15.353 5.049 -9.811 1.00 84.50 338 ARG A C 1
ATOM 2676 O O . ARG A 1 338 ? 16.232 5.716 -9.266 1.00 84.50 338 ARG A O 1
ATOM 2683 N N . LEU A 1 339 ? 14.281 5.597 -10.384 1.00 78.88 339 LEU A N 1
ATOM 2684 C CA . LEU A 1 339 ? 13.977 7.028 -10.342 1.00 78.88 339 LEU A CA 1
ATOM 2685 C C . LEU A 1 339 ? 13.874 7.528 -8.903 1.00 78.88 339 LEU A C 1
ATOM 2687 O O . LEU A 1 339 ? 14.440 8.572 -8.595 1.00 78.88 339 LEU A O 1
ATOM 2691 N N . ALA A 1 340 ? 13.212 6.775 -8.018 1.00 75.00 340 ALA A N 1
ATOM 2692 C CA . ALA A 1 340 ? 13.106 7.099 -6.595 1.00 75.00 340 ALA A CA 1
ATOM 2693 C C . ALA A 1 340 ? 14.454 7.279 -5.920 1.00 75.00 340 ALA A C 1
ATOM 2695 O O . ALA A 1 340 ? 14.662 8.210 -5.146 1.00 75.00 340 ALA A O 1
ATOM 2696 N N . ARG A 1 341 ? 15.374 6.365 -6.224 1.00 76.44 341 ARG A N 1
ATOM 2697 C CA . ARG A 1 341 ? 16.717 6.368 -5.656 1.00 76.44 341 ARG A CA 1
ATOM 2698 C C . ARG A 1 341 ? 17.573 7.492 -6.220 1.00 76.44 341 ARG A C 1
ATOM 2700 O O . ARG A 1 341 ? 18.405 8.041 -5.502 1.00 76.44 341 ARG A O 1
ATOM 2707 N N . TRP A 1 342 ? 17.406 7.781 -7.507 1.00 74.56 342 TRP A N 1
ATOM 2708 C CA . TRP A 1 342 ? 18.220 8.754 -8.221 1.00 74.56 342 TRP A CA 1
ATOM 2709 C C . TRP A 1 342 ? 17.767 10.201 -7.958 1.00 74.56 342 TRP A C 1
ATOM 2711 O O . TRP A 1 342 ? 18.602 11.099 -7.846 1.00 74.56 342 TRP A O 1
ATOM 2721 N N . LEU A 1 343 ? 16.460 10.448 -7.816 1.00 69.69 343 LEU A N 1
ATOM 2722 C CA . LEU A 1 343 ? 15.918 11.790 -7.609 1.00 69.69 343 LEU A CA 1
ATOM 2723 C C . LEU A 1 343 ? 16.233 12.341 -6.201 1.00 69.69 343 LEU A C 1
ATOM 2725 O O . LEU A 1 343 ? 16.009 11.668 -5.194 1.00 69.69 343 LEU A O 1
ATOM 2729 N N . PRO A 1 344 ? 16.701 13.601 -6.084 1.00 59.75 344 PRO A N 1
ATOM 2730 C CA . PRO A 1 344 ? 16.919 14.238 -4.787 1.00 59.75 344 PRO A CA 1
ATOM 2731 C C . PRO A 1 344 ? 15.621 14.374 -3.992 1.00 59.75 344 PRO A C 1
ATOM 2733 O O . PRO A 1 344 ? 14.585 14.732 -4.546 1.00 59.75 344 PRO A O 1
ATOM 2736 N N . LYS A 1 345 ? 15.694 14.240 -2.662 1.00 58.28 345 LYS A N 1
ATOM 2737 C CA . LYS A 1 345 ? 14.540 14.396 -1.748 1.00 58.28 345 LYS A CA 1
ATOM 2738 C C . LYS A 1 345 ? 13.796 15.734 -1.876 1.00 58.28 345 LYS A C 1
ATOM 2740 O O . LYS A 1 345 ? 12.649 15.841 -1.462 1.00 58.28 345 LYS A O 1
ATOM 2745 N N . SER A 1 346 ? 14.452 16.760 -2.418 1.00 51.41 346 SER A N 1
ATOM 2746 C CA . SER A 1 346 ? 13.886 18.092 -2.653 1.00 51.41 346 SER A CA 1
ATOM 2747 C C . SER A 1 346 ? 13.071 18.205 -3.945 1.00 51.41 346 SER A C 1
ATOM 2749 O O . SER A 1 346 ? 12.645 19.307 -4.289 1.00 51.41 346 SER A O 1
ATOM 2751 N N . TYR A 1 347 ? 12.868 17.114 -4.690 1.00 56.03 347 TYR A N 1
ATOM 2752 C CA . TYR A 1 347 ? 12.119 17.151 -5.940 1.00 56.03 347 TYR A CA 1
ATOM 2753 C C . TYR A 1 347 ? 10.610 17.347 -5.663 1.00 56.03 347 TYR A C 1
ATOM 2755 O O . TYR A 1 347 ? 9.979 16.447 -5.106 1.00 56.03 347 TYR A O 1
ATOM 2763 N N . PRO A 1 348 ? 10.005 18.497 -6.035 1.00 50.88 348 PRO A N 1
ATOM 2764 C CA . PRO A 1 348 ? 8.627 18.844 -5.649 1.00 50.88 348 PRO A CA 1
ATOM 2765 C C . PRO A 1 348 ? 7.595 17.830 -6.153 1.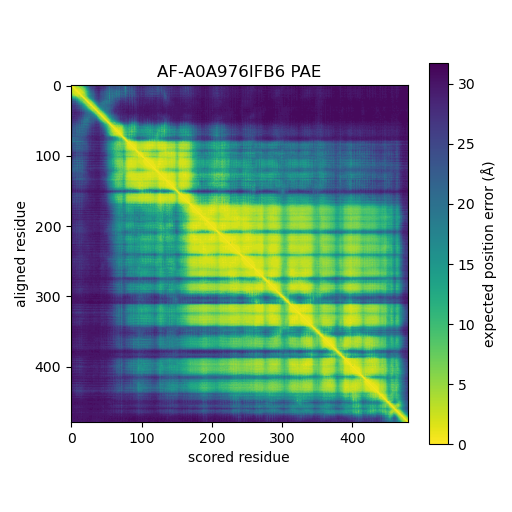00 50.88 348 PRO A C 1
ATOM 2767 O O . PRO A 1 348 ? 6.670 17.451 -5.438 1.00 50.88 348 PRO A O 1
ATOM 2770 N N . THR A 1 349 ? 7.825 17.326 -7.365 1.00 51.78 349 THR A N 1
ATOM 2771 C CA . THR A 1 349 ? 6.977 16.371 -8.086 1.00 51.78 349 THR A CA 1
ATOM 2772 C C . THR A 1 349 ? 6.886 15.019 -7.370 1.00 51.78 349 THR A C 1
ATOM 2774 O O . THR A 1 349 ? 5.874 14.332 -7.467 1.00 51.78 349 THR A O 1
ATOM 2777 N N . TYR A 1 350 ? 7.910 14.662 -6.585 1.00 50.78 350 TYR A N 1
ATOM 2778 C CA . TYR A 1 350 ? 7.980 13.387 -5.871 1.00 50.78 350 TYR A CA 1
ATOM 2779 C C . TYR A 1 350 ? 7.012 13.319 -4.683 1.00 50.78 350 TYR A C 1
ATOM 2781 O O . TYR A 1 350 ? 6.433 12.273 -4.398 1.00 50.78 350 TYR A O 1
ATOM 2789 N N . ASN A 1 351 ? 6.804 14.454 -4.010 1.00 48.75 351 ASN A N 1
ATOM 2790 C CA . ASN A 1 351 ? 5.920 14.550 -2.849 1.00 48.75 351 ASN A CA 1
ATOM 2791 C C . ASN A 1 351 ? 4.446 14.748 -3.232 1.00 48.75 351 ASN A C 1
ATOM 2793 O O . ASN A 1 351 ? 3.577 14.470 -2.411 1.00 48.75 351 ASN A O 1
ATOM 2797 N N . GLN A 1 352 ? 4.164 15.234 -4.445 1.00 42.94 352 GLN A N 1
ATOM 2798 C CA . GLN A 1 352 ? 2.811 15.622 -4.860 1.00 42.94 352 GLN A CA 1
ATOM 2799 C C . GLN A 1 352 ? 2.050 14.528 -5.617 1.00 42.94 352 GLN A C 1
ATOM 2801 O O . GLN A 1 352 ? 0.840 14.438 -5.453 1.00 42.94 352 GLN A O 1
ATOM 2806 N N . LEU A 1 353 ? 2.721 13.683 -6.409 1.00 42.38 353 LEU A N 1
ATOM 2807 C CA . LEU A 1 353 ? 2.015 12.784 -7.337 1.00 42.38 353 LEU A CA 1
ATOM 2808 C C . LEU A 1 353 ? 1.906 11.328 -6.869 1.00 42.38 353 LEU A C 1
ATOM 2810 O O . LEU A 1 353 ? 1.015 10.612 -7.312 1.00 42.38 353 LEU A O 1
ATOM 2814 N N . GLY A 1 354 ? 2.741 10.878 -5.928 1.00 54.53 354 GLY A N 1
ATOM 2815 C CA . GLY A 1 354 ? 2.846 9.448 -5.626 1.00 54.53 354 GLY A CA 1
ATOM 2816 C C . GLY A 1 354 ? 3.427 8.658 -6.810 1.00 54.53 354 GLY A C 1
ATOM 2817 O O . GLY A 1 354 ? 3.267 9.010 -7.974 1.00 54.53 354 GLY A O 1
ATOM 2818 N N . LEU A 1 355 ? 4.138 7.571 -6.513 1.00 54.47 355 LEU A N 1
ATOM 2819 C CA . LEU A 1 355 ? 4.878 6.786 -7.513 1.00 54.47 355 LEU A CA 1
ATOM 2820 C C . LEU A 1 355 ? 4.013 6.168 -8.624 1.00 54.47 355 LEU A C 1
ATOM 2822 O O . LEU A 1 355 ? 4.547 5.800 -9.662 1.00 54.47 355 LEU A O 1
ATOM 2826 N N . GLN A 1 356 ? 2.703 6.050 -8.411 1.00 54.06 356 GLN A N 1
ATOM 2827 C CA . GLN A 1 356 ? 1.776 5.381 -9.329 1.00 54.06 356 GLN A CA 1
ATOM 2828 C C . GLN A 1 356 ? 1.161 6.314 -10.375 1.00 54.06 356 GLN A C 1
ATOM 2830 O O . GLN A 1 356 ? 0.780 5.842 -11.438 1.00 54.06 356 GLN A O 1
ATOM 2835 N N . ASN A 1 357 ? 1.125 7.625 -10.109 1.00 58.91 357 ASN A N 1
ATOM 2836 C CA . ASN A 1 357 ? 0.555 8.620 -11.027 1.00 58.91 357 ASN A CA 1
ATOM 2837 C C . ASN A 1 357 ? 1.632 9.454 -11.734 1.00 58.91 357 ASN A C 1
ATOM 2839 O O . ASN A 1 357 ? 1.320 10.384 -12.473 1.00 58.91 357 ASN A O 1
ATOM 2843 N N . LEU A 1 358 ? 2.910 9.154 -11.489 1.00 64.50 358 LEU A N 1
ATOM 2844 C CA . LEU A 1 358 ? 4.017 9.777 -12.199 1.00 64.50 358 LEU A CA 1
ATOM 2845 C C . LEU A 1 358 ? 4.082 9.189 -13.605 1.00 64.50 358 LEU A C 1
ATOM 2847 O O . LEU A 1 358 ? 4.590 8.089 -13.807 1.00 64.50 358 LEU A O 1
ATOM 2851 N N . SER A 1 359 ? 3.580 9.942 -14.582 1.00 72.62 359 SER A N 1
ATOM 2852 C CA . SER A 1 359 ? 3.831 9.624 -15.980 1.00 72.62 359 SER A CA 1
ATOM 2853 C C . SER A 1 359 ? 5.338 9.662 -16.230 1.00 72.62 359 SER A C 1
ATOM 2855 O O . SER A 1 359 ? 6.012 10.659 -15.948 1.00 72.62 359 SER A O 1
ATOM 2857 N N . LEU A 1 360 ? 5.885 8.572 -16.771 1.00 72.12 360 LEU A N 1
ATOM 2858 C CA . LEU A 1 360 ? 7.302 8.484 -17.119 1.00 72.12 360 LEU A CA 1
ATOM 2859 C C . LEU A 1 360 ? 7.709 9.599 -18.099 1.00 72.12 360 LEU A C 1
ATOM 2861 O O . LEU A 1 360 ? 8.831 10.103 -18.031 1.00 72.12 360 LEU A O 1
ATOM 2865 N N . GLN A 1 361 ? 6.769 10.038 -18.942 1.00 75.06 361 GLN A N 1
ATOM 2866 C CA . GLN A 1 361 ? 6.891 11.216 -19.797 1.00 75.06 361 GLN A CA 1
ATOM 2867 C C . GLN A 1 361 ? 7.202 12.478 -18.993 1.00 75.06 361 GLN A C 1
ATOM 2869 O O . GLN A 1 361 ? 8.225 13.115 -19.236 1.00 75.06 361 GLN A O 1
ATOM 2874 N N . ASP A 1 362 ? 6.363 12.815 -18.014 1.00 74.25 362 ASP A N 1
ATOM 2875 C CA . ASP A 1 362 ? 6.503 14.044 -17.227 1.00 74.25 362 ASP A CA 1
ATOM 2876 C C . ASP A 1 362 ? 7.831 14.064 -16.474 1.00 74.25 362 ASP A C 1
ATOM 2878 O O . ASP A 1 362 ? 8.518 15.089 -16.409 1.00 74.25 362 ASP A O 1
ATOM 2882 N N . VAL A 1 363 ? 8.236 12.902 -15.954 1.00 74.38 363 VAL A N 1
ATOM 2883 C CA . VAL A 1 363 ? 9.524 12.746 -15.280 1.00 74.38 363 VAL A CA 1
ATOM 2884 C C . VAL A 1 363 ? 10.673 12.984 -16.252 1.00 74.38 363 VAL A C 1
ATOM 2886 O O . VAL A 1 363 ? 11.540 13.811 -15.969 1.00 74.38 363 VAL A O 1
ATOM 2889 N N . LEU A 1 364 ? 10.684 12.316 -17.407 1.00 76.56 364 LEU A N 1
ATOM 2890 C CA . LEU A 1 364 ? 11.741 12.480 -18.406 1.00 76.56 364 LEU A CA 1
ATOM 2891 C C . LEU A 1 364 ? 11.828 13.919 -18.922 1.00 76.56 364 LEU A C 1
ATOM 2893 O O . LEU A 1 364 ? 12.927 14.472 -19.007 1.00 76.56 364 LEU A O 1
ATOM 2897 N N . CYS A 1 365 ? 10.692 14.556 -19.207 1.00 74.94 365 CYS A N 1
ATOM 2898 C CA . CYS A 1 365 ? 10.647 15.939 -19.670 1.00 74.94 365 CYS A CA 1
ATOM 2899 C C . CYS A 1 365 ? 11.153 16.911 -18.596 1.00 74.94 365 CYS A C 1
ATOM 2901 O O . CYS A 1 365 ? 11.949 17.806 -18.898 1.00 74.94 365 CYS A O 1
ATOM 2903 N N . SER A 1 366 ? 10.779 16.704 -17.330 1.00 76.38 366 SER A N 1
ATOM 2904 C CA . SER A 1 366 ? 11.257 17.531 -16.218 1.00 76.38 366 SER A CA 1
ATOM 2905 C C . SER A 1 366 ? 12.754 17.336 -15.950 1.00 76.38 366 SER A C 1
ATOM 2907 O O . SER A 1 366 ? 13.492 18.306 -15.741 1.00 76.38 366 SER A O 1
ATOM 2909 N N . LEU A 1 367 ? 13.244 16.093 -16.015 1.00 76.75 367 LEU A N 1
ATOM 2910 C CA . LEU A 1 367 ? 14.665 15.769 -15.887 1.00 76.75 367 LEU A CA 1
ATOM 2911 C C . LEU A 1 367 ? 15.498 16.420 -16.989 1.00 76.75 367 LEU A C 1
ATOM 2913 O O . LEU A 1 367 ? 16.509 17.063 -16.701 1.00 76.75 367 LEU A O 1
ATOM 2917 N N . ALA A 1 368 ? 15.060 16.301 -18.237 1.00 76.81 368 ALA A N 1
ATOM 2918 C CA . ALA A 1 368 ? 15.799 16.814 -19.377 1.00 76.81 368 ALA A CA 1
ATOM 2919 C C . ALA A 1 368 ? 15.749 18.352 -19.468 1.00 76.81 368 ALA A C 1
ATOM 2921 O O . ALA A 1 368 ? 16.762 18.992 -19.763 1.00 76.81 368 ALA A O 1
ATOM 2922 N N . SER A 1 369 ? 14.629 18.977 -19.090 1.00 76.62 369 SER A N 1
ATOM 2923 C CA . SER A 1 369 ? 14.535 20.440 -18.937 1.00 76.62 369 SER A CA 1
ATOM 2924 C C . SER A 1 369 ? 15.499 20.972 -17.867 1.00 76.62 369 SER A C 1
ATOM 2926 O O . SER A 1 369 ? 16.141 22.012 -18.033 1.00 76.62 369 SER A O 1
ATOM 2928 N N . ARG A 1 370 ? 15.682 20.235 -16.766 1.00 74.69 370 ARG A N 1
ATOM 2929 C CA . ARG A 1 370 ? 16.678 20.593 -15.746 1.00 74.69 370 ARG A CA 1
ATOM 2930 C C . ARG A 1 370 ? 18.103 20.357 -16.216 1.00 74.69 370 ARG A C 1
ATOM 2932 O O . ARG A 1 370 ? 18.948 21.213 -15.974 1.00 74.69 370 ARG A O 1
ATOM 2939 N N . TYR A 1 371 ? 18.377 19.240 -16.886 1.00 74.75 371 TYR A N 1
ATOM 2940 C CA . TYR A 1 371 ? 19.703 18.961 -17.434 1.00 74.75 371 TYR A CA 1
ATOM 2941 C C . TYR A 1 371 ? 20.150 20.067 -18.397 1.00 74.75 371 TYR A C 1
ATOM 2943 O O . TYR A 1 371 ? 21.247 20.600 -18.254 1.00 74.75 371 TYR A O 1
ATOM 2951 N N . THR A 1 372 ? 19.277 20.489 -19.315 1.00 73.06 372 THR A N 1
ATOM 2952 C CA . THR A 1 372 ? 19.572 21.589 -20.250 1.00 73.06 372 THR A CA 1
ATOM 2953 C C . THR A 1 372 ? 19.812 22.917 -19.538 1.00 73.06 372 THR A C 1
ATOM 2955 O O . THR A 1 372 ? 20.758 23.631 -19.875 1.00 73.06 372 THR A O 1
ATOM 2958 N N . THR A 1 373 ? 19.014 23.228 -18.515 1.00 73.62 373 THR A N 1
ATOM 2959 C CA . THR A 1 373 ? 19.198 24.430 -17.689 1.00 73.62 373 THR A CA 1
ATOM 2960 C C . THR A 1 373 ? 20.530 24.388 -16.929 1.00 73.62 373 THR A C 1
ATOM 2962 O O . THR A 1 373 ? 21.265 25.373 -16.902 1.00 73.62 373 THR A O 1
ATOM 2965 N N . HIS A 1 374 ? 20.901 23.232 -16.372 1.00 70.38 374 HIS A N 1
ATOM 2966 C CA . HIS A 1 374 ? 22.162 23.041 -15.653 1.00 70.38 374 HIS A CA 1
ATOM 2967 C C . HIS A 1 374 ? 23.392 23.039 -16.561 1.00 70.38 374 HIS A C 1
ATOM 2969 O O . HIS A 1 374 ? 24.400 23.633 -16.200 1.00 70.38 374 HIS A O 1
ATOM 2975 N N . LYS A 1 375 ? 23.322 22.434 -17.750 1.00 68.31 375 LYS A N 1
ATOM 2976 C CA . LYS A 1 375 ? 24.406 22.477 -18.745 1.00 68.31 375 LYS A CA 1
ATOM 2977 C C . LYS A 1 375 ? 24.733 23.917 -19.160 1.00 68.31 375 LYS A C 1
ATOM 2979 O O . LYS A 1 375 ? 25.879 24.214 -19.480 1.00 68.31 375 LYS A O 1
ATOM 2984 N N . ARG A 1 376 ? 23.737 24.812 -19.118 1.00 60.09 376 ARG A N 1
ATOM 2985 C CA . ARG A 1 376 ? 23.890 26.256 -19.368 1.00 60.09 376 ARG A CA 1
ATOM 2986 C C . ARG A 1 376 ? 24.393 27.029 -18.142 1.00 60.09 376 ARG A C 1
ATOM 2988 O O . ARG A 1 376 ? 25.120 28.003 -18.304 1.00 60.09 376 ARG A O 1
ATOM 2995 N N . ALA A 1 377 ? 24.038 26.602 -16.931 1.00 59.00 377 ALA A N 1
ATOM 2996 C CA . ALA A 1 377 ? 24.455 27.223 -15.676 1.00 59.00 377 ALA A CA 1
ATOM 2997 C C . ALA A 1 377 ? 25.707 26.529 -15.103 1.00 59.00 377 ALA A C 1
ATOM 2999 O O . ALA A 1 377 ? 25.618 25.571 -14.337 1.00 59.00 377 ALA A O 1
ATOM 3000 N N . THR A 1 378 ? 26.894 27.038 -15.436 1.00 53.84 378 THR A N 1
ATOM 3001 C CA . THR A 1 378 ? 28.231 26.518 -15.062 1.00 53.84 378 THR A CA 1
ATOM 3002 C C . THR A 1 378 ? 28.530 26.396 -13.552 1.00 53.84 378 THR A C 1
ATOM 3004 O O . THR A 1 378 ? 29.640 26.025 -13.172 1.00 53.84 378 THR A O 1
ATOM 3007 N N . THR A 1 379 ? 27.578 26.675 -12.660 1.00 47.22 379 THR A N 1
ATOM 3008 C CA . THR A 1 379 ? 27.830 26.983 -11.243 1.00 47.22 379 THR A CA 1
ATOM 3009 C C . THR A 1 379 ? 27.374 25.934 -10.222 1.00 47.22 379 THR A C 1
ATOM 3011 O O . THR A 1 379 ? 27.691 26.093 -9.047 1.00 47.22 379 THR A O 1
ATOM 3014 N N . ASN A 1 380 ? 26.711 24.830 -10.601 1.00 47.00 380 ASN A N 1
ATOM 3015 C CA . ASN A 1 380 ? 26.227 23.837 -9.619 1.00 47.00 380 ASN A CA 1
ATOM 3016 C C . ASN A 1 380 ? 26.669 22.388 -9.922 1.00 47.00 380 ASN A C 1
ATOM 3018 O O . ASN A 1 380 ? 25.889 21.544 -10.358 1.00 47.00 380 ASN A O 1
ATOM 3022 N N . LYS A 1 381 ? 27.947 22.089 -9.640 1.00 53.25 381 LYS A N 1
ATOM 3023 C CA . LYS A 1 381 ? 28.628 20.789 -9.863 1.00 53.25 381 LYS A CA 1
ATOM 3024 C C . LYS A 1 381 ? 28.134 19.601 -9.010 1.00 53.25 381 LYS A C 1
ATOM 3026 O O . LYS A 1 381 ? 28.661 18.505 -9.157 1.00 53.25 381 LYS A O 1
ATOM 3031 N N . LYS A 1 382 ? 27.189 19.786 -8.079 1.00 57.12 382 LYS A N 1
ATOM 3032 C CA . LYS A 1 382 ? 26.846 18.745 -7.084 1.00 57.12 382 LYS A CA 1
ATOM 3033 C C . LYS A 1 382 ? 25.859 17.678 -7.565 1.00 57.12 382 LYS A C 1
ATOM 3035 O O . LYS A 1 382 ? 25.901 16.578 -7.028 1.00 57.12 382 LYS A O 1
ATOM 3040 N N . LEU A 1 383 ? 24.972 17.990 -8.515 1.00 55.78 383 LEU A N 1
ATOM 3041 C CA . LEU A 1 383 ? 23.920 17.053 -8.944 1.00 55.78 383 LEU A CA 1
ATOM 3042 C C . LEU A 1 383 ? 24.301 16.235 -10.182 1.00 55.78 383 LEU A C 1
ATOM 3044 O O . LEU A 1 383 ? 23.892 15.091 -10.319 1.00 55.78 383 LEU A O 1
ATOM 3048 N N . TRP A 1 384 ? 25.111 16.820 -11.059 1.00 59.84 384 TRP A N 1
ATOM 3049 C CA . TRP A 1 384 ? 25.539 16.213 -12.310 1.00 59.84 384 TRP A CA 1
ATOM 3050 C C . TRP A 1 384 ? 27.049 16.038 -12.248 1.00 59.84 384 TRP A C 1
ATOM 3052 O O . TRP A 1 384 ? 27.777 17.021 -12.080 1.00 59.84 384 TRP A O 1
ATOM 3062 N N . ARG A 1 385 ? 27.536 14.800 -12.360 1.00 58.50 385 ARG A N 1
ATOM 3063 C CA . ARG A 1 385 ? 28.975 14.562 -12.497 1.00 58.50 385 ARG A CA 1
ATOM 3064 C C . ARG A 1 385 ? 29.423 15.227 -13.793 1.00 58.50 385 ARG A C 1
ATOM 3066 O O . ARG A 1 385 ? 28.887 14.933 -14.854 1.00 58.50 385 ARG A O 1
ATOM 3073 N N . SER A 1 386 ? 30.387 16.141 -13.704 1.00 55.72 386 SER A N 1
ATOM 3074 C CA . SER A 1 386 ? 30.750 17.082 -14.777 1.00 55.72 386 SER A CA 1
ATOM 3075 C C . SER A 1 386 ? 31.297 16.449 -16.069 1.00 55.72 386 SER A C 1
ATOM 3077 O O . SER A 1 386 ? 31.690 17.183 -16.969 1.00 55.72 386 SER A O 1
ATOM 3079 N N . SER A 1 387 ? 31.353 15.118 -16.161 1.00 54.03 387 SER A N 1
ATOM 3080 C CA . SER A 1 387 ? 31.859 14.352 -17.306 1.00 54.03 387 SER A CA 1
ATOM 3081 C C . SER A 1 387 ? 30.869 13.328 -17.877 1.00 54.03 387 SER A C 1
ATOM 3083 O O . SER A 1 387 ? 31.203 12.679 -18.863 1.00 54.03 387 SER A O 1
ATOM 3085 N N . GLU A 1 388 ? 29.694 13.139 -17.273 1.00 69.69 388 GLU A N 1
ATOM 3086 C CA . GLU A 1 388 ? 28.716 12.131 -17.710 1.00 69.69 388 GLU A CA 1
ATOM 3087 C C . GLU A 1 388 ? 27.664 12.784 -18.627 1.00 69.69 388 GLU A C 1
ATOM 3089 O O . GLU A 1 388 ? 27.142 13.864 -18.327 1.00 69.69 388 GLU A O 1
ATOM 3094 N N . THR A 1 389 ? 27.370 12.147 -19.767 1.00 78.25 389 THR A N 1
ATOM 3095 C CA . THR A 1 389 ? 26.266 12.565 -20.652 1.00 78.25 389 THR A CA 1
ATOM 3096 C C . THR A 1 389 ? 24.935 12.404 -19.918 1.00 78.25 389 THR A C 1
ATOM 3098 O O . THR A 1 389 ? 24.837 11.650 -18.946 1.00 78.25 389 THR A O 1
ATOM 3101 N N . PHE A 1 390 ? 23.876 13.088 -20.348 1.00 79.19 390 PHE A N 1
ATOM 3102 C CA . PHE A 1 390 ? 22.563 12.852 -19.744 1.00 79.19 390 PHE A CA 1
ATOM 3103 C C . PHE A 1 390 ? 22.082 11.419 -19.989 1.00 79.19 390 PHE A C 1
ATOM 3105 O O . PHE A 1 390 ? 21.445 10.823 -19.126 1.00 79.19 390 PHE A O 1
ATOM 3112 N N . VAL A 1 391 ? 22.475 10.822 -21.114 1.00 82.88 391 VAL A N 1
ATOM 3113 C CA . VAL A 1 391 ? 22.257 9.398 -21.398 1.00 82.88 391 VAL A CA 1
ATOM 3114 C C . VAL A 1 391 ? 22.940 8.508 -20.357 1.00 82.88 391 VAL A C 1
ATOM 3116 O O . VAL A 1 391 ? 22.324 7.559 -19.880 1.00 82.88 391 VAL A O 1
ATOM 3119 N N . ASP A 1 392 ? 24.169 8.825 -19.939 1.00 82.25 392 ASP A N 1
ATOM 3120 C CA . ASP A 1 392 ? 24.859 8.072 -18.881 1.00 82.25 392 ASP A CA 1
ATOM 3121 C C . ASP A 1 392 ? 24.123 8.158 -17.536 1.00 82.25 392 ASP A C 1
ATOM 3123 O O . ASP A 1 392 ? 24.074 7.177 -16.796 1.00 82.25 392 ASP A O 1
ATOM 3127 N N . GLN A 1 393 ? 23.473 9.289 -17.250 1.00 81.50 393 GLN A N 1
ATOM 3128 C CA . GLN A 1 393 ? 22.604 9.429 -16.076 1.00 81.50 393 GLN A CA 1
ATOM 3129 C C . GLN A 1 393 ? 21.334 8.587 -16.215 1.00 81.50 393 GLN A C 1
ATOM 3131 O O . GLN A 1 393 ? 20.949 7.879 -15.285 1.00 81.50 393 GLN A O 1
ATOM 3136 N N . LEU A 1 394 ? 20.695 8.610 -17.388 1.00 85.25 394 LEU A N 1
ATOM 3137 C CA . LEU A 1 394 ? 19.503 7.806 -17.654 1.00 85.25 394 LEU A CA 1
ATOM 3138 C C . LEU A 1 394 ? 19.795 6.302 -17.593 1.00 85.25 394 LEU A C 1
ATOM 3140 O O . LEU A 1 394 ? 18.932 5.543 -17.169 1.00 85.25 394 LEU A O 1
ATOM 3144 N N . ARG A 1 395 ? 21.014 5.850 -17.896 1.00 86.12 395 ARG A N 1
ATOM 3145 C CA . ARG A 1 395 ? 21.425 4.445 -17.704 1.00 86.12 395 ARG A CA 1
ATOM 3146 C C . ARG A 1 395 ? 21.429 3.985 -16.246 1.00 86.12 395 ARG A C 1
ATOM 3148 O O . ARG A 1 395 ? 21.414 2.786 -15.992 1.00 86.12 395 ARG A O 1
ATOM 3155 N N . MET A 1 396 ? 21.414 4.901 -15.276 1.00 82.56 396 MET A N 1
ATOM 3156 C CA . MET A 1 396 ? 21.195 4.539 -13.870 1.00 82.56 396 MET A CA 1
ATOM 3157 C C . MET A 1 396 ? 19.729 4.187 -13.577 1.00 82.56 396 MET A C 1
ATOM 3159 O O . MET A 1 396 ? 19.434 3.545 -12.570 1.00 82.56 396 MET A O 1
ATOM 3163 N N . ILE A 1 397 ? 18.813 4.620 -14.445 1.00 86.12 397 ILE A N 1
ATOM 3164 C CA . ILE A 1 397 ? 17.364 4.464 -14.308 1.00 86.12 397 ILE A CA 1
ATOM 3165 C C . ILE A 1 397 ? 16.860 3.341 -15.216 1.00 86.12 397 ILE A C 1
ATOM 3167 O O . ILE A 1 397 ? 16.159 2.436 -14.768 1.00 86.12 397 ILE A O 1
ATOM 3171 N N . PHE A 1 398 ? 17.243 3.373 -16.487 1.00 88.88 398 PHE A N 1
ATOM 3172 C CA . PHE A 1 398 ? 16.821 2.401 -17.485 1.00 88.88 398 PHE A CA 1
ATOM 3173 C C . PHE A 1 398 ? 17.727 1.166 -17.451 1.00 88.88 398 PHE A C 1
ATOM 3175 O O . PHE A 1 398 ? 18.936 1.296 -17.265 1.00 88.88 398 PHE A O 1
ATOM 3182 N N . PRO A 1 399 ? 17.173 -0.049 -17.606 1.00 86.31 399 PRO A N 1
ATOM 3183 C CA . PRO A 1 399 ? 17.969 -1.275 -17.563 1.00 86.31 399 PRO A CA 1
ATOM 3184 C C . PRO A 1 399 ? 18.915 -1.426 -18.756 1.00 86.31 399 PRO A C 1
ATOM 3186 O O . PRO A 1 399 ? 19.963 -2.055 -18.622 1.00 86.31 399 PRO A O 1
ATOM 3189 N N . ASP A 1 400 ? 18.550 -0.858 -19.903 1.00 85.56 400 ASP A N 1
ATOM 3190 C CA . ASP A 1 400 ? 19.342 -0.865 -21.123 1.00 85.56 400 ASP A CA 1
ATOM 3191 C C . ASP A 1 400 ? 18.917 0.274 -22.064 1.00 85.56 400 ASP A C 1
ATOM 3193 O O . ASP A 1 400 ? 17.853 0.886 -21.924 1.00 85.56 400 ASP A O 1
ATOM 3197 N N . ASP A 1 401 ? 19.781 0.554 -23.040 1.00 84.00 401 ASP A N 1
ATOM 3198 C CA . ASP A 1 401 ? 19.579 1.613 -24.031 1.00 84.00 401 ASP A CA 1
ATOM 3199 C C . ASP A 1 401 ? 18.363 1.357 -24.939 1.00 84.00 401 ASP A C 1
ATOM 3201 O O . ASP A 1 401 ? 17.783 2.302 -25.465 1.00 84.00 401 ASP A O 1
ATOM 3205 N N . ILE A 1 402 ? 17.976 0.090 -25.127 1.00 82.06 402 ILE A N 1
ATOM 3206 C CA . ILE A 1 402 ? 16.827 -0.320 -25.951 1.00 82.06 402 ILE A CA 1
ATOM 3207 C C . ILE A 1 402 ? 15.549 0.164 -25.282 1.00 82.06 402 ILE A C 1
ATOM 3209 O O . ILE A 1 402 ? 14.704 0.804 -25.903 1.00 82.06 402 ILE A O 1
ATOM 3213 N N . THR A 1 403 ? 15.436 -0.114 -23.988 1.00 84.50 403 THR A N 1
ATOM 3214 C CA . THR A 1 403 ? 14.294 0.276 -23.182 1.00 84.50 403 THR A CA 1
ATOM 3215 C C . THR A 1 403 ? 14.200 1.793 -23.073 1.00 84.50 403 THR A C 1
ATOM 3217 O O . THR A 1 403 ? 13.120 2.346 -23.254 1.00 84.50 403 THR A O 1
ATOM 3220 N N . LEU A 1 404 ? 15.336 2.472 -22.875 1.00 86.56 404 LEU A N 1
ATOM 3221 C CA . LEU A 1 404 ? 15.402 3.932 -22.925 1.00 86.56 404 LEU A CA 1
ATOM 3222 C C . LEU A 1 404 ? 14.916 4.475 -24.279 1.00 86.56 404 LEU A C 1
ATOM 3224 O O . LEU A 1 404 ? 14.075 5.370 -24.312 1.00 86.56 404 LEU A O 1
ATOM 3228 N N . ALA A 1 405 ? 15.412 3.929 -25.391 1.00 83.88 405 ALA A N 1
ATOM 3229 C CA . ALA A 1 405 ? 15.006 4.352 -26.728 1.00 83.88 405 ALA A CA 1
ATOM 3230 C C . ALA A 1 405 ? 13.504 4.144 -26.959 1.00 83.88 405 ALA A C 1
ATOM 3232 O O . ALA A 1 405 ? 12.835 5.061 -27.427 1.00 83.88 405 ALA A O 1
ATOM 3233 N N . ARG A 1 406 ? 12.962 2.978 -26.585 1.00 81.06 406 ARG A N 1
ATOM 3234 C CA . ARG A 1 406 ? 11.529 2.673 -26.692 1.00 81.06 406 ARG A CA 1
ATOM 3235 C C . ARG A 1 406 ? 10.689 3.691 -25.927 1.00 81.06 406 ARG A C 1
ATOM 3237 O O . ARG A 1 406 ? 9.815 4.316 -26.521 1.00 81.06 406 ARG A O 1
ATOM 3244 N N . THR A 1 407 ? 11.016 3.920 -24.657 1.00 81.38 407 THR A N 1
ATOM 3245 C CA . THR A 1 407 ? 10.321 4.913 -23.835 1.00 81.38 407 THR A CA 1
ATOM 3246 C C . THR A 1 407 ? 10.402 6.306 -24.456 1.00 81.38 407 THR A C 1
ATOM 3248 O O . THR A 1 407 ? 9.401 7.012 -24.501 1.00 81.38 407 THR A O 1
ATOM 3251 N N . LEU A 1 408 ? 11.560 6.718 -24.985 1.00 81.50 408 LEU A N 1
ATOM 3252 C CA . LEU A 1 408 ? 11.683 8.017 -25.650 1.00 81.50 408 LEU A CA 1
ATOM 3253 C C . LEU A 1 408 ? 10.765 8.135 -26.874 1.00 81.50 408 LEU A C 1
ATOM 3255 O O . LEU A 1 408 ? 10.189 9.200 -27.075 1.00 81.50 408 LEU A O 1
ATOM 3259 N N . VAL A 1 409 ? 10.601 7.075 -27.671 1.00 80.38 409 VAL A N 1
ATOM 3260 C CA . VAL A 1 409 ? 9.709 7.081 -28.848 1.00 80.38 409 VAL A CA 1
ATOM 3261 C C . VAL A 1 409 ? 8.239 7.126 -28.437 1.00 80.38 409 VAL A C 1
ATOM 3263 O O . VAL A 1 409 ? 7.470 7.895 -29.016 1.00 80.38 409 VAL A O 1
ATOM 3266 N N . GLU A 1 410 ? 7.846 6.338 -27.435 1.00 77.00 410 GLU A N 1
ATOM 3267 C CA . GLU A 1 410 ? 6.485 6.352 -26.881 1.00 77.00 410 GLU A CA 1
ATOM 3268 C C . GLU A 1 410 ? 6.125 7.756 -26.380 1.00 77.00 410 GLU A C 1
ATOM 3270 O O . GLU A 1 410 ? 5.095 8.318 -26.750 1.00 77.00 410 GLU A O 1
ATOM 3275 N N . VAL A 1 411 ? 7.038 8.374 -25.629 1.00 74.62 411 VAL A N 1
ATOM 3276 C CA . VAL A 1 411 ? 6.887 9.735 -25.108 1.00 74.62 411 VAL A CA 1
ATOM 3277 C C . VAL A 1 411 ? 6.857 10.782 -26.232 1.00 74.62 411 VAL A C 1
ATOM 3279 O O . VAL A 1 411 ? 6.074 11.732 -26.167 1.00 74.62 411 VAL A O 1
ATOM 3282 N N . TYR A 1 412 ? 7.668 10.609 -27.281 1.00 73.00 412 TYR A N 1
ATOM 3283 C CA . TYR A 1 412 ? 7.696 11.499 -28.449 1.00 73.00 412 TYR A CA 1
ATOM 3284 C C . TYR A 1 412 ? 6.375 11.480 -29.226 1.00 73.00 412 TYR A C 1
ATOM 3286 O O . TYR A 1 412 ? 5.938 12.510 -29.730 1.00 73.00 412 TYR A O 1
ATOM 3294 N N . SER A 1 413 ? 5.712 10.325 -29.276 1.00 71.75 413 SER A N 1
ATOM 3295 C CA . SER A 1 413 ? 4.464 10.139 -30.023 1.00 71.75 413 SER A CA 1
ATOM 3296 C C . SER A 1 413 ? 3.245 10.778 -29.337 1.00 71.75 413 SER A C 1
ATOM 3298 O O . SER A 1 413 ? 2.228 10.989 -29.991 1.00 71.75 413 SER A O 1
ATOM 3300 N N . GLY A 1 414 ? 3.335 11.097 -28.037 1.00 66.56 414 GLY A N 1
ATOM 3301 C CA . GLY A 1 414 ? 2.194 11.532 -27.220 1.00 66.56 414 GLY A CA 1
ATOM 3302 C C . GLY A 1 414 ? 2.090 13.029 -26.887 1.00 66.56 414 GLY A C 1
ATOM 3303 O O . GLY A 1 414 ? 1.057 13.441 -26.371 1.00 66.56 414 GLY A O 1
ATOM 3304 N N . SER A 1 415 ? 3.112 13.866 -27.127 1.00 64.00 415 SER A N 1
ATOM 3305 C CA . SER A 1 415 ? 3.072 15.290 -26.720 1.00 64.00 415 SER A CA 1
ATOM 3306 C C . SER A 1 415 ? 3.920 16.206 -27.605 1.00 64.00 415 SER A C 1
ATOM 3308 O O . SER A 1 415 ? 5.138 16.039 -27.688 1.00 64.00 415 SER A O 1
ATOM 3310 N N . SER A 1 416 ? 3.294 17.224 -28.208 1.00 64.88 416 SER A N 1
ATOM 3311 C CA . SER A 1 416 ? 3.957 18.248 -29.035 1.00 64.88 416 SER A CA 1
ATOM 3312 C C . SER A 1 416 ? 4.826 19.221 -28.225 1.00 64.88 416 SER A C 1
ATOM 3314 O O . SER A 1 416 ? 5.858 19.677 -28.716 1.00 64.88 416 SER A O 1
ATOM 3316 N N . GLU A 1 417 ? 4.465 19.499 -26.970 1.00 65.12 417 GLU A N 1
ATOM 3317 C CA . GLU A 1 417 ? 5.103 20.540 -26.148 1.00 65.12 417 GLU A CA 1
ATOM 3318 C C . GLU A 1 417 ? 6.546 20.201 -25.734 1.00 65.12 417 GLU A C 1
ATOM 3320 O O . GLU A 1 417 ? 7.346 21.097 -25.470 1.00 65.12 417 GLU A O 1
ATOM 3325 N N . ASN A 1 418 ? 6.928 18.919 -25.761 1.00 69.06 418 ASN A N 1
ATOM 3326 C CA . ASN A 1 418 ? 8.241 18.450 -25.301 1.00 69.06 418 ASN A CA 1
ATOM 3327 C C . ASN A 1 418 ? 9.183 17.972 -26.423 1.00 69.06 418 ASN A C 1
ATOM 3329 O O . ASN A 1 418 ? 10.262 17.434 -26.148 1.00 69.06 418 ASN A O 1
ATOM 3333 N N . HIS A 1 419 ? 8.818 18.180 -27.692 1.00 77.38 419 HIS A N 1
ATOM 3334 C CA . HIS A 1 419 ? 9.564 17.661 -28.847 1.00 77.38 419 HIS A CA 1
ATOM 3335 C C . HIS A 1 419 ? 11.028 18.121 -28.905 1.00 77.38 419 HIS A C 1
ATOM 3337 O O . HIS A 1 419 ? 11.902 17.341 -29.283 1.00 77.38 419 HIS A O 1
ATOM 3343 N N . SER A 1 420 ? 11.323 19.365 -28.515 1.00 79.06 420 SER A N 1
ATOM 3344 C CA . SER A 1 420 ? 12.687 19.914 -28.565 1.00 79.06 420 SER A CA 1
ATOM 3345 C C . SER A 1 420 ? 13.627 19.209 -27.584 1.00 79.06 420 SER A C 1
ATOM 3347 O O . SER A 1 420 ? 14.742 18.824 -27.939 1.00 79.06 420 SER A O 1
ATOM 3349 N N . VAL A 1 421 ? 13.147 18.977 -26.362 1.00 72.94 421 VAL A N 1
ATOM 3350 C CA . VAL A 1 421 ? 13.885 18.300 -25.297 1.00 72.94 421 VAL A CA 1
ATOM 3351 C C . VAL A 1 421 ? 14.097 16.834 -25.662 1.00 72.94 421 VAL A C 1
ATOM 3353 O O . VAL A 1 421 ? 15.224 16.349 -25.617 1.00 72.94 421 VAL A O 1
ATOM 3356 N N . LEU A 1 422 ? 13.049 16.141 -26.108 1.00 75.75 422 LEU A N 1
ATOM 3357 C CA . LEU A 1 422 ? 13.134 14.734 -26.506 1.00 75.75 422 LEU A CA 1
ATOM 3358 C C . LEU A 1 422 ? 14.009 14.526 -27.751 1.00 75.75 422 LEU A C 1
ATOM 3360 O O . LEU A 1 422 ? 14.750 13.547 -27.821 1.00 75.75 422 LEU A O 1
ATOM 3364 N N . SER A 1 423 ? 13.990 15.462 -28.706 1.00 81.69 423 SER A N 1
ATOM 3365 C CA . SER A 1 423 ? 14.884 15.422 -29.867 1.00 81.69 423 SER A CA 1
ATOM 3366 C C . SER A 1 423 ? 16.349 15.555 -29.459 1.00 81.69 423 SER A C 1
ATOM 3368 O O . SER A 1 423 ? 17.199 14.876 -30.030 1.00 81.69 423 SER A O 1
ATOM 3370 N N . MET A 1 424 ? 16.660 16.397 -28.469 1.00 83.25 424 MET A N 1
ATOM 3371 C CA . MET A 1 424 ? 18.016 16.492 -27.929 1.00 83.25 424 MET A CA 1
ATOM 3372 C C . MET A 1 424 ? 18.453 15.161 -27.303 1.00 83.25 424 MET A C 1
ATOM 3374 O O . MET A 1 424 ? 19.551 14.695 -27.591 1.00 83.25 424 MET A O 1
ATOM 3378 N N . LEU A 1 425 ? 17.585 14.525 -26.506 1.00 81.44 425 LEU A N 1
ATOM 3379 C CA . LEU A 1 425 ? 17.866 13.223 -25.883 1.00 81.44 425 LEU A CA 1
ATOM 3380 C C . LEU A 1 425 ? 18.117 12.124 -26.902 1.00 81.44 425 LEU A C 1
ATOM 3382 O O . LEU A 1 425 ? 19.061 11.349 -26.765 1.00 81.44 425 LEU A O 1
ATOM 3386 N N . LYS A 1 426 ? 17.273 12.076 -27.933 1.00 83.69 426 LYS A N 1
ATOM 3387 C CA . LYS A 1 426 ? 17.416 11.150 -29.051 1.00 83.69 426 LYS A CA 1
ATOM 3388 C C . LYS A 1 426 ? 18.783 11.320 -29.718 1.00 83.69 426 LYS A C 1
ATOM 3390 O O . LYS A 1 426 ? 19.479 10.330 -29.915 1.00 83.69 426 LYS A O 1
ATOM 3395 N N . ASN A 1 427 ? 19.182 12.555 -30.022 1.00 84.56 427 ASN A N 1
ATOM 3396 C CA . ASN A 1 427 ? 20.469 12.838 -30.664 1.00 84.56 427 ASN A CA 1
ATOM 3397 C C . ASN A 1 427 ? 21.653 12.454 -29.764 1.00 84.56 427 ASN A C 1
ATOM 3399 O O . ASN A 1 427 ? 22.583 11.800 -30.222 1.00 84.56 427 ASN A O 1
ATOM 3403 N N . GLU A 1 428 ? 21.588 12.774 -28.471 1.00 85.19 428 GLU A N 1
ATOM 3404 C CA . GLU A 1 428 ? 22.640 12.414 -27.514 1.00 85.19 428 GLU A CA 1
ATOM 3405 C C . GLU A 1 428 ? 22.778 10.888 -27.361 1.00 85.19 428 GLU A C 1
ATOM 3407 O O . GLU A 1 428 ? 23.892 10.370 -27.284 1.00 85.19 428 GLU A O 1
ATOM 3412 N N . LEU A 1 429 ? 21.665 10.144 -27.382 1.00 85.06 429 LEU A N 1
ATOM 3413 C CA . LEU A 1 429 ? 21.677 8.678 -27.361 1.00 85.06 429 LEU A CA 1
ATOM 3414 C C . LEU A 1 429 ? 22.352 8.098 -28.612 1.00 85.06 429 LEU A C 1
ATOM 3416 O O . LEU A 1 429 ? 23.167 7.181 -28.498 1.00 85.06 429 LEU A O 1
ATOM 3420 N N . TYR A 1 430 ? 22.073 8.672 -29.786 1.00 83.38 430 TYR A N 1
ATOM 3421 C CA . TYR A 1 430 ? 22.747 8.309 -31.033 1.00 83.38 430 TYR A CA 1
ATOM 3422 C C . TYR A 1 430 ? 24.252 8.576 -30.986 1.00 83.38 430 TYR A C 1
ATOM 3424 O O . TYR A 1 430 ? 25.035 7.688 -31.329 1.00 83.38 430 TYR A O 1
ATOM 3432 N N . ASP A 1 431 ? 24.668 9.754 -30.522 1.00 84.75 431 ASP A N 1
ATOM 3433 C CA . ASP A 1 431 ? 26.085 10.110 -30.410 1.00 84.75 431 ASP A CA 1
ATOM 3434 C C . ASP A 1 431 ? 26.833 9.124 -29.505 1.00 84.75 431 ASP A C 1
ATOM 3436 O O . ASP A 1 431 ? 27.941 8.678 -29.819 1.00 84.75 431 ASP A O 1
ATOM 3440 N N . VAL A 1 432 ? 26.204 8.723 -28.397 1.00 84.69 432 VAL A N 1
ATOM 3441 C CA . VAL A 1 432 ? 26.746 7.716 -27.482 1.00 84.69 432 VAL A CA 1
ATOM 3442 C C . VAL A 1 432 ? 26.858 6.344 -28.155 1.00 84.69 432 VAL A C 1
ATOM 3444 O O . VAL A 1 432 ? 27.863 5.655 -27.964 1.00 84.69 432 VAL A O 1
ATOM 3447 N N . TRP A 1 433 ? 25.873 5.927 -28.953 1.00 85.19 433 TRP A N 1
ATOM 3448 C CA . TRP A 1 433 ? 25.943 4.667 -29.703 1.00 85.19 433 TRP A CA 1
ATOM 3449 C C . TRP A 1 433 ? 27.054 4.666 -30.752 1.00 85.19 433 TRP A C 1
ATOM 3451 O O . TRP A 1 433 ? 27.815 3.697 -30.816 1.00 85.19 433 TRP A O 1
ATOM 3461 N N . ILE A 1 434 ? 27.199 5.762 -31.502 1.00 83.19 434 ILE A N 1
ATOM 3462 C CA . ILE A 1 434 ? 28.267 5.945 -32.495 1.00 83.19 434 ILE A CA 1
ATOM 3463 C C . ILE A 1 434 ? 29.634 5.901 -31.809 1.00 83.19 434 ILE A C 1
ATOM 3465 O O . ILE A 1 434 ? 30.513 5.139 -32.217 1.00 83.19 434 ILE A O 1
ATOM 3469 N N . LYS A 1 435 ? 29.807 6.658 -30.717 1.00 84.69 435 LYS A N 1
ATOM 3470 C CA . LYS A 1 435 ? 31.051 6.685 -29.933 1.00 84.69 435 LYS A CA 1
ATOM 3471 C C . LYS A 1 435 ? 31.430 5.300 -29.405 1.00 84.69 435 LYS A C 1
ATOM 3473 O O . LYS A 1 435 ? 32.604 4.937 -29.418 1.00 84.69 435 LYS A O 1
ATOM 3478 N N . ASN A 1 436 ? 30.438 4.516 -28.987 1.00 82.75 436 ASN A N 1
ATOM 3479 C CA . ASN A 1 436 ? 30.624 3.157 -28.481 1.00 82.75 436 ASN A CA 1
ATOM 3480 C C . ASN A 1 436 ? 30.676 2.089 -29.587 1.00 82.75 436 ASN A C 1
ATOM 3482 O O . ASN A 1 436 ? 30.674 0.901 -29.271 1.00 82.75 436 ASN A O 1
ATOM 3486 N N . LYS A 1 437 ? 30.734 2.492 -30.866 1.00 84.94 437 LYS A N 1
ATOM 3487 C CA . LYS A 1 437 ? 30.824 1.604 -32.036 1.00 84.94 437 LYS A CA 1
ATOM 3488 C C . LYS A 1 437 ? 29.700 0.559 -32.106 1.00 84.94 437 LYS A C 1
ATOM 3490 O O . LYS A 1 437 ? 29.924 -0.556 -32.573 1.00 84.94 437 LYS A O 1
ATOM 3495 N N . ARG A 1 438 ? 28.489 0.900 -31.649 1.00 79.31 438 ARG A N 1
ATOM 3496 C CA . ARG A 1 438 ? 27.311 0.042 -31.850 1.00 79.31 438 ARG A CA 1
ATOM 3497 C C . ARG A 1 438 ? 26.836 0.193 -33.292 1.00 79.31 438 ARG A C 1
ATOM 3499 O O . ARG A 1 438 ? 26.521 1.302 -33.715 1.00 79.31 438 ARG A O 1
ATOM 3506 N N . THR A 1 439 ? 26.810 -0.897 -34.053 1.00 72.75 439 THR A N 1
ATOM 3507 C CA . THR A 1 439 ? 26.363 -0.860 -35.452 1.00 72.75 439 THR A CA 1
ATOM 3508 C C . THR A 1 439 ? 24.833 -0.871 -35.544 1.00 72.75 439 THR A C 1
ATOM 3510 O O . THR A 1 439 ? 24.173 -1.403 -34.642 1.00 72.75 439 THR A O 1
ATOM 3513 N N . PRO A 1 440 ? 24.240 -0.339 -36.627 1.00 65.44 440 PRO A N 1
ATOM 3514 C CA . PRO A 1 440 ? 22.804 -0.437 -36.870 1.00 65.44 440 PRO A CA 1
ATOM 3515 C C . PRO A 1 440 ? 22.281 -1.876 -36.831 1.00 65.44 440 PRO A C 1
ATOM 3517 O O . PRO A 1 440 ? 21.186 -2.093 -36.323 1.00 65.44 440 PRO A O 1
ATOM 3520 N N . GLU A 1 441 ? 23.059 -2.871 -37.274 1.00 65.25 441 GLU A N 1
ATOM 3521 C CA . GLU A 1 441 ? 22.653 -4.280 -37.196 1.00 65.25 441 GLU A CA 1
ATOM 3522 C C . GLU A 1 441 ? 22.603 -4.772 -35.743 1.00 65.25 441 GLU 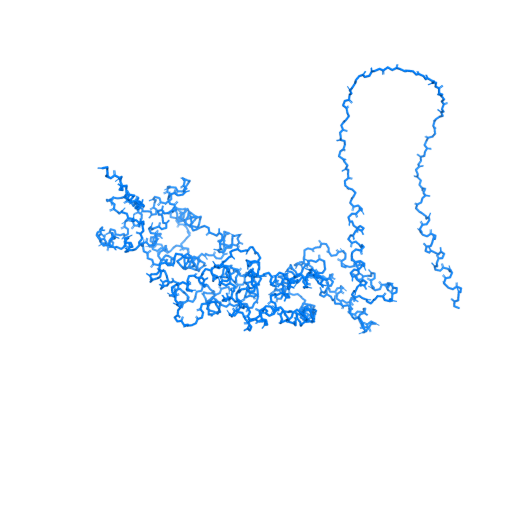A C 1
ATOM 3524 O O . GLU A 1 441 ? 21.638 -5.429 -35.340 1.00 65.25 441 GLU A O 1
ATOM 3529 N N . THR A 1 442 ? 23.600 -4.412 -34.923 1.00 68.25 442 THR A N 1
ATOM 3530 C CA . THR A 1 442 ? 23.585 -4.743 -33.488 1.00 68.25 442 THR A CA 1
ATOM 3531 C C . THR A 1 442 ? 22.425 -4.059 -32.770 1.00 68.25 442 THR A C 1
ATOM 3533 O O . THR A 1 442 ? 21.737 -4.687 -31.979 1.00 68.25 442 THR A O 1
ATOM 3536 N N . LEU A 1 443 ? 22.124 -2.799 -33.086 1.00 65.69 443 LEU A N 1
ATOM 3537 C CA . LEU A 1 443 ? 20.987 -2.094 -32.495 1.00 65.69 443 LEU A CA 1
ATOM 3538 C C . LEU A 1 443 ? 19.644 -2.655 -32.985 1.00 65.69 443 LEU A C 1
ATOM 3540 O O . LEU A 1 443 ? 18.742 -2.845 -32.178 1.00 65.69 443 LEU A O 1
ATOM 3544 N N . SER A 1 444 ? 19.510 -2.970 -34.275 1.00 62.78 444 SER A N 1
ATOM 3545 C CA . SER A 1 444 ? 18.270 -3.484 -34.871 1.00 62.78 444 SER A CA 1
ATOM 3546 C C . SER A 1 444 ? 17.921 -4.888 -34.369 1.00 62.78 444 SER A C 1
ATOM 3548 O O . SER A 1 444 ? 16.777 -5.132 -33.994 1.00 62.78 444 SER A O 1
ATOM 3550 N N . SER A 1 445 ? 18.903 -5.786 -34.256 1.00 62.41 445 SER A N 1
ATOM 3551 C CA . SER A 1 445 ? 18.717 -7.115 -33.645 1.00 62.41 445 SER A CA 1
ATOM 3552 C C . SER A 1 445 ? 18.341 -7.056 -32.160 1.00 62.41 445 SER A C 1
ATOM 3554 O O . SER A 1 445 ? 17.679 -7.960 -31.657 1.00 62.41 445 SER A O 1
ATOM 3556 N N . HIS A 1 446 ? 18.717 -5.978 -31.471 1.00 56.38 446 HIS A N 1
ATOM 3557 C CA . HIS A 1 446 ? 18.360 -5.714 -30.081 1.00 56.38 446 HIS A CA 1
ATOM 3558 C C . HIS A 1 446 ? 17.015 -4.979 -29.908 1.00 56.38 446 HIS A C 1
ATOM 3560 O O . HIS A 1 446 ? 16.357 -5.146 -28.884 1.00 56.38 446 HIS A O 1
ATOM 3566 N N . LEU A 1 447 ? 16.595 -4.181 -30.894 1.00 57.34 447 LEU A N 1
ATOM 3567 C CA . LEU A 1 447 ? 15.351 -3.397 -30.884 1.00 57.34 447 LEU A CA 1
ATOM 3568 C C . LEU A 1 447 ? 14.133 -4.170 -31.412 1.00 57.34 447 LEU A C 1
ATOM 3570 O O . LEU A 1 447 ? 12.996 -3.760 -31.179 1.00 57.34 447 LEU A O 1
ATOM 3574 N N . VAL A 1 448 ? 14.350 -5.292 -32.102 1.00 55.72 448 VAL A N 1
ATOM 3575 C CA . VAL A 1 448 ? 13.287 -6.199 -32.545 1.00 55.72 448 VAL A CA 1
ATOM 3576 C C . VAL A 1 448 ? 13.068 -7.269 -31.476 1.00 55.72 448 VAL A C 1
ATOM 3578 O O . VAL A 1 448 ? 13.843 -8.216 -31.351 1.00 55.72 448 VAL A O 1
ATOM 3581 N N . ARG A 1 449 ? 11.983 -7.146 -30.702 1.00 54.28 449 ARG A N 1
ATOM 3582 C CA . ARG A 1 449 ? 11.518 -8.240 -29.836 1.00 54.28 449 ARG A CA 1
ATOM 3583 C C . ARG A 1 449 ? 11.064 -9.403 -30.723 1.00 54.28 449 ARG A C 1
ATOM 3585 O O . ARG A 1 449 ? 10.324 -9.171 -31.677 1.00 54.28 449 ARG A O 1
ATOM 3592 N N . LYS A 1 450 ? 11.467 -10.640 -30.406 1.00 48.34 450 LYS A N 1
ATOM 3593 C CA . LYS A 1 450 ? 11.056 -11.839 -31.169 1.00 48.34 450 LYS A CA 1
ATOM 3594 C C . LYS A 1 450 ? 9.529 -11.989 -31.281 1.00 48.34 450 LYS A C 1
ATOM 3596 O O . LYS A 1 450 ? 9.068 -12.443 -32.323 1.00 48.34 450 LYS A O 1
ATOM 3601 N N . ASP A 1 451 ? 8.782 -11.499 -30.286 1.00 44.12 451 ASP A N 1
ATOM 3602 C CA . ASP A 1 451 ? 7.335 -11.730 -30.159 1.00 44.12 451 ASP A CA 1
ATOM 3603 C C . ASP A 1 451 ? 6.480 -10.444 -30.108 1.00 44.12 451 ASP A C 1
ATOM 3605 O O . ASP A 1 451 ? 5.285 -10.510 -29.829 1.00 44.12 451 ASP A O 1
ATOM 3609 N N . ALA A 1 452 ? 7.051 -9.255 -30.356 1.00 49.59 452 ALA A N 1
ATOM 3610 C CA . ALA A 1 452 ? 6.279 -8.004 -30.341 1.00 49.59 452 ALA A CA 1
ATOM 3611 C C . ALA A 1 452 ? 5.727 -7.658 -31.733 1.00 49.59 452 ALA A C 1
ATOM 3613 O O . ALA A 1 452 ? 6.449 -7.681 -32.732 1.00 49.59 452 ALA A O 1
ATOM 3614 N N . THR A 1 453 ? 4.451 -7.268 -31.787 1.00 45.00 453 THR A N 1
ATOM 3615 C CA . THR A 1 453 ? 3.796 -6.675 -32.968 1.00 45.00 453 THR A CA 1
ATOM 3616 C C . THR A 1 453 ? 4.384 -5.322 -33.365 1.00 45.00 453 THR A C 1
ATOM 3618 O O . THR A 1 453 ? 4.195 -4.885 -34.499 1.00 45.00 453 THR A O 1
ATOM 3621 N N . ASP A 1 454 ? 5.138 -4.695 -32.467 1.00 44.09 454 ASP A N 1
ATOM 3622 C CA . ASP A 1 454 ? 5.735 -3.384 -32.671 1.00 44.09 454 ASP A CA 1
ATOM 3623 C C . ASP A 1 454 ? 7.229 -3.534 -32.948 1.00 44.09 454 ASP A C 1
ATOM 3625 O O . ASP A 1 454 ? 8.000 -4.016 -32.114 1.00 44.09 454 ASP A O 1
ATOM 3629 N N . ARG A 1 455 ? 7.651 -3.126 -34.148 1.00 51.56 455 ARG A N 1
ATOM 3630 C CA . ARG A 1 455 ? 9.065 -3.064 -34.522 1.00 51.56 455 ARG A CA 1
ATOM 3631 C C . ARG A 1 455 ? 9.545 -1.631 -34.399 1.00 51.56 455 ARG A C 1
ATOM 3633 O O . ARG A 1 455 ? 9.027 -0.746 -35.074 1.00 51.56 455 ARG A O 1
ATOM 3640 N N . ILE A 1 456 ? 10.579 -1.401 -33.597 1.00 51.84 456 ILE A N 1
ATOM 3641 C CA . ILE A 1 456 ? 11.345 -0.161 -33.701 1.00 51.84 456 ILE A CA 1
ATOM 3642 C C . ILE A 1 456 ? 12.303 -0.343 -34.874 1.00 51.84 456 ILE A C 1
ATOM 3644 O O . ILE A 1 456 ? 13.252 -1.124 -34.794 1.00 51.84 456 ILE A O 1
ATOM 3648 N N . ILE A 1 457 ? 12.034 0.345 -35.982 1.00 55.09 457 ILE A N 1
ATOM 3649 C CA . ILE A 1 457 ? 12.940 0.339 -37.127 1.00 55.09 457 ILE A CA 1
ATOM 3650 C C . ILE A 1 457 ? 13.870 1.541 -36.989 1.00 55.09 457 ILE A C 1
ATOM 3652 O O . ILE A 1 457 ? 13.425 2.688 -36.902 1.00 55.09 457 ILE A O 1
ATOM 3656 N N . LEU A 1 458 ? 15.172 1.258 -36.960 1.00 47.81 458 LEU A N 1
ATOM 3657 C CA . LEU A 1 458 ? 16.214 2.256 -37.161 1.00 47.81 458 LEU A CA 1
ATOM 3658 C C . LEU A 1 458 ? 16.484 2.352 -38.662 1.00 47.81 458 LEU A C 1
ATOM 3660 O O . LEU A 1 458 ? 17.193 1.517 -39.221 1.00 47.81 458 LEU A O 1
ATOM 3664 N N . THR A 1 459 ? 15.903 3.345 -39.331 1.00 47.47 459 THR A N 1
ATOM 3665 C CA . THR A 1 459 ? 16.245 3.658 -40.726 1.00 47.47 459 THR A CA 1
ATOM 3666 C C . THR A 1 459 ? 17.127 4.901 -40.749 1.00 47.47 459 THR A C 1
ATOM 3668 O O . THR A 1 459 ? 16.635 6.020 -40.600 1.00 47.47 459 THR A O 1
ATOM 3671 N N . GLY A 1 460 ? 18.441 4.724 -40.914 1.00 58.06 460 GLY A N 1
ATOM 3672 C CA . GLY A 1 460 ? 19.392 5.842 -40.930 1.00 58.06 460 GLY A CA 1
ATOM 3673 C C . GLY A 1 460 ? 19.435 6.600 -39.594 1.00 58.06 460 GLY A C 1
ATOM 3674 O O . GLY A 1 460 ? 19.807 6.019 -38.580 1.00 58.06 460 GLY A O 1
ATOM 3675 N N . TYR A 1 461 ? 19.052 7.885 -39.597 1.00 44.12 461 TYR A N 1
ATOM 3676 C CA . TYR A 1 461 ? 19.006 8.770 -38.414 1.00 44.12 461 TYR A CA 1
ATOM 3677 C C . TYR A 1 461 ? 17.618 8.848 -37.737 1.00 44.12 461 TYR A C 1
ATOM 3679 O O . TYR A 1 461 ? 17.389 9.667 -36.840 1.00 44.12 461 TYR A O 1
ATOM 3687 N N . GLU A 1 462 ? 16.654 8.016 -38.142 1.00 50.81 462 GLU A N 1
ATOM 3688 C CA . GLU A 1 462 ? 15.302 8.023 -37.579 1.00 50.81 462 GLU A CA 1
ATOM 3689 C C . GLU A 1 462 ? 14.995 6.764 -36.762 1.00 50.81 462 GLU A C 1
ATOM 3691 O O . GLU A 1 462 ? 15.182 5.642 -37.222 1.00 50.81 462 GLU A O 1
ATOM 3696 N N . ILE A 1 463 ? 14.487 6.978 -35.539 1.00 55.09 463 ILE A N 1
ATOM 3697 C CA . ILE A 1 463 ? 13.846 5.941 -34.722 1.00 55.09 463 ILE A CA 1
ATOM 3698 C C . ILE A 1 463 ? 12.345 6.066 -34.978 1.00 55.09 463 ILE A C 1
ATOM 3700 O O . ILE A 1 463 ? 11.773 7.107 -34.645 1.00 55.09 463 ILE A O 1
ATOM 3704 N N . ARG A 1 464 ? 11.718 5.049 -35.576 1.00 56.66 464 ARG A N 1
ATOM 3705 C CA . ARG A 1 464 ? 10.261 5.001 -35.768 1.00 56.66 464 ARG A CA 1
ATOM 3706 C C . ARG A 1 464 ? 9.684 3.727 -35.162 1.00 56.66 464 ARG A C 1
ATOM 3708 O O . ARG A 1 464 ? 10.247 2.645 -35.327 1.00 56.66 464 ARG A O 1
ATOM 3715 N N . LEU A 1 465 ? 8.549 3.871 -34.485 1.00 45.88 465 LEU A N 1
ATOM 3716 C CA . LEU A 1 465 ? 7.693 2.761 -34.079 1.00 45.88 465 LEU A CA 1
ATOM 3717 C C . LEU A 1 465 ? 6.866 2.343 -35.303 1.00 45.88 465 LEU A C 1
ATOM 3719 O O . LEU A 1 465 ? 6.135 3.156 -35.866 1.00 45.88 465 LEU A O 1
ATOM 3723 N N . VAL A 1 466 ? 7.018 1.099 -35.749 1.00 49.81 466 VAL A N 1
ATOM 3724 C CA . VAL A 1 466 ? 6.225 0.513 -36.833 1.00 49.81 466 VAL A CA 1
ATOM 3725 C C . VAL A 1 466 ? 5.341 -0.567 -36.228 1.00 49.81 466 VAL A C 1
ATOM 3727 O O . VAL A 1 466 ? 5.811 -1.658 -35.902 1.00 49.81 466 VAL A O 1
ATOM 3730 N N . GLN A 1 467 ? 4.057 -0.248 -36.074 1.00 45.16 467 GLN A N 1
ATOM 3731 C CA . GLN A 1 467 ? 3.026 -1.227 -35.745 1.00 45.16 467 GLN A CA 1
ATOM 3732 C C . GLN A 1 467 ? 2.830 -2.155 -36.944 1.00 45.16 467 GLN A C 1
ATOM 3734 O O . GLN A 1 467 ? 2.588 -1.694 -38.063 1.00 45.16 467 GLN A O 1
ATOM 3739 N N . LYS A 1 468 ? 2.937 -3.469 -36.733 1.00 42.81 468 LYS A N 1
ATOM 3740 C CA . LYS A 1 468 ? 2.599 -4.452 -37.764 1.00 42.81 468 LYS A CA 1
ATOM 3741 C C . LYS A 1 468 ? 1.096 -4.340 -38.042 1.00 42.81 468 LYS A C 1
ATOM 3743 O O . LYS A 1 468 ? 0.287 -4.756 -37.216 1.00 42.81 468 LYS A O 1
ATOM 3748 N N . MET A 1 469 ? 0.715 -3.764 -39.187 1.00 35.09 469 MET A N 1
ATOM 3749 C CA . MET A 1 469 ? -0.666 -3.857 -39.662 1.00 35.09 469 MET A CA 1
ATOM 3750 C C . MET A 1 469 ? -1.016 -5.343 -39.760 1.00 35.09 469 MET A C 1
ATOM 3752 O O . MET A 1 469 ? -0.297 -6.108 -40.402 1.00 35.09 469 MET A O 1
ATOM 3756 N N . SER A 1 470 ? -2.079 -5.761 -39.073 1.00 38.41 470 SER A N 1
ATOM 3757 C CA . SER A 1 470 ? -2.662 -7.087 -39.252 1.00 38.41 470 SER A CA 1
ATOM 3758 C C . SER A 1 470 ? -2.991 -7.244 -40.734 1.00 38.41 470 SER A C 1
ATOM 3760 O O . SER A 1 470 ? -3.881 -6.571 -41.251 1.00 38.41 470 SER A O 1
ATOM 3762 N N . GLU A 1 471 ? -2.248 -8.108 -41.422 1.00 39.09 471 GLU A N 1
ATOM 3763 C CA . GLU A 1 471 ? -2.655 -8.640 -42.715 1.00 39.09 471 GLU A CA 1
ATOM 3764 C C . GLU A 1 471 ? -3.961 -9.400 -42.469 1.00 39.09 471 GLU A C 1
ATOM 3766 O O . GLU A 1 471 ? -3.970 -10.556 -42.042 1.00 39.09 471 GLU A O 1
ATOM 3771 N N . ARG A 1 472 ? -5.094 -8.718 -42.666 1.00 34.47 472 ARG A N 1
ATOM 3772 C CA . ARG A 1 472 ? -6.352 -9.400 -42.938 1.00 34.47 472 ARG A CA 1
ATOM 3773 C C . ARG A 1 472 ? -6.128 -10.158 -44.236 1.00 34.47 472 ARG A C 1
ATOM 3775 O O . ARG A 1 472 ? -6.057 -9.559 -45.305 1.00 34.47 472 ARG A O 1
ATOM 3782 N N . HIS A 1 473 ? -5.995 -11.474 -44.134 1.00 39.88 473 HIS A N 1
ATOM 3783 C CA . HIS A 1 473 ? -6.278 -12.348 -45.257 1.00 39.88 473 HIS A CA 1
ATOM 3784 C C . HIS A 1 473 ? -7.764 -12.193 -45.595 1.00 39.88 473 HIS A C 1
ATOM 3786 O O . HIS A 1 473 ? -8.607 -12.913 -45.066 1.00 39.88 473 HIS A O 1
ATOM 3792 N N . ASP A 1 474 ? -8.081 -11.246 -46.477 1.00 38.56 474 ASP A N 1
ATOM 3793 C CA . ASP A 1 474 ? -9.295 -11.307 -47.281 1.00 38.56 474 ASP A CA 1
ATOM 3794 C C . ASP A 1 474 ? -9.140 -12.498 -48.235 1.00 38.56 474 ASP A C 1
ATOM 3796 O O . ASP A 1 474 ? -8.679 -12.380 -49.370 1.00 38.56 474 ASP A O 1
ATOM 3800 N N . GLN A 1 475 ? -9.494 -13.688 -47.750 1.00 37.72 475 GLN A N 1
ATOM 3801 C CA . GLN A 1 475 ? -9.964 -14.743 -48.636 1.00 37.72 475 GLN A CA 1
ATOM 3802 C C . GLN A 1 475 ? -11.379 -14.351 -49.065 1.00 37.72 475 GLN A C 1
ATOM 3804 O O . GLN A 1 475 ? -12.359 -14.632 -48.378 1.00 37.72 475 GLN A O 1
ATOM 3809 N N . GLY A 1 476 ? -11.472 -13.639 -50.188 1.00 38.62 476 GLY A N 1
ATOM 3810 C CA . GLY A 1 476 ? -12.735 -13.490 -50.901 1.00 38.62 476 GLY A CA 1
ATOM 3811 C C . GLY A 1 476 ? -13.250 -14.863 -51.361 1.00 38.62 476 GLY A C 1
ATOM 3812 O O . GLY A 1 476 ? -12.442 -15.759 -51.627 1.00 38.62 476 GLY A O 1
ATOM 3813 N N . PRO A 1 477 ? -14.576 -15.059 -51.452 1.00 40.03 477 PRO A N 1
ATOM 3814 C CA . PRO A 1 477 ? -15.136 -16.321 -51.905 1.00 40.03 477 PRO A CA 1
ATOM 3815 C C . PRO A 1 477 ? -14.820 -16.512 -53.392 1.00 40.03 477 PRO A C 1
ATOM 3817 O O . PRO A 1 477 ? -15.128 -15.656 -54.221 1.00 40.03 477 PRO A O 1
ATOM 3820 N N . VAL A 1 478 ? -14.205 -17.647 -53.721 1.00 45.44 478 VAL A N 1
ATOM 3821 C CA . VAL A 1 478 ? -14.149 -18.149 -55.095 1.00 45.44 478 VAL A CA 1
ATOM 3822 C C . VAL A 1 478 ? -15.547 -18.676 -55.421 1.00 45.44 478 VAL A C 1
ATOM 3824 O O . VAL A 1 478 ? -16.024 -19.592 -54.749 1.00 45.44 478 VAL A O 1
ATOM 3827 N N . LEU A 1 479 ? -16.204 -18.031 -56.387 1.00 50.88 479 LEU A N 1
ATOM 3828 C CA . LEU A 1 479 ? -17.423 -18.513 -57.043 1.00 50.88 479 LEU A CA 1
ATOM 3829 C C . LEU A 1 479 ? -17.115 -19.688 -57.970 1.00 50.88 479 LEU A C 1
ATOM 3831 O O . LEU A 1 479 ? -16.062 -19.628 -58.649 1.00 50.88 479 LEU A O 1
#

Solvent-accessible surface area (backbone atoms only — not comparable to full-atom values): 28172 Å² total; per-residue (Å²): 120,73,74,61,57,54,57,55,54,50,53,57,54,52,65,72,63,69,84,76,85,83,82,87,78,85,86,80,86,88,88,88,87,83,86,83,88,84,83,84,82,91,79,92,75,83,84,74,81,78,78,78,65,70,70,58,58,57,50,52,52,48,52,52,51,52,51,49,49,38,72,58,54,46,86,85,65,80,84,46,75,63,54,54,50,48,51,50,53,62,65,69,60,79,61,60,61,64,55,40,71,67,38,70,64,47,54,50,50,52,51,49,43,51,55,48,29,74,76,33,71,91,48,52,62,55,70,34,62,58,48,29,71,73,60,32,36,69,56,44,52,57,28,50,56,51,45,72,74,68,69,85,50,71,67,61,55,51,48,34,60,48,45,46,53,58,66,47,43,65,57,26,53,56,44,38,55,52,37,56,76,68,38,38,54,81,46,48,37,50,22,76,71,75,48,50,54,58,54,51,46,50,58,43,40,76,77,33,75,64,45,35,67,63,37,48,49,52,21,45,31,59,53,39,75,27,70,35,49,37,45,42,26,50,18,54,29,45,71,77,48,83,47,72,71,59,50,55,54,47,50,54,52,12,48,49,39,32,75,70,64,51,40,52,59,60,53,43,41,36,41,59,50,92,64,94,64,57,70,67,59,44,50,36,27,47,52,41,44,53,66,28,50,37,54,29,60,59,83,59,98,60,90,78,51,73,66,55,53,50,44,73,64,58,49,49,53,24,50,46,39,25,73,77,61,70,30,65,65,31,43,52,49,41,34,49,37,32,42,59,66,70,51,61,93,83,46,69,69,67,79,72,51,44,69,77,66,57,51,68,53,60,52,51,53,54,51,48,54,48,48,56,53,47,75,71,45,90,80,65,72,86,86,49,64,95,84,61,52,71,59,60,57,45,56,70,35,34,97,43,71,56,59,46,51,51,52,51,51,57,43,57,76,73,42,81,92,50,47,70,60,53,51,51,52,54,50,53,47,49,52,52,35,56,75,68,66,57,46,71,66,63,50,42,68,65,40,42,54,96,85,53,66,52,35,47,47,72,60,88,96,41,84,42,84,43,71,62,75,78,80,74,80,79,77,70,84,84,130

Sequence (479 aa):
MVRVYVTALTAFLAFSASVSSTSKLARANPRPVNTDHSDAPAQLRLRGYTATNVETDERVVLTEIYAFVRKFMNPLSLPTEEMVAIVNCVKDLNTPVKEVLRSAELQHLSDLVKSYNRRNREYPASLYALLEFKYGAINLAEAMETAKIEIGNIGVIKQLLKEQKEHWKDWTEDGVDFAKELEIGKDDYKAFQNGKIKELQAFIQDKTQAGSDEILLSVLLSEFDGDAKLAIALAKAYANGKSQYILDIIETLGLKWRLDQLTLDKAWFKVCGRGEMSVDESKDRINMFSHLYGISLRPTKKKTTSAEYGSTLVEMNLLTAYKENNNDVALNVLIHIRLARWLPKSYPTYNQLGLQNLSLQDVLCSLASRYTTHKRATTNKKLWRSSETFVDQLRMIFPDDITLARTLVEVYSGSSENHSVLSMLKNELYDVWIKNKRTPETLSSHLVRKDATDRIILTGYEIRLVQKMSERHDQGPVL

pLDDT: mean 70.18, std 19.36, range [26.55, 96.38]

Mean predicted aligned error: 17.07 Å

Radius of gyration: 32.84 Å; Cα contacts (8 Å, |Δi|>4): 384; chains: 1; bounding box: 96×74×107 Å

Secondary structure (DSSP, 8-state):
-HHHHHHHHHHHHHHHSSS----------------------------------HHHHHHHHHHHHHHHHHHHS-TTSPPPHHHHHHHHHHHH--S-HHHHTTSHHHHHHHHHHHHHHHH-SSSPPPHHHHHHHHH-HHHHHHHHHHHHHH-S-HHHHHHHHHHHHHHHHHHHHHHHHHHHHTTHHHHGGGGGTSSHHHHHHHHHHHH-STTHHHHHHHHHHHHTTSHHHHHHHHHHHHHH---HHHHHHHHHHHHHHHHTT--HHHHHHHHH-SS---HHHHHHHHHHHHHHHHHHTPPPSS---TTTS--HHHHHHHHHHHHHH--HHHHHHHHHHHHHHHS-TT-HHHHHHHHHH--HHHHHHHHHHHHHHHHH-TT-TTTS-TT--HHHHHTTTSSSHHHHHHHHHHHHHH-STTHHHHHHHHHHHHHHHHHTT--HHHHHHHHS-TT-SEEEEEETTEEEEEE------------

Organism: Bremia lactucae (NCBI:txid4779)